Protein AF-A0AAE9HWB8-F1 (afdb_monomer)

Mean predicted aligned error: 19.51 Å

Organism: NCBI:txid151783

Radius of gyration: 35.29 Å; Cα contacts (8 Å, |Δi|>4): 686; chains: 1; bounding box: 86×90×70 Å

Sequence (623 aa):
MTAYRPAEGAPSPIFPKEWDAIEVQLNGLAAELNARFPNQEEDEAARQRGYAAWRQESIRHLPPGVFIWRDEFEECFKADFSSKALTIVDFDDDKAAERQGDRELTYTPLLSATAHKLVFEGFQLPNSQPRQAASGPVIVAIPSGCKAIPAYVIPRLIAEALYPDADGPDILVSMPIAYTDDQGKERVRPPAADDWALMNRMWADFKPTALEAEFERWRERMAVFDASPLKPDWQPKPAIFSPHTEVTNFRNAAMRDHYKLMRNAIASGSLRAEKPNHATTQELSGDTLIRVDDLLAYLAGFRFELQGENTSSGSASLNHPPHNDASHFPPEVRERLVNAESWNERELLALCLGVQTYADRDDIAPEDEREDARTKIVKAIQSGELPADPNPGAGAAERMYGGVWRIEPARAVRWALSRFPRFPEWLSSSKLREIYEIQDAEKQATGRYTLREAAEAITASGERVEPMLEKLLAAAKSASLAVYGPGENARHQYGPYTPVRSYHEEAYWSDLNAWLDSNEPRIAFRFPPPPASAASIAPPPDTSAAPGLTKRERQIQAIEAAADAKGFPRNAIPDGGKKALREYCKTNHSDLFGAGDSPFNDAWKEASPVRIAMANRATYAGK

Nearest PDB structures (foldseek):
  7qoo-assembly1_L  TM=1.707E-01  e=4.976E+00  Homo sapiens
  7jpr-assembly1_D  TM=1.561E-01  e=3.874E+00  Homo sapiens

Solvent-accessible surface area (backbone atoms only — not comparable to full-atom values): 36197 Å² total; per-residue (Å²): 129,69,49,28,32,70,50,98,88,38,85,34,75,58,52,68,72,63,49,54,57,36,50,55,50,52,52,50,49,51,54,50,42,47,68,75,31,58,58,40,91,80,34,68,70,34,30,52,53,37,52,54,48,47,67,65,56,51,60,75,64,49,67,60,28,56,45,62,56,66,68,52,50,52,51,51,47,49,58,57,56,27,82,86,60,40,74,88,76,76,93,58,98,68,82,74,68,84,54,92,59,80,78,57,86,71,92,77,68,94,63,55,76,68,56,47,53,45,54,48,34,86,52,76,51,82,92,52,52,82,65,65,79,60,90,58,61,46,57,29,69,44,76,62,92,57,67,54,43,53,52,76,53,50,24,50,41,48,15,46,44,76,41,54,86,49,88,59,76,70,40,82,74,46,58,35,32,35,34,63,48,99,84,71,44,82,43,78,43,76,66,50,73,67,54,50,55,48,51,50,60,67,45,66,83,65,73,76,84,59,89,81,51,69,66,55,39,48,52,55,50,46,55,46,48,73,70,36,94,82,55,66,91,52,43,78,39,85,38,65,48,36,46,49,60,50,34,50,52,52,24,55,49,41,22,54,50,43,45,52,53,49,40,51,28,22,54,71,59,76,31,62,31,22,37,89,87,67,46,76,42,54,65,82,47,95,66,23,29,26,38,48,70,46,48,50,60,52,35,50,78,74,49,38,38,78,42,48,78,78,69,92,68,95,70,83,87,77,89,73,90,82,78,82,50,79,82,71,38,56,70,68,56,47,52,49,64,72,69,40,83,52,37,33,51,40,56,50,46,16,36,47,70,49,42,81,65,67,60,99,53,81,81,81,54,61,69,67,61,52,50,51,51,48,51,52,52,54,50,28,44,75,71,55,77,40,68,61,44,79,33,91,83,46,51,74,62,25,66,72,74,49,32,44,36,33,28,43,50,40,61,51,46,65,61,39,63,86,72,25,94,46,35,55,64,70,54,50,67,73,31,42,67,57,38,48,50,52,46,50,51,52,32,51,58,65,20,39,33,31,43,44,57,44,19,52,60,53,21,76,76,75,56,63,44,68,69,44,28,52,50,50,46,52,28,43,64,70,63,72,32,69,33,18,46,80,89,47,88,57,72,61,81,69,55,101,84,54,81,76,49,52,87,48,34,26,27,42,28,66,49,53,39,54,40,34,61,75,75,40,68,84,58,84,76,69,61,66,76,21,67,77,57,54,71,68,69,64,88,72,82,91,75,95,74,80,90,81,73,50,74,58,55,51,43,36,52,47,52,52,52,37,27,58,76,70,71,36,51,48,70,39,26,49,91,69,37,70,59,57,37,49,54,46,37,39,72,77,35,39,91,74,30,47,96,58,65,62,55,51,53,51,29,49,56,70,32,38,72,87,65,34,26,52,55,61,44,78,77,59,75,80,113

Structure (mmCIF, N/CA/C/O backbone):
data_AF-A0AAE9HWB8-F1
#
_entry.id   AF-A0AAE9HWB8-F1
#
loop_
_atom_site.group_PDB
_atom_site.id
_atom_site.type_symbol
_atom_site.label_atom_id
_atom_site.label_alt_id
_atom_site.label_comp_id
_atom_site.label_asym_id
_atom_site.label_entity_id
_atom_site.label_seq_id
_atom_site.pdbx_PDB_ins_code
_atom_site.Cartn_x
_atom_site.Cartn_y
_atom_site.Cartn_z
_atom_site.occupancy
_atom_site.B_iso_or_equiv
_atom_site.auth_seq_id
_atom_site.auth_comp_id
_atom_site.auth_asym_id
_atom_site.auth_atom_id
_atom_site.pdbx_PDB_model_num
ATOM 1 N N . MET A 1 1 ? 47.419 10.600 -7.321 1.00 83.81 1 MET A N 1
ATOM 2 C CA . MET A 1 1 ? 46.099 11.253 -7.370 1.00 83.81 1 MET A CA 1
ATOM 3 C C . MET A 1 1 ? 46.258 12.667 -7.891 1.00 83.81 1 MET A C 1
ATOM 5 O O . MET A 1 1 ? 47.185 13.345 -7.455 1.00 83.81 1 MET A O 1
ATOM 9 N N . THR A 1 2 ? 45.384 13.102 -8.797 1.00 85.06 2 THR A N 1
ATOM 10 C CA . THR A 1 2 ? 45.411 14.462 -9.350 1.00 85.06 2 THR A CA 1
ATOM 11 C C . THR A 1 2 ? 44.246 15.280 -8.800 1.00 85.06 2 THR A C 1
ATOM 13 O O . THR A 1 2 ? 43.099 14.841 -8.832 1.00 85.06 2 THR A O 1
ATOM 16 N N . ALA A 1 3 ? 44.535 16.478 -8.286 1.00 87.88 3 ALA A N 1
ATOM 17 C CA . ALA A 1 3 ? 43.512 17.427 -7.859 1.00 87.88 3 ALA A CA 1
ATOM 18 C C . ALA A 1 3 ? 43.038 18.282 -9.044 1.00 87.88 3 ALA A C 1
ATOM 20 O O . ALA A 1 3 ? 43.835 18.684 -9.892 1.00 87.88 3 ALA A O 1
ATOM 21 N N . TYR A 1 4 ? 41.745 18.581 -9.084 1.00 89.50 4 TYR A N 1
ATOM 22 C CA . TYR A 1 4 ? 41.063 19.347 -10.122 1.00 89.50 4 TYR A CA 1
ATOM 23 C C . TYR A 1 4 ? 40.311 20.523 -9.503 1.00 89.50 4 TYR A C 1
ATOM 25 O O . TYR A 1 4 ? 39.906 20.476 -8.345 1.00 89.50 4 TYR A O 1
ATOM 33 N N . ARG A 1 5 ? 40.092 21.572 -10.294 1.00 88.31 5 ARG A N 1
ATOM 34 C CA . ARG A 1 5 ? 39.215 22.704 -9.971 1.00 88.31 5 ARG A CA 1
ATOM 35 C C . ARG A 1 5 ? 38.288 23.017 -11.150 1.00 88.31 5 ARG A C 1
ATOM 37 O O . ARG A 1 5 ? 38.641 22.688 -12.283 1.00 88.31 5 ARG A O 1
ATOM 44 N N . PRO A 1 6 ? 37.144 23.684 -10.941 1.00 83.44 6 PRO A N 1
ATOM 45 C CA . PRO A 1 6 ? 36.301 24.167 -12.018 1.00 83.44 6 PRO A CA 1
ATOM 46 C C . PRO A 1 6 ? 36.960 25.421 -12.605 1.00 83.44 6 PRO A C 1
ATOM 48 O O . PRO A 1 6 ? 37.129 26.423 -11.911 1.00 83.44 6 PRO A O 1
ATOM 51 N N . ALA A 1 7 ? 37.337 25.380 -13.877 1.00 83.62 7 ALA A N 1
ATOM 52 C CA . ALA A 1 7 ? 37.802 26.536 -14.635 1.00 83.62 7 ALA A CA 1
ATOM 53 C C . ALA A 1 7 ? 36.919 26.670 -15.878 1.00 83.62 7 ALA A C 1
ATOM 55 O O . ALA A 1 7 ? 36.797 25.726 -16.651 1.00 83.62 7 ALA A O 1
ATOM 56 N N . GLU A 1 8 ? 36.247 27.814 -16.033 1.00 82.69 8 GLU A N 1
ATOM 57 C CA . GLU A 1 8 ? 35.348 28.074 -17.174 1.00 82.69 8 GLU A CA 1
ATOM 58 C C . GLU A 1 8 ? 34.246 27.006 -17.358 1.00 82.69 8 GLU A C 1
ATOM 60 O O . GLU A 1 8 ? 33.802 26.724 -18.466 1.00 82.69 8 GLU A O 1
ATOM 65 N N . GLY A 1 9 ? 33.789 26.397 -16.257 1.00 76.31 9 GLY A N 1
ATOM 66 C CA . GLY A 1 9 ? 32.763 25.347 -16.281 1.00 76.31 9 GLY A CA 1
ATOM 67 C C . GLY A 1 9 ? 33.279 23.949 -16.642 1.00 76.31 9 GLY A C 1
ATOM 68 O O . GLY A 1 9 ? 32.478 23.020 -16.707 1.00 76.31 9 GLY A O 1
ATOM 69 N N . ALA A 1 10 ? 34.591 23.774 -16.824 1.00 79.06 10 ALA A N 1
ATOM 70 C CA . ALA A 1 10 ? 35.223 22.482 -17.067 1.00 79.06 10 ALA A CA 1
ATOM 71 C C . ALA A 1 10 ? 36.203 22.102 -15.937 1.00 79.06 10 ALA A C 1
ATOM 73 O O . ALA A 1 10 ? 36.821 22.979 -15.326 1.00 79.06 10 ALA A O 1
ATOM 74 N N . PRO A 1 11 ? 36.385 20.801 -15.645 1.00 86.56 11 PRO A N 1
ATOM 75 C CA . PRO A 1 11 ? 37.474 20.332 -14.795 1.00 86.56 11 PRO A CA 1
ATOM 76 C C . PRO A 1 11 ? 38.837 20.722 -15.380 1.00 86.56 11 PRO A C 1
ATOM 78 O O . PRO A 1 11 ? 39.172 20.335 -16.498 1.00 86.56 11 PRO A O 1
ATOM 81 N N . SER A 1 12 ? 39.649 21.443 -14.612 1.00 89.44 12 SER A N 1
ATOM 82 C CA . SER A 1 12 ? 41.050 21.727 -14.925 1.00 89.44 12 SER A CA 1
ATOM 83 C C . SER A 1 12 ? 41.934 21.148 -13.827 1.00 89.44 12 SER A C 1
ATOM 85 O O . SER A 1 12 ? 41.663 21.414 -12.653 1.00 89.44 12 SER A O 1
ATOM 87 N N . PRO A 1 13 ? 43.003 20.402 -14.158 1.00 91.25 13 PRO A N 1
ATOM 88 C CA . PRO A 1 13 ? 43.943 19.936 -13.150 1.00 91.25 13 PRO A CA 1
ATOM 89 C C . PRO A 1 13 ? 44.597 21.134 -12.452 1.00 91.25 13 PRO A C 1
ATOM 91 O O . PRO A 1 13 ? 44.870 22.165 -13.076 1.00 91.25 13 PRO A O 1
ATOM 94 N N . ILE A 1 14 ? 44.830 20.995 -11.153 1.00 90.69 14 ILE A N 1
ATOM 95 C CA . ILE A 1 14 ? 45.636 21.923 -10.361 1.00 90.69 14 ILE A CA 1
ATOM 96 C C . ILE A 1 14 ? 47.100 21.670 -10.698 1.00 90.69 14 ILE A C 1
ATOM 98 O O . ILE A 1 14 ? 47.535 20.521 -10.808 1.00 90.69 14 ILE A O 1
ATOM 102 N N . PHE A 1 15 ? 47.877 22.737 -10.878 1.00 89.75 15 PHE A N 1
ATOM 103 C CA . PHE A 1 15 ? 49.295 22.572 -11.175 1.00 89.75 15 PHE A CA 1
ATOM 104 C C . PHE A 1 15 ? 50.039 22.027 -9.948 1.00 89.75 15 PHE A C 1
ATOM 106 O O . PHE A 1 15 ? 49.769 22.488 -8.838 1.00 89.75 15 PHE A O 1
ATOM 113 N N . PRO A 1 16 ? 51.044 21.145 -10.117 1.00 88.06 16 PRO A N 1
ATOM 114 C CA . PRO A 1 16 ? 51.828 20.621 -8.996 1.00 88.06 16 PRO A CA 1
ATOM 115 C C . PRO A 1 16 ? 52.350 21.717 -8.059 1.00 88.06 16 PRO A C 1
ATOM 117 O O . PRO A 1 16 ? 52.156 21.639 -6.858 1.00 88.06 16 PRO A O 1
ATOM 120 N N . LYS A 1 17 ? 52.855 22.830 -8.610 1.00 89.44 17 LYS A N 1
ATOM 121 C CA . LYS A 1 17 ? 53.329 23.980 -7.823 1.00 89.44 17 LYS A CA 1
ATOM 122 C C . LYS A 1 17 ? 52.244 24.635 -6.950 1.00 89.44 17 LYS A C 1
ATOM 124 O O . LYS A 1 17 ? 52.556 25.163 -5.885 1.00 89.44 17 LYS A O 1
ATOM 129 N N . GLU A 1 18 ? 50.993 24.677 -7.416 1.00 87.62 18 GLU A N 1
ATOM 130 C CA . GLU A 1 18 ? 49.870 25.186 -6.612 1.00 87.62 18 GLU A CA 1
ATOM 131 C C . GLU A 1 18 ? 49.565 24.217 -5.460 1.00 87.62 18 GLU A C 1
ATOM 133 O O . GLU A 1 18 ? 49.286 24.659 -4.347 1.00 87.62 18 GLU A O 1
ATOM 138 N N . TRP A 1 19 ? 49.679 22.909 -5.711 1.00 88.19 19 TRP A N 1
ATOM 139 C CA . TRP A 1 19 ? 49.503 21.871 -4.700 1.00 88.19 19 TRP A CA 1
ATOM 140 C C . TRP A 1 19 ? 50.624 21.860 -3.655 1.00 88.19 19 TRP A C 1
ATOM 142 O O . TRP A 1 19 ? 50.334 21.848 -2.462 1.00 88.19 19 TRP A O 1
ATOM 152 N N . ASP A 1 20 ? 51.883 21.990 -4.080 1.00 87.56 20 ASP A N 1
ATOM 153 C CA . ASP A 1 20 ? 53.047 22.079 -3.189 1.00 87.56 20 ASP A CA 1
ATOM 154 C C . ASP A 1 20 ? 52.879 23.226 -2.175 1.00 87.56 20 ASP A C 1
ATOM 156 O O . ASP A 1 20 ? 53.205 23.101 -0.996 1.00 87.56 20 ASP A O 1
ATOM 160 N N . ALA A 1 21 ? 52.320 24.362 -2.611 1.00 89.75 21 ALA A N 1
ATOM 161 C CA . ALA A 1 21 ? 52.059 25.496 -1.727 1.00 89.75 21 ALA A CA 1
ATOM 162 C C . ALA A 1 21 ? 50.993 25.189 -0.657 1.00 89.75 21 ALA A C 1
ATOM 164 O O . ALA A 1 21 ? 51.109 25.675 0.470 1.00 89.75 21 ALA A O 1
ATOM 165 N N . ILE A 1 22 ? 49.976 24.386 -0.986 1.00 89.88 22 ILE A N 1
ATOM 166 C CA . ILE A 1 22 ? 48.947 23.927 -0.039 1.00 89.88 22 ILE A CA 1
ATOM 167 C C . ILE A 1 22 ? 49.559 22.931 0.947 1.00 89.88 22 ILE A C 1
ATOM 169 O O . ILE A 1 22 ? 49.327 23.033 2.151 1.00 89.88 22 ILE A O 1
ATOM 173 N N . GLU A 1 23 ? 50.393 22.011 0.463 1.00 90.31 23 GLU A N 1
ATOM 174 C CA . GLU A 1 23 ? 51.091 21.035 1.300 1.00 90.31 23 GLU A CA 1
ATOM 175 C C . GLU A 1 23 ? 51.980 21.721 2.345 1.00 90.31 23 GLU A C 1
ATOM 177 O O . GLU A 1 23 ? 51.927 21.383 3.527 1.00 90.31 23 GLU A O 1
ATOM 182 N N . VAL A 1 24 ? 52.723 22.762 1.954 1.00 92.88 24 VAL A N 1
ATOM 183 C CA . VAL A 1 24 ? 53.510 23.582 2.892 1.00 92.88 24 VAL A CA 1
ATOM 184 C C . VAL A 1 24 ? 52.629 24.189 3.990 1.00 92.88 24 VAL A C 1
ATOM 186 O O . VAL A 1 24 ? 53.025 24.196 5.157 1.00 92.88 24 VAL A O 1
ATOM 189 N N . GLN A 1 25 ? 51.430 24.673 3.654 1.00 94.25 25 GLN A N 1
ATOM 190 C CA . GLN A 1 25 ? 50.504 25.232 4.645 1.00 94.25 25 GLN A CA 1
ATOM 191 C C . GLN A 1 25 ? 49.948 24.163 5.590 1.00 94.25 25 GLN A C 1
ATOM 193 O O . GLN A 1 25 ? 49.902 24.389 6.799 1.00 94.25 25 GLN A O 1
ATOM 198 N N . LEU A 1 26 ? 49.564 22.997 5.065 1.00 93.62 26 LEU A N 1
ATOM 199 C CA . LEU A 1 26 ? 49.064 21.880 5.869 1.00 93.62 26 LEU A CA 1
ATOM 200 C C . LEU A 1 26 ? 50.145 21.324 6.804 1.00 93.62 26 LEU A C 1
ATOM 202 O O . LEU A 1 26 ? 49.856 21.032 7.963 1.00 93.62 26 LEU A O 1
ATOM 206 N N . ASN A 1 27 ? 51.393 21.253 6.339 1.00 93.25 27 ASN A N 1
ATOM 207 C CA . ASN A 1 27 ? 52.541 20.878 7.164 1.00 93.25 27 ASN A CA 1
ATOM 208 C C . ASN A 1 27 ? 52.811 21.917 8.263 1.00 93.25 27 ASN A C 1
ATOM 210 O O . ASN A 1 27 ? 53.088 21.551 9.406 1.00 93.25 27 ASN A O 1
ATOM 214 N N . GLY A 1 28 ? 52.672 23.209 7.949 1.00 95.62 28 GLY A N 1
ATOM 215 C CA . GLY A 1 28 ? 52.732 24.286 8.939 1.00 95.62 28 GLY A CA 1
ATOM 216 C C . GLY A 1 28 ? 51.650 24.154 10.015 1.00 95.62 28 GLY A C 1
ATOM 217 O O . GLY A 1 28 ? 51.959 24.225 11.204 1.00 95.62 28 GLY A O 1
ATOM 218 N N . LEU A 1 29 ? 50.405 23.881 9.611 1.00 96.44 29 LEU A N 1
ATOM 219 C CA . LEU A 1 29 ? 49.297 23.633 10.535 1.00 96.44 29 LEU A CA 1
ATOM 220 C C . LEU A 1 29 ? 49.555 22.398 11.408 1.00 96.44 29 LEU A C 1
ATOM 222 O O . LEU A 1 29 ? 49.341 22.447 12.616 1.00 96.44 29 LEU A O 1
ATOM 226 N N . ALA A 1 30 ? 50.038 21.296 10.830 1.00 94.00 30 ALA A N 1
ATOM 227 C CA . ALA A 1 30 ? 50.383 20.097 11.590 1.00 94.00 30 ALA A CA 1
ATOM 228 C C . ALA A 1 30 ? 51.448 20.394 12.661 1.00 94.00 30 ALA A C 1
ATOM 230 O O . ALA A 1 30 ? 51.291 19.990 13.813 1.00 94.00 30 ALA A O 1
ATOM 231 N N . ALA A 1 31 ? 52.488 21.161 12.319 1.00 95.12 31 ALA A N 1
ATOM 232 C CA . ALA A 1 31 ? 53.505 21.584 13.279 1.00 95.12 31 ALA A CA 1
ATOM 233 C C . ALA A 1 31 ? 52.925 22.472 14.397 1.00 95.12 31 ALA A C 1
ATOM 235 O O . ALA A 1 31 ? 53.252 22.277 15.570 1.00 95.12 31 ALA A O 1
ATOM 236 N N . GLU A 1 32 ? 52.033 23.409 14.062 1.00 96.88 32 GLU A N 1
ATOM 237 C CA . GLU A 1 32 ? 51.348 24.251 15.048 1.00 96.88 32 GLU A CA 1
ATOM 238 C C . GLU A 1 32 ? 50.477 23.420 16.000 1.00 96.88 32 GLU A C 1
ATOM 240 O O . GLU A 1 32 ? 50.524 23.614 17.216 1.00 96.88 32 GLU A O 1
ATOM 245 N N . LEU A 1 33 ? 49.706 22.468 15.472 1.00 94.75 33 LEU A N 1
ATOM 246 C CA . LEU A 1 33 ? 48.844 21.604 16.277 1.00 94.75 33 LEU A CA 1
ATOM 247 C C . LEU A 1 33 ? 49.654 20.662 17.171 1.00 94.75 33 LEU A C 1
ATOM 249 O O . LEU A 1 33 ? 49.266 20.449 18.318 1.00 94.75 33 LEU A O 1
ATOM 253 N N . ASN A 1 34 ? 50.803 20.168 16.706 1.00 93.56 34 ASN A N 1
ATOM 254 C CA . ASN A 1 34 ? 51.726 19.389 17.534 1.00 93.56 34 ASN A CA 1
ATOM 255 C C . ASN A 1 34 ? 52.305 20.217 18.690 1.00 93.56 34 ASN A C 1
ATOM 257 O O . ASN A 1 34 ? 52.465 19.703 19.795 1.00 93.56 34 ASN A O 1
ATOM 261 N N . ALA A 1 35 ? 52.568 21.508 18.475 1.00 95.00 35 ALA A N 1
ATOM 262 C CA . ALA A 1 35 ? 52.983 22.410 19.548 1.00 95.00 35 ALA A CA 1
ATOM 263 C C . ALA A 1 35 ? 51.827 22.752 20.509 1.00 95.00 35 ALA A C 1
ATOM 265 O O . ALA A 1 35 ? 52.032 22.849 21.719 1.00 95.00 35 ALA A O 1
ATOM 266 N N . ARG A 1 36 ? 50.608 22.935 19.982 1.00 96.88 36 ARG A N 1
ATOM 267 C CA . ARG A 1 36 ? 49.400 23.292 20.751 1.00 96.88 36 ARG A CA 1
ATOM 268 C C . ARG A 1 36 ? 48.887 22.131 21.606 1.00 96.88 36 ARG A C 1
ATOM 270 O O . ARG A 1 36 ? 48.381 22.349 22.705 1.00 96.88 36 ARG A O 1
ATOM 277 N N . PHE A 1 37 ? 49.018 20.911 21.101 1.00 95.12 37 PHE A N 1
ATOM 278 C CA . PHE A 1 37 ? 48.651 19.674 21.775 1.00 95.12 37 PHE A CA 1
ATOM 279 C C . PHE A 1 37 ? 49.902 18.792 21.861 1.00 95.12 37 PHE A C 1
ATOM 281 O O . PHE A 1 37 ? 50.083 17.935 20.999 1.00 95.12 37 PHE A O 1
ATOM 288 N N . PRO A 1 38 ? 50.792 19.010 22.845 1.00 92.19 38 PRO A N 1
ATOM 289 C CA . PRO A 1 38 ? 51.966 18.161 23.024 1.00 92.19 38 PRO A CA 1
ATOM 290 C C . PRO A 1 38 ? 51.558 16.745 23.461 1.00 92.19 38 PRO A C 1
ATOM 292 O O . PRO A 1 38 ? 50.462 16.539 23.983 1.00 92.19 38 PRO A O 1
ATOM 295 N N . ASN A 1 39 ? 52.462 15.778 23.282 1.00 90.50 39 ASN A N 1
ATOM 296 C CA . ASN A 1 39 ? 52.316 14.380 23.715 1.00 90.50 39 ASN A CA 1
ATOM 297 C C . ASN A 1 39 ? 51.153 13.604 23.064 1.00 90.50 39 ASN A C 1
ATOM 299 O O . ASN A 1 39 ? 50.628 12.677 23.672 1.00 90.50 39 ASN A O 1
ATOM 303 N N . GLN A 1 40 ? 50.752 13.927 21.827 1.00 85.31 40 GLN A N 1
ATOM 304 C CA . GLN A 1 40 ? 49.691 13.177 21.119 1.00 85.31 40 GLN A CA 1
ATOM 305 C C . GLN A 1 40 ? 50.017 11.689 20.913 1.00 85.31 40 GLN A C 1
ATOM 307 O O . GLN A 1 40 ? 49.110 10.900 20.672 1.00 85.31 40 GLN A O 1
ATOM 312 N N . GLU A 1 41 ? 51.291 11.302 20.978 1.00 84.25 41 GLU A N 1
ATOM 313 C CA . GLU A 1 41 ? 51.706 9.898 20.880 1.00 84.25 41 GLU A CA 1
ATOM 314 C C . GLU A 1 41 ? 51.463 9.120 22.183 1.00 84.25 41 GLU A C 1
ATOM 316 O O . GLU A 1 41 ? 51.245 7.914 22.135 1.00 84.25 41 GLU A O 1
ATOM 321 N N . GLU A 1 42 ? 51.455 9.803 23.333 1.00 87.62 42 GLU A N 1
ATOM 322 C CA . GLU A 1 42 ? 51.353 9.183 24.663 1.00 87.62 42 GLU A CA 1
ATOM 323 C C . GLU A 1 42 ? 49.983 9.411 25.329 1.00 87.62 42 GLU A C 1
ATOM 325 O O . GLU A 1 42 ? 49.531 8.583 26.117 1.00 87.62 42 GLU A O 1
ATOM 330 N N . ASP A 1 43 ? 49.305 10.523 25.022 1.00 90.00 43 ASP A N 1
ATOM 331 C CA . ASP A 1 43 ? 47.995 10.889 25.573 1.00 90.00 43 ASP A CA 1
ATOM 332 C C . ASP A 1 43 ? 46.900 10.800 24.499 1.00 90.00 43 ASP A C 1
ATOM 334 O O . ASP A 1 43 ? 46.769 11.663 23.625 1.00 90.00 43 ASP A O 1
ATOM 338 N N . GLU A 1 44 ? 46.045 9.783 24.626 1.00 84.06 44 GLU A N 1
ATOM 339 C CA . GLU A 1 44 ? 44.894 9.559 23.750 1.00 84.06 44 GLU A CA 1
ATOM 340 C C . GLU A 1 44 ? 43.948 10.765 23.683 1.00 84.06 44 GLU A C 1
ATOM 342 O O . GLU A 1 44 ? 43.435 11.111 22.616 1.00 84.06 44 GLU A O 1
ATOM 347 N N . ALA A 1 45 ? 43.726 11.456 24.802 1.00 86.38 45 ALA A N 1
ATOM 348 C CA . ALA A 1 45 ? 42.852 12.620 24.826 1.00 86.38 45 ALA A CA 1
ATOM 349 C C . ALA A 1 45 ? 43.497 13.812 24.101 1.00 86.38 45 ALA A C 1
ATOM 351 O O . ALA A 1 45 ? 42.795 14.590 23.446 1.00 86.38 45 ALA A O 1
ATOM 352 N N . ALA A 1 46 ? 44.822 13.968 24.187 1.00 88.06 46 ALA A N 1
ATOM 353 C CA . ALA A 1 46 ? 45.554 14.959 23.400 1.00 88.06 46 ALA A CA 1
ATOM 354 C C . ALA A 1 46 ? 45.510 14.624 21.905 1.00 88.06 46 ALA A C 1
ATOM 356 O O . ALA A 1 46 ? 45.227 15.517 21.105 1.00 88.06 46 ALA A O 1
ATOM 357 N N . ARG A 1 47 ? 45.678 13.346 21.541 1.00 88.44 47 ARG A N 1
ATOM 358 C CA . ARG A 1 47 ? 45.554 12.842 20.166 1.00 88.44 47 ARG A CA 1
ATOM 359 C C . ARG A 1 47 ? 44.185 13.144 19.567 1.00 88.44 47 ARG A C 1
ATOM 361 O O . ARG A 1 47 ? 44.089 13.718 18.485 1.00 88.44 47 ARG A O 1
ATOM 368 N N . GLN A 1 48 ? 43.115 12.840 20.300 1.00 86.50 48 GLN A N 1
ATOM 369 C CA . GLN A 1 48 ? 41.745 13.104 19.857 1.00 86.50 48 GLN A CA 1
ATOM 370 C C . GLN A 1 48 ? 41.470 14.602 19.681 1.00 86.50 48 GLN A C 1
ATOM 372 O O . GLN A 1 48 ? 40.864 15.001 18.684 1.00 86.50 48 GLN A O 1
ATOM 377 N N . ARG A 1 49 ? 41.937 15.451 20.609 1.00 91.25 49 ARG A N 1
ATOM 378 C CA . ARG A 1 49 ? 41.810 16.915 20.490 1.00 91.25 49 ARG A CA 1
ATOM 379 C C . ARG A 1 49 ? 42.610 17.466 19.307 1.00 91.25 49 ARG A C 1
ATOM 381 O O . ARG A 1 49 ? 42.073 18.280 18.557 1.00 91.25 49 ARG A O 1
ATOM 388 N N . GLY A 1 50 ? 43.844 16.998 19.121 1.00 92.38 50 GLY A N 1
ATOM 389 C CA . GLY A 1 50 ? 44.707 17.367 17.999 1.00 92.38 50 GLY A CA 1
ATOM 390 C C . GLY A 1 50 ? 44.084 16.991 16.657 1.00 92.38 50 GLY A C 1
ATOM 391 O O . GLY A 1 50 ? 43.954 17.842 15.778 1.00 92.38 50 GLY A O 1
ATOM 392 N N . TYR A 1 51 ? 43.582 15.761 16.531 1.00 88.25 51 TYR A N 1
ATOM 393 C CA . TYR A 1 51 ? 42.898 15.297 15.325 1.00 88.25 51 TYR A CA 1
ATOM 394 C C . TYR A 1 51 ? 41.599 16.067 15.043 1.00 88.25 51 TYR A C 1
ATOM 396 O O . TYR A 1 51 ? 41.338 16.466 13.905 1.00 88.25 51 TYR A O 1
ATOM 404 N N . ALA A 1 52 ? 40.787 16.334 16.072 1.00 86.38 52 ALA A N 1
ATOM 405 C CA . ALA A 1 52 ? 39.573 17.134 15.928 1.00 86.38 52 ALA A CA 1
ATOM 406 C C . ALA A 1 52 ? 39.881 18.564 15.452 1.00 86.38 52 ALA A C 1
ATOM 408 O O . ALA A 1 52 ? 39.191 19.073 14.565 1.00 86.38 52 ALA A O 1
ATOM 409 N N . ALA A 1 53 ? 40.928 19.191 15.998 1.00 91.19 53 ALA A N 1
ATOM 410 C CA . ALA A 1 53 ? 41.392 20.506 15.567 1.00 91.19 53 ALA A CA 1
ATOM 411 C C . ALA A 1 53 ? 41.906 20.475 14.120 1.00 91.19 53 ALA A C 1
ATOM 413 O O . ALA A 1 53 ? 41.476 21.290 13.305 1.00 91.19 53 ALA A O 1
ATOM 414 N N . TRP A 1 54 ? 42.724 19.478 13.763 1.00 93.06 54 TRP A N 1
ATOM 415 C CA . TRP A 1 54 ? 43.219 19.297 12.398 1.00 93.06 54 TRP A CA 1
ATOM 416 C C . TRP A 1 54 ? 42.074 19.196 11.388 1.00 93.06 54 TRP A C 1
ATOM 418 O O . TRP A 1 54 ? 42.081 19.905 10.382 1.00 93.06 54 TRP A O 1
ATOM 428 N N . ARG A 1 55 ? 41.031 18.405 11.676 1.00 87.00 55 ARG A N 1
ATOM 429 C CA . ARG A 1 55 ? 39.853 18.276 10.799 1.00 87.00 55 ARG A CA 1
ATOM 430 C C . ARG A 1 55 ? 39.095 19.588 10.587 1.00 87.00 55 ARG A C 1
ATOM 432 O O . ARG A 1 55 ? 38.507 19.771 9.528 1.00 87.00 55 ARG A O 1
ATOM 439 N N . GLN A 1 56 ? 39.054 20.474 11.581 1.00 85.00 56 GLN A N 1
ATOM 440 C CA . GLN A 1 56 ? 38.343 21.753 11.470 1.00 85.00 56 GLN A CA 1
ATOM 441 C C . GLN A 1 56 ? 39.195 22.844 10.811 1.00 85.00 56 GLN A C 1
ATOM 443 O O . GLN A 1 56 ? 38.667 23.666 10.062 1.00 85.00 56 GLN A O 1
ATOM 448 N N . GLU A 1 57 ? 40.496 22.870 11.100 1.00 91.69 57 GLU A N 1
ATOM 449 C CA . GLU A 1 57 ? 41.398 23.945 10.677 1.00 91.69 57 GLU A CA 1
ATOM 450 C C . GLU A 1 57 ? 41.981 23.696 9.274 1.00 91.69 57 GLU A C 1
ATOM 452 O O . GLU A 1 57 ? 42.071 24.638 8.486 1.00 91.69 57 GLU A O 1
ATOM 457 N N . SER A 1 58 ? 42.264 22.438 8.904 1.00 91.25 58 SER A N 1
ATOM 458 C CA . SER A 1 58 ? 42.853 22.079 7.597 1.00 91.25 58 SER A CA 1
ATOM 459 C C . SER A 1 58 ? 41.988 22.481 6.402 1.00 91.25 58 SER A C 1
ATOM 461 O O . SER A 1 58 ? 42.515 22.909 5.378 1.00 91.25 58 SER A O 1
ATOM 463 N N . ILE A 1 59 ? 40.659 22.430 6.545 1.00 87.44 59 ILE A N 1
ATOM 464 C CA . ILE A 1 59 ? 39.698 22.746 5.476 1.00 87.44 59 ILE A CA 1
ATOM 465 C C . ILE A 1 59 ? 39.893 24.169 4.934 1.00 87.44 59 ILE A C 1
ATOM 467 O O . ILE A 1 59 ? 39.664 24.408 3.755 1.00 87.44 59 ILE A O 1
ATOM 471 N N . ARG A 1 60 ? 40.358 25.114 5.762 1.00 86.94 60 ARG A N 1
ATOM 472 C CA . ARG A 1 60 ? 40.584 26.511 5.349 1.00 86.94 60 ARG A CA 1
ATOM 473 C C . ARG A 1 60 ? 41.817 26.698 4.467 1.00 86.94 60 ARG A C 1
ATOM 475 O O . ARG A 1 60 ? 41.937 27.734 3.823 1.00 86.94 60 ARG A O 1
ATOM 482 N N . HIS A 1 61 ? 42.728 25.728 4.476 1.00 89.19 61 HIS A N 1
ATOM 483 C CA . HIS A 1 61 ? 43.928 25.722 3.643 1.00 89.19 61 HIS A CA 1
ATOM 484 C C . HIS A 1 61 ? 43.688 25.050 2.290 1.00 89.19 61 HIS A C 1
ATOM 486 O O . HIS A 1 61 ? 44.490 25.211 1.372 1.00 89.19 61 HIS A O 1
ATOM 492 N N . LEU A 1 62 ? 42.580 24.316 2.147 1.00 87.25 62 LEU A N 1
ATOM 493 C CA . LEU A 1 62 ? 42.175 23.742 0.874 1.00 87.25 62 LEU A CA 1
ATOM 494 C C . LEU A 1 62 ? 41.504 24.831 0.024 1.00 87.25 62 LEU A C 1
ATOM 496 O O . LEU A 1 62 ? 40.645 25.557 0.533 1.00 87.25 62 LEU A O 1
ATOM 500 N N . PRO A 1 63 ? 41.855 24.965 -1.266 1.00 84.38 63 PRO A N 1
ATOM 501 C CA . PRO A 1 63 ? 41.165 25.907 -2.125 1.00 84.38 63 PRO A CA 1
ATOM 502 C C . PRO A 1 63 ? 39.700 25.475 -2.307 1.00 84.38 63 PRO A C 1
ATOM 504 O O . PRO A 1 63 ? 39.418 24.275 -2.404 1.00 84.38 63 PRO A O 1
ATOM 507 N N . PRO A 1 64 ? 38.758 26.430 -2.373 1.00 83.69 64 PRO A N 1
ATOM 508 C CA . PRO A 1 64 ? 37.362 26.122 -2.651 1.00 83.69 64 PRO A CA 1
ATOM 509 C C . PRO A 1 64 ? 37.225 25.488 -4.036 1.00 83.69 64 PRO A C 1
ATOM 511 O O . PRO A 1 64 ? 38.008 25.768 -4.949 1.00 83.69 64 PRO A O 1
ATOM 514 N N . GLY A 1 65 ? 36.224 24.628 -4.203 1.00 83.44 65 GLY A N 1
ATOM 515 C CA . GLY A 1 65 ? 35.932 24.031 -5.502 1.00 83.44 65 GLY A CA 1
ATOM 516 C C . GLY A 1 65 ? 36.881 22.899 -5.902 1.00 83.44 65 GLY A C 1
ATOM 517 O O . GLY A 1 65 ? 36.736 22.346 -6.985 1.00 83.44 65 GLY A O 1
ATOM 518 N N . VAL A 1 66 ? 37.866 22.540 -5.077 1.00 86.88 66 VAL A N 1
ATOM 519 C CA . VAL A 1 66 ? 38.833 21.496 -5.430 1.00 86.88 66 VAL A CA 1
ATOM 520 C C . VAL A 1 66 ? 38.242 20.108 -5.219 1.00 86.88 66 VAL A C 1
ATOM 522 O O . VAL A 1 66 ? 37.658 19.819 -4.177 1.00 86.88 66 VAL A O 1
ATOM 525 N N . PHE A 1 67 ? 38.420 19.236 -6.206 1.00 85.88 67 PHE A N 1
ATOM 526 C CA . PHE A 1 67 ? 37.975 17.848 -6.168 1.00 85.88 67 PHE A CA 1
ATOM 527 C C . PHE A 1 67 ? 39.009 16.905 -6.773 1.00 85.88 67 PHE A C 1
ATOM 529 O O . PHE A 1 67 ? 39.972 17.309 -7.414 1.00 85.88 67 PHE A O 1
ATOM 536 N N . ILE A 1 68 ? 38.787 15.621 -6.556 1.00 86.75 68 ILE A N 1
ATOM 537 C CA . ILE A 1 68 ? 39.567 14.501 -7.076 1.00 86.75 68 ILE A CA 1
ATOM 538 C C . ILE A 1 68 ? 38.585 13.543 -7.742 1.00 86.75 68 ILE A C 1
ATOM 540 O O . ILE A 1 68 ? 37.418 13.476 -7.339 1.00 86.75 68 ILE A O 1
ATOM 544 N N . TRP A 1 69 ? 39.025 12.807 -8.760 1.00 86.12 69 TRP A N 1
ATOM 545 C CA . TRP A 1 69 ? 38.178 11.762 -9.324 1.00 86.12 69 TRP A CA 1
ATOM 546 C C . TRP A 1 69 ? 37.975 10.657 -8.298 1.00 86.12 69 TRP A C 1
ATOM 548 O O . TRP A 1 69 ? 38.920 10.207 -7.648 1.00 86.12 69 TRP A O 1
ATOM 558 N N . ARG A 1 70 ? 36.721 10.225 -8.161 1.00 85.31 70 ARG A N 1
ATOM 559 C CA . ARG A 1 70 ? 36.329 9.205 -7.190 1.00 85.31 70 ARG A CA 1
ATOM 560 C C . ARG A 1 70 ? 37.168 7.936 -7.333 1.00 85.31 70 ARG A C 1
ATOM 562 O O . ARG A 1 70 ? 37.649 7.428 -6.328 1.00 85.31 70 ARG A O 1
ATOM 569 N N . ASP A 1 71 ? 37.359 7.466 -8.560 1.00 85.88 71 ASP A N 1
ATOM 570 C CA . ASP A 1 71 ? 38.054 6.205 -8.824 1.00 85.88 71 ASP A CA 1
ATOM 571 C C . ASP A 1 71 ? 39.543 6.298 -8.459 1.00 85.88 71 ASP A C 1
ATOM 573 O O . ASP A 1 71 ? 40.065 5.402 -7.799 1.00 85.88 71 ASP A O 1
ATOM 577 N N . GLU A 1 72 ? 40.200 7.423 -8.778 1.00 87.94 72 GLU A N 1
ATOM 578 C CA . GLU A 1 72 ? 41.591 7.686 -8.372 1.00 87.94 72 GLU A CA 1
ATOM 579 C C . GLU A 1 72 ? 41.732 7.733 -6.845 1.00 87.94 72 GLU A C 1
ATOM 581 O O . GLU A 1 72 ? 42.693 7.208 -6.282 1.00 87.94 72 GLU A O 1
ATOM 586 N N . PHE A 1 73 ? 40.771 8.361 -6.162 1.00 86.19 73 PHE A N 1
ATOM 587 C CA . PHE A 1 73 ? 40.775 8.445 -4.706 1.00 86.19 73 PHE A CA 1
ATOM 588 C C . PHE A 1 73 ? 40.561 7.082 -4.053 1.00 86.19 73 PHE A C 1
ATOM 590 O O . PHE A 1 73 ? 41.273 6.734 -3.116 1.00 86.19 73 PHE A O 1
ATOM 597 N N . GLU A 1 74 ? 39.606 6.297 -4.554 1.00 86.88 74 GLU A N 1
ATOM 598 C CA . GLU A 1 74 ? 39.366 4.936 -4.081 1.00 86.88 74 GLU A CA 1
ATOM 599 C C . GLU A 1 74 ? 40.582 4.034 -4.280 1.00 86.88 74 GLU A C 1
ATOM 601 O O . GLU A 1 74 ? 40.883 3.218 -3.409 1.00 86.88 74 GLU A O 1
ATOM 606 N N . GLU A 1 75 ? 41.266 4.150 -5.418 1.00 86.81 75 GLU A N 1
ATOM 607 C CA . GLU A 1 75 ? 42.473 3.381 -5.710 1.00 86.81 75 GLU A CA 1
ATOM 608 C C . GLU A 1 75 ? 43.604 3.742 -4.742 1.00 86.81 75 GLU A C 1
ATOM 610 O O . GLU A 1 75 ? 44.165 2.847 -4.106 1.00 86.81 75 GLU A O 1
ATOM 615 N N . CYS A 1 76 ? 43.883 5.037 -4.553 1.00 86.50 76 CYS A N 1
ATOM 616 C CA . CYS A 1 76 ? 44.879 5.493 -3.581 1.00 86.50 76 CYS A CA 1
ATOM 617 C C . CYS A 1 76 ? 44.507 5.087 -2.147 1.00 86.50 76 CYS A C 1
ATOM 619 O O . CYS A 1 76 ? 45.340 4.544 -1.428 1.00 86.50 76 CYS A O 1
ATOM 621 N N . PHE A 1 77 ? 43.244 5.258 -1.744 1.00 87.00 77 PHE A N 1
ATOM 622 C CA . PHE A 1 77 ? 42.773 4.847 -0.422 1.00 87.00 77 PHE A CA 1
ATOM 623 C C . PHE A 1 77 ? 42.953 3.341 -0.201 1.00 87.00 77 PHE A C 1
ATOM 625 O O . PHE A 1 77 ? 43.452 2.926 0.840 1.00 87.00 77 PHE A O 1
ATOM 632 N N . LYS A 1 78 ? 42.606 2.499 -1.183 1.00 86.56 78 LYS A N 1
ATOM 633 C CA . LYS A 1 78 ? 42.826 1.046 -1.094 1.00 86.56 78 LYS A CA 1
ATOM 634 C C . LYS A 1 78 ? 44.314 0.710 -1.032 1.00 86.56 78 LYS A C 1
ATOM 636 O O . LYS A 1 78 ? 44.680 -0.198 -0.291 1.00 86.56 78 LYS A O 1
ATOM 641 N N . ALA A 1 79 ? 45.164 1.413 -1.778 1.00 87.75 79 ALA A N 1
ATOM 642 C CA . ALA A 1 79 ? 46.606 1.205 -1.726 1.00 87.75 79 ALA A CA 1
ATOM 643 C C . ALA A 1 79 ? 47.156 1.478 -0.317 1.00 87.75 79 ALA A C 1
ATOM 645 O O . ALA A 1 79 ? 47.844 0.615 0.222 1.00 87.75 79 ALA A O 1
ATOM 646 N N . ASP A 1 80 ? 46.768 2.596 0.301 1.00 84.44 80 ASP A N 1
ATOM 647 C CA . ASP A 1 80 ? 47.320 3.056 1.581 1.00 84.44 80 ASP A CA 1
ATOM 648 C C . ASP A 1 80 ? 46.664 2.399 2.811 1.00 84.44 80 ASP A C 1
ATOM 650 O O . ASP A 1 80 ? 47.331 2.145 3.812 1.00 84.44 80 ASP A O 1
ATOM 654 N N . PHE A 1 81 ? 45.369 2.069 2.739 1.00 83.25 81 PHE A N 1
ATOM 655 C CA . PHE A 1 81 ? 44.573 1.549 3.865 1.00 83.25 81 PHE A CA 1
ATOM 656 C C . PHE A 1 81 ? 44.184 0.065 3.720 1.00 83.25 81 PHE A C 1
ATOM 658 O O . PHE A 1 81 ? 43.403 -0.465 4.520 1.00 83.25 81 PHE A O 1
ATOM 665 N N . SER A 1 82 ? 44.735 -0.655 2.734 1.00 83.69 82 SER A N 1
ATOM 666 C CA . SER A 1 82 ? 44.579 -2.117 2.658 1.00 83.69 82 SER A CA 1
ATOM 667 C C . SER A 1 82 ? 45.192 -2.816 3.871 1.00 83.69 82 SER A C 1
ATOM 669 O O . SER A 1 82 ? 46.118 -2.314 4.508 1.00 83.69 82 SER A O 1
ATOM 671 N N . SER A 1 83 ? 44.736 -4.039 4.155 1.00 80.50 83 SER A N 1
ATOM 672 C CA . SER A 1 83 ? 45.307 -4.886 5.216 1.00 80.50 83 SER A CA 1
ATOM 673 C C . SER A 1 83 ? 46.780 -5.221 5.012 1.00 80.50 83 SER A C 1
ATOM 675 O O . SER A 1 83 ? 47.443 -5.644 5.952 1.00 80.50 83 SER A O 1
ATOM 677 N N . LYS A 1 84 ? 47.298 -5.014 3.797 1.00 80.06 84 LYS A N 1
ATOM 678 C CA . LYS A 1 84 ? 48.712 -5.188 3.465 1.00 80.06 84 LYS A CA 1
ATOM 679 C C . LYS A 1 84 ? 49.550 -3.938 3.734 1.00 80.06 84 LYS A C 1
ATOM 681 O O . LYS A 1 84 ? 50.727 -4.084 4.036 1.00 80.06 84 LYS A O 1
ATOM 686 N N . ALA A 1 85 ? 48.974 -2.747 3.575 1.00 78.56 85 ALA A N 1
ATOM 687 C CA . ALA A 1 85 ? 49.691 -1.477 3.684 1.00 78.56 85 ALA A CA 1
ATOM 688 C C . ALA A 1 85 ? 49.597 -0.861 5.084 1.00 78.56 85 ALA A C 1
ATOM 690 O O . ALA A 1 85 ? 50.591 -0.351 5.595 1.00 78.56 85 ALA A O 1
ATOM 691 N N . LEU A 1 86 ? 48.431 -0.974 5.727 1.00 80.00 86 LEU A N 1
ATOM 692 C 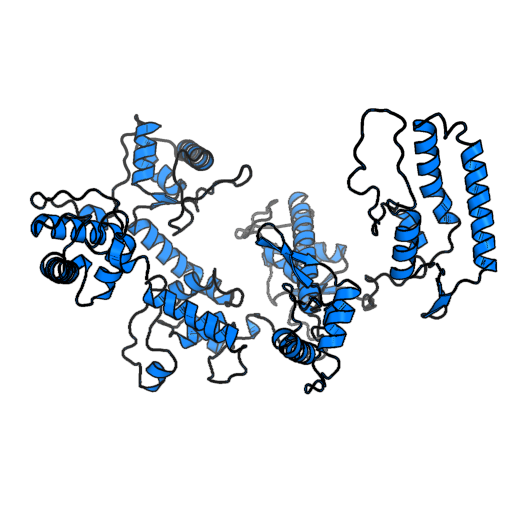CA . LEU A 1 86 ? 48.203 -0.499 7.083 1.00 80.00 86 LEU A CA 1
ATOM 693 C C . LEU A 1 86 ? 47.835 -1.671 7.993 1.00 80.00 86 LEU A C 1
ATOM 695 O O . LEU A 1 86 ? 46.709 -2.193 7.972 1.00 80.00 86 LEU A O 1
ATOM 699 N N . THR A 1 87 ? 48.804 -2.056 8.820 1.00 78.56 87 THR A N 1
ATOM 700 C CA . THR A 1 87 ? 48.566 -2.922 9.970 1.00 78.56 87 THR A CA 1
ATOM 701 C C . THR A 1 87 ? 48.053 -2.046 11.103 1.00 78.56 87 THR A C 1
ATOM 703 O O . THR A 1 87 ? 48.799 -1.240 11.655 1.00 78.56 87 THR A O 1
ATOM 706 N N . ILE A 1 88 ? 46.773 -2.186 11.439 1.00 74.62 88 ILE A N 1
ATOM 707 C CA . ILE A 1 88 ? 46.213 -1.599 12.657 1.00 74.62 88 ILE A CA 1
ATOM 708 C C . ILE A 1 88 ? 46.717 -2.492 13.795 1.00 74.62 88 ILE A C 1
ATOM 710 O O . ILE A 1 88 ? 46.235 -3.609 13.969 1.00 74.62 88 ILE A O 1
ATOM 714 N N . VAL A 1 89 ? 47.803 -2.065 14.446 1.00 60.62 89 VAL A N 1
ATOM 715 C CA . VAL A 1 89 ? 48.430 -2.789 15.558 1.00 60.62 89 VAL A CA 1
ATOM 716 C C . VAL A 1 89 ? 47.833 -2.260 16.854 1.00 60.62 89 VAL A C 1
ATOM 718 O O . VAL A 1 89 ? 48.011 -1.085 17.174 1.00 60.62 89 VAL A O 1
ATOM 721 N N . ASP A 1 90 ? 47.148 -3.127 17.591 1.00 65.31 90 ASP A N 1
ATOM 722 C CA . ASP A 1 90 ? 46.734 -2.832 18.959 1.00 65.31 90 ASP A CA 1
ATOM 723 C C . ASP A 1 90 ? 47.909 -3.067 19.914 1.00 65.31 90 ASP A C 1
ATOM 725 O O . ASP A 1 90 ? 48.622 -4.066 19.812 1.00 65.31 90 ASP A O 1
ATOM 729 N N . PHE A 1 91 ? 48.124 -2.124 20.831 1.00 54.41 91 PHE A N 1
ATOM 730 C CA . PHE A 1 91 ? 49.188 -2.196 21.840 1.00 54.41 91 PHE A CA 1
ATOM 731 C C . PHE A 1 91 ? 48.771 -2.956 23.110 1.00 54.41 91 PHE A C 1
ATOM 733 O O . PHE A 1 91 ? 49.627 -3.229 23.948 1.00 54.41 91 PHE A O 1
ATOM 740 N N . ASP A 1 92 ? 47.493 -3.332 23.229 1.00 56.16 92 ASP A N 1
ATOM 741 C CA . ASP A 1 92 ? 46.977 -4.174 24.308 1.00 56.16 92 ASP A CA 1
ATOM 742 C C . ASP A 1 92 ? 46.690 -5.586 23.772 1.00 56.16 92 ASP A C 1
ATOM 744 O O . ASP A 1 92 ? 45.935 -5.765 22.819 1.00 56.16 92 ASP A O 1
ATOM 748 N N . ASP A 1 93 ? 47.290 -6.598 24.406 1.00 56.06 93 ASP A N 1
ATOM 749 C CA . ASP A 1 93 ? 47.244 -8.034 24.054 1.00 56.06 93 ASP A CA 1
ATOM 750 C C . ASP A 1 93 ? 45.828 -8.671 24.059 1.00 56.06 93 ASP A C 1
ATOM 752 O O . ASP A 1 93 ? 45.672 -9.864 23.784 1.00 56.06 93 ASP A O 1
ATOM 756 N N . ASP A 1 94 ? 44.778 -7.895 24.329 1.00 54.97 94 ASP A N 1
ATOM 757 C CA . ASP A 1 94 ? 43.384 -8.316 24.226 1.00 54.97 94 ASP A CA 1
ATOM 758 C C . ASP A 1 94 ? 42.787 -7.798 22.916 1.00 54.97 94 ASP A C 1
ATOM 760 O O . ASP A 1 94 ? 42.327 -6.665 22.826 1.00 54.97 94 ASP A O 1
ATOM 764 N N . LYS A 1 95 ? 42.796 -8.671 21.899 1.00 53.56 95 LYS A N 1
ATOM 765 C CA . LYS A 1 95 ? 42.250 -8.479 20.544 1.00 53.56 95 LYS A CA 1
ATOM 766 C C . LYS A 1 95 ? 40.974 -7.623 20.516 1.00 53.56 95 LYS A C 1
ATOM 768 O O . LYS A 1 95 ? 39.862 -8.163 20.533 1.00 53.56 95 LYS A O 1
ATOM 773 N N . ALA A 1 96 ? 41.116 -6.312 20.358 1.00 55.94 96 ALA A N 1
ATOM 774 C CA . ALA A 1 96 ? 40.038 -5.511 19.822 1.00 55.94 96 ALA A CA 1
ATOM 775 C C . ALA A 1 96 ? 39.972 -5.856 18.332 1.00 55.94 96 ALA A C 1
ATOM 777 O O . ALA A 1 96 ? 40.907 -5.652 17.568 1.00 55.94 96 ALA A O 1
ATOM 778 N N . ALA A 1 97 ? 38.889 -6.503 17.914 1.00 67.31 97 ALA A N 1
ATOM 779 C CA . ALA A 1 97 ? 38.672 -6.729 16.495 1.00 67.31 97 ALA A CA 1
ATOM 780 C C . ALA A 1 97 ? 38.646 -5.367 15.781 1.00 67.31 97 ALA A C 1
ATOM 782 O O . ALA A 1 97 ? 37.991 -4.448 16.281 1.00 67.31 97 ALA A O 1
ATOM 783 N N . GLU A 1 98 ? 39.332 -5.264 14.631 1.00 76.06 98 GLU A N 1
ATOM 784 C CA . GLU A 1 98 ? 39.187 -4.147 13.687 1.00 76.06 98 GLU A CA 1
ATOM 785 C C . GLU A 1 98 ? 37.711 -3.752 13.638 1.00 76.06 98 GLU A C 1
ATOM 787 O O . GLU A 1 98 ? 36.841 -4.597 13.379 1.00 76.06 98 GLU A O 1
ATOM 792 N N . ARG A 1 99 ? 37.405 -2.501 13.994 1.00 78.06 99 ARG A N 1
ATOM 793 C CA . ARG A 1 99 ? 36.009 -2.108 14.136 1.00 78.06 99 ARG A CA 1
ATOM 794 C C . ARG A 1 99 ? 35.403 -2.053 12.749 1.00 78.06 99 ARG A C 1
ATOM 796 O O . ARG A 1 99 ? 36.034 -1.630 11.780 1.00 78.06 99 ARG A O 1
ATOM 803 N N . GLN A 1 100 ? 34.144 -2.464 12.662 1.00 75.31 100 GLN A N 1
ATOM 804 C CA . GLN A 1 100 ? 33.389 -2.325 11.429 1.00 75.31 100 GLN A CA 1
ATOM 805 C C . GLN A 1 100 ? 33.425 -0.855 10.981 1.00 75.31 100 GLN A C 1
ATOM 807 O O . GLN A 1 100 ? 32.996 0.029 11.723 1.00 75.31 100 GLN A O 1
ATOM 812 N N . GLY A 1 101 ? 33.962 -0.616 9.783 1.00 80.19 101 GLY A N 1
ATOM 813 C CA . GLY A 1 101 ? 34.132 0.717 9.210 1.00 80.19 101 GLY A CA 1
ATOM 814 C C . GLY A 1 101 ? 35.559 1.282 9.241 1.00 80.19 101 GLY A C 1
ATOM 815 O O . GLY A 1 101 ? 35.807 2.245 8.523 1.00 80.19 101 GLY A O 1
ATOM 816 N N . ASP A 1 102 ? 36.515 0.693 9.977 1.00 80.88 102 ASP A N 1
ATOM 817 C CA . ASP A 1 102 ? 37.891 1.232 10.085 1.00 80.88 102 ASP A CA 1
ATOM 818 C C . ASP A 1 102 ? 38.626 1.279 8.724 1.00 80.88 102 ASP A C 1
ATOM 820 O O . ASP A 1 102 ? 39.505 2.116 8.513 1.00 80.88 102 ASP A O 1
ATOM 824 N N . ARG A 1 103 ? 38.232 0.424 7.769 1.00 82.88 103 ARG A N 1
ATOM 825 C CA . ARG A 1 103 ? 38.732 0.411 6.379 1.00 82.88 103 ARG A CA 1
ATOM 826 C C . ARG A 1 103 ? 37.706 0.867 5.343 1.00 82.88 103 ARG A C 1
ATOM 828 O O . ARG A 1 103 ? 37.937 0.711 4.144 1.00 82.88 103 ARG A O 1
ATOM 835 N N . GLU A 1 104 ? 36.561 1.389 5.770 1.00 85.81 104 GLU A N 1
ATOM 836 C CA . GLU A 1 104 ? 35.513 1.826 4.851 1.00 85.81 104 GLU A CA 1
ATOM 837 C C . GLU A 1 104 ? 35.649 3.316 4.535 1.00 85.81 104 GLU A C 1
ATOM 839 O O . GLU A 1 104 ? 35.732 4.176 5.413 1.00 85.81 104 GLU A O 1
ATOM 844 N N . LEU A 1 105 ? 35.635 3.638 3.242 1.00 81.75 105 LEU A N 1
ATOM 845 C CA . LEU A 1 105 ? 35.660 5.018 2.788 1.00 81.75 105 LEU A CA 1
ATOM 846 C C . LEU A 1 105 ? 34.285 5.665 3.001 1.00 81.75 105 LEU A C 1
ATOM 848 O O . LEU A 1 105 ? 33.286 5.247 2.417 1.00 81.75 105 LEU A O 1
ATOM 852 N N . THR A 1 106 ? 34.229 6.716 3.817 1.00 79.25 106 THR A N 1
ATOM 853 C CA . THR A 1 106 ? 32.987 7.463 4.061 1.00 79.25 106 THR A CA 1
ATOM 854 C C . THR A 1 106 ? 32.876 8.653 3.105 1.00 79.25 106 THR A C 1
ATOM 856 O O . THR A 1 106 ? 33.559 9.659 3.283 1.00 79.25 106 THR A O 1
ATOM 859 N N . TYR A 1 107 ? 31.971 8.579 2.122 1.00 75.50 107 TYR A N 1
ATOM 860 C CA . TYR A 1 107 ? 31.721 9.675 1.161 1.00 75.50 107 TYR A CA 1
ATOM 861 C C . TYR A 1 107 ? 30.879 10.827 1.718 1.00 75.50 107 TYR A C 1
ATOM 863 O O . TYR A 1 107 ? 30.785 11.882 1.097 1.00 75.50 107 TYR A O 1
ATOM 871 N N . THR A 1 108 ? 30.262 10.642 2.884 1.00 74.81 108 THR A N 1
ATOM 872 C CA . THR A 1 108 ? 29.428 11.649 3.552 1.00 74.81 108 THR A CA 1
ATOM 873 C C . THR A 1 108 ? 30.029 12.017 4.908 1.00 74.81 108 THR A C 1
ATOM 875 O O . THR A 1 108 ? 29.454 11.677 5.949 1.00 74.81 108 THR A O 1
ATOM 878 N N . PRO A 1 109 ? 31.216 12.651 4.945 1.00 73.88 109 PRO A N 1
ATOM 879 C CA . PRO A 1 109 ? 31.833 13.017 6.207 1.00 73.88 109 PRO A CA 1
ATOM 880 C C . PRO A 1 109 ? 30.956 14.035 6.941 1.00 73.88 109 PRO A C 1
ATOM 882 O O . PRO A 1 109 ? 30.390 14.950 6.342 1.00 73.88 109 PRO A O 1
ATOM 885 N N . LEU A 1 110 ? 30.874 13.906 8.266 1.00 73.25 110 LEU A N 1
ATOM 886 C CA . LEU A 1 110 ? 30.239 14.917 9.108 1.00 73.25 110 LEU A CA 1
ATOM 887 C C . LEU A 1 110 ? 31.073 16.206 9.055 1.00 73.25 110 LEU A C 1
ATOM 889 O O . LEU A 1 110 ? 32.121 16.303 9.699 1.00 73.25 110 LEU A O 1
ATOM 893 N N . LEU A 1 111 ? 30.615 17.175 8.261 1.00 73.00 111 LEU A N 1
ATOM 894 C CA . LEU A 1 111 ? 31.179 18.519 8.148 1.00 73.00 111 LEU A CA 1
ATOM 895 C C . LEU A 1 111 ? 30.281 19.522 8.878 1.00 73.00 111 LEU A C 1
ATOM 897 O O . LEU A 1 111 ? 29.058 19.387 8.898 1.00 73.00 111 LEU A O 1
ATOM 901 N N . SER A 1 112 ? 30.880 20.564 9.455 1.00 78.62 112 SER A N 1
ATOM 902 C CA . SER A 1 112 ? 30.101 21.709 9.932 1.00 78.62 112 SER A CA 1
ATOM 903 C C . SER A 1 112 ? 29.473 22.443 8.741 1.00 78.62 112 SER A C 1
ATOM 905 O O . SER A 1 112 ? 30.016 22.417 7.637 1.00 78.62 112 SER A O 1
ATOM 907 N N . ALA A 1 113 ? 28.356 23.145 8.950 1.00 75.88 113 ALA A N 1
ATOM 908 C CA . ALA A 1 113 ? 27.695 23.904 7.881 1.00 75.88 113 ALA A CA 1
ATOM 909 C C . ALA A 1 113 ? 28.643 24.911 7.196 1.00 75.88 113 ALA A C 1
ATOM 911 O O . ALA A 1 113 ? 28.589 25.100 5.982 1.00 75.88 113 ALA A O 1
ATOM 912 N N . THR A 1 114 ? 29.553 25.517 7.966 1.00 78.94 114 THR A N 1
ATOM 913 C CA . THR A 1 114 ? 30.573 26.442 7.456 1.00 78.94 114 THR A CA 1
ATOM 914 C C . THR A 1 114 ? 31.599 25.735 6.573 1.00 78.94 114 THR A C 1
ATOM 916 O O . THR A 1 114 ? 31.890 26.216 5.482 1.00 78.94 114 THR A O 1
ATOM 919 N N . ALA A 1 115 ? 32.121 24.585 7.012 1.00 76.19 115 ALA A N 1
ATOM 920 C CA . ALA A 1 115 ? 33.065 23.791 6.228 1.00 76.19 115 ALA A CA 1
ATOM 921 C C . ALA A 1 115 ? 32.415 23.246 4.951 1.00 76.19 115 ALA A C 1
ATOM 923 O O . ALA A 1 115 ? 33.003 23.316 3.879 1.00 76.19 115 ALA A O 1
ATOM 924 N N . HIS A 1 116 ? 31.167 22.786 5.052 1.00 78.31 116 HIS A N 1
ATOM 925 C CA . HIS A 1 116 ? 30.381 22.339 3.909 1.00 78.31 116 HIS A CA 1
ATOM 926 C C . HIS A 1 116 ? 30.215 23.466 2.879 1.00 78.31 116 HIS A C 1
ATOM 928 O O . HIS A 1 116 ? 30.460 23.265 1.696 1.00 78.31 116 HIS A O 1
ATOM 934 N N . LYS A 1 117 ? 29.867 24.685 3.316 1.00 81.44 117 LYS A N 1
ATOM 935 C CA . LYS A 1 117 ? 29.756 25.843 2.417 1.00 81.44 117 LYS A CA 1
ATOM 936 C C . LYS A 1 117 ? 31.072 26.157 1.695 1.00 81.44 117 LYS A C 1
ATOM 938 O O . LYS A 1 117 ? 31.026 26.476 0.516 1.00 81.44 117 LYS A O 1
ATOM 943 N N . LEU A 1 118 ? 32.203 26.070 2.395 1.00 79.88 118 LEU A N 1
ATOM 944 C CA . LEU A 1 118 ? 33.528 26.351 1.835 1.00 79.88 118 LEU A CA 1
ATOM 945 C C . LEU A 1 118 ? 33.948 25.289 0.807 1.00 79.88 118 LEU A C 1
ATOM 947 O O . LEU A 1 118 ? 34.395 25.632 -0.279 1.00 79.88 118 LEU A O 1
ATOM 951 N N . VAL A 1 119 ? 33.745 24.004 1.112 1.00 80.44 119 VAL A N 1
ATOM 952 C CA . VAL A 1 119 ? 34.082 22.894 0.199 1.00 80.44 119 VAL A CA 1
ATOM 953 C C . VAL A 1 119 ? 33.275 22.971 -1.099 1.00 80.44 119 VAL A C 1
ATOM 955 O O . VAL A 1 119 ? 33.822 22.776 -2.181 1.00 80.44 119 VAL A O 1
ATOM 958 N N . PHE A 1 120 ? 31.983 23.293 -0.999 1.00 79.06 120 PHE A N 1
ATOM 959 C CA . PHE A 1 120 ? 31.094 23.384 -2.158 1.00 79.06 120 PHE A CA 1
ATOM 960 C C . PHE A 1 120 ? 31.131 24.743 -2.874 1.00 79.06 120 PHE A C 1
ATOM 962 O O . PHE A 1 120 ? 30.425 24.930 -3.866 1.00 79.06 120 PHE A O 1
ATOM 969 N N . GLU A 1 121 ? 31.935 25.700 -2.409 1.00 80.81 121 GLU A N 1
ATOM 970 C CA . GLU A 1 121 ? 32.094 26.984 -3.085 1.00 80.81 121 GLU A CA 1
ATOM 971 C C . GLU A 1 121 ? 32.681 26.772 -4.490 1.00 80.81 121 GLU A C 1
ATOM 973 O O . GLU A 1 121 ? 33.690 26.098 -4.665 1.00 80.81 121 GLU A O 1
ATOM 978 N N . GLY A 1 122 ? 32.015 27.312 -5.514 1.00 71.88 122 GLY A N 1
ATOM 979 C CA . GLY A 1 122 ? 32.388 27.114 -6.920 1.00 71.88 122 GLY A CA 1
ATOM 980 C C . GLY A 1 122 ? 31.751 25.895 -7.599 1.00 71.88 122 GLY A C 1
ATOM 981 O O . GLY A 1 122 ? 31.741 25.844 -8.829 1.00 71.88 122 GLY A O 1
ATOM 982 N N . PHE A 1 123 ? 31.145 24.964 -6.852 1.00 73.12 123 PHE A N 1
ATOM 983 C CA . PHE A 1 123 ? 30.313 23.907 -7.432 1.00 73.12 123 PHE A CA 1
ATOM 984 C C . PHE A 1 123 ? 28.864 24.367 -7.582 1.00 73.12 123 PHE A C 1
ATOM 986 O O . PHE A 1 123 ? 28.266 24.949 -6.674 1.00 73.12 123 PHE A O 1
ATOM 993 N N . GLN A 1 124 ? 28.254 24.035 -8.717 1.00 61.22 124 GLN A N 1
ATOM 994 C CA . GLN A 1 124 ? 26.801 24.039 -8.828 1.00 61.22 124 GLN A CA 1
ATOM 995 C C . GLN A 1 124 ? 26.298 22.802 -8.079 1.00 61.22 124 GLN A C 1
ATOM 997 O O . GLN A 1 124 ? 26.455 21.679 -8.550 1.00 61.22 124 GLN A O 1
ATOM 1002 N N . LEU A 1 125 ? 25.773 22.985 -6.865 1.00 57.66 125 LEU A N 1
ATOM 1003 C CA . LEU A 1 125 ? 25.144 21.891 -6.117 1.00 57.66 125 LEU A CA 1
ATOM 1004 C C . LEU A 1 125 ? 24.052 21.230 -6.990 1.00 57.66 125 LEU A C 1
ATOM 1006 O O . LEU A 1 125 ? 23.410 21.934 -7.754 1.00 57.66 125 LEU A O 1
ATOM 1010 N N . PRO A 1 126 ? 23.773 19.921 -6.881 1.00 46.25 126 PRO A N 1
ATOM 1011 C CA . PRO A 1 126 ? 22.708 19.265 -7.658 1.00 46.25 126 PRO A CA 1
ATOM 1012 C C . PRO A 1 126 ? 21.299 19.819 -7.379 1.00 46.25 126 PRO A C 1
ATOM 1014 O O . PRO A 1 126 ? 20.454 19.853 -8.266 1.00 46.25 126 PRO A O 1
ATOM 1017 N N . ASN A 1 127 ? 21.074 20.385 -6.185 1.00 45.25 127 ASN A N 1
ATOM 1018 C CA . ASN A 1 127 ? 19.878 21.193 -5.877 1.00 45.25 127 ASN A CA 1
ATOM 1019 C C . ASN A 1 127 ? 19.880 22.578 -6.557 1.00 45.25 127 ASN A C 1
ATOM 1021 O O . ASN A 1 127 ? 18.973 23.387 -6.361 1.00 45.25 127 ASN A O 1
ATOM 1025 N N . SER A 1 128 ? 20.918 22.826 -7.344 1.00 40.31 128 SER A N 1
ATOM 1026 C CA . SER A 1 128 ? 21.105 23.886 -8.316 1.00 40.31 128 SER A CA 1
ATOM 1027 C C . SER A 1 128 ? 21.181 23.290 -9.736 1.00 40.31 128 SER A C 1
ATOM 1029 O O . SER A 1 128 ? 21.913 23.806 -10.579 1.00 40.31 128 SER A O 1
ATOM 1031 N N . GLN A 1 129 ? 20.299 22.335 -10.089 1.00 39.09 129 GLN A N 1
ATOM 1032 C CA . GLN A 1 129 ? 19.552 22.527 -11.349 1.00 39.09 129 GLN A CA 1
ATOM 1033 C C . GLN A 1 129 ? 19.130 24.004 -11.423 1.00 39.09 129 GLN A C 1
ATOM 1035 O O . GLN A 1 129 ? 19.068 24.643 -10.370 1.00 39.09 129 GLN A O 1
ATOM 1040 N N . PRO A 1 130 ? 18.839 24.609 -12.584 1.00 38.19 130 PRO A N 1
ATOM 1041 C CA . PRO A 1 130 ? 18.185 25.904 -12.559 1.00 38.19 130 PRO A CA 1
ATOM 1042 C C . PRO A 1 130 ? 16.918 25.738 -11.714 1.00 38.19 130 PRO A C 1
ATOM 1044 O O . PRO A 1 130 ? 15.878 25.323 -12.209 1.00 38.19 130 PRO A O 1
ATOM 1047 N N . ARG A 1 131 ? 17.014 26.079 -10.416 1.00 40.16 131 ARG A N 1
ATOM 1048 C CA . ARG A 1 131 ? 15.978 26.684 -9.617 1.00 40.16 131 ARG A CA 1
ATOM 1049 C C . ARG A 1 131 ? 15.467 27.646 -10.635 1.00 40.16 131 ARG A C 1
ATOM 1051 O O . ARG A 1 131 ? 16.243 28.526 -11.027 1.00 40.16 131 ARG A O 1
ATOM 1058 N N . GLN A 1 132 ? 14.311 27.340 -11.217 1.00 42.78 132 GLN A N 1
ATOM 1059 C CA . GLN A 1 132 ? 13.719 28.226 -12.180 1.00 42.78 132 GLN A CA 1
ATOM 1060 C C . GLN A 1 132 ? 13.853 29.575 -11.504 1.00 42.78 132 GLN A C 1
ATOM 1062 O O . GLN A 1 132 ? 13.226 29.850 -10.487 1.00 42.78 132 GLN A O 1
ATOM 1067 N N . ALA A 1 133 ? 14.719 30.409 -12.060 1.00 40.19 133 ALA A N 1
ATOM 1068 C CA . ALA A 1 133 ? 14.677 31.822 -11.836 1.00 40.19 133 ALA A CA 1
ATOM 1069 C C . ALA A 1 133 ? 13.460 32.350 -12.613 1.00 40.19 133 ALA A C 1
ATOM 1071 O O . ALA A 1 133 ? 13.488 33.454 -13.138 1.00 40.19 133 ALA A O 1
ATOM 1072 N N . ALA A 1 134 ? 12.349 31.596 -12.645 1.00 44.81 134 ALA A N 1
ATOM 1073 C CA . ALA A 1 134 ? 11.084 32.155 -12.247 1.00 44.81 134 ALA A CA 1
ATOM 1074 C C . ALA A 1 134 ? 11.343 32.826 -10.894 1.00 44.81 134 ALA A C 1
ATOM 1076 O O . ALA A 1 134 ? 11.227 32.245 -9.821 1.00 44.81 134 ALA A O 1
ATOM 1077 N N . SER A 1 135 ? 11.782 34.079 -10.967 1.00 52.84 135 SER A N 1
ATOM 1078 C CA . SER A 1 135 ? 11.823 35.042 -9.874 1.00 52.84 135 SER A CA 1
ATOM 1079 C C . SER A 1 135 ? 10.388 35.383 -9.446 1.00 52.84 135 SER A C 1
ATOM 1081 O O . SER A 1 135 ? 10.027 36.547 -9.286 1.00 52.84 135 SER A O 1
ATOM 1083 N N . GLY A 1 136 ? 9.560 34.353 -9.337 1.00 73.81 136 GLY A N 1
ATOM 1084 C CA . GLY A 1 136 ? 8.131 34.385 -9.208 1.00 73.81 136 GLY A CA 1
ATOM 1085 C C . GLY A 1 136 ? 7.697 33.377 -8.148 1.00 73.81 136 GLY A C 1
ATOM 1086 O O . GLY A 1 136 ? 8.429 32.438 -7.823 1.00 73.81 136 GLY A O 1
ATOM 1087 N N . PRO A 1 137 ? 6.535 33.617 -7.551 1.00 84.81 137 PRO A N 1
ATOM 1088 C CA . PRO A 1 137 ? 5.952 32.729 -6.564 1.00 84.81 137 PRO A CA 1
ATOM 1089 C C . PRO A 1 137 ? 5.595 31.383 -7.194 1.00 84.81 137 PRO A C 1
ATOM 1091 O O . PRO A 1 137 ? 5.212 31.306 -8.361 1.00 84.81 137 PRO A O 1
ATOM 1094 N N . VAL A 1 138 ? 5.726 30.312 -6.413 1.00 90.31 138 VAL A N 1
ATOM 1095 C CA . VAL A 1 138 ? 5.289 28.979 -6.839 1.00 90.31 138 VAL A CA 1
ATOM 1096 C C . VAL A 1 138 ? 3.765 28.954 -6.790 1.00 90.31 138 VAL A C 1
ATOM 1098 O O . VAL A 1 138 ? 3.174 29.247 -5.750 1.00 90.31 138 VAL A O 1
ATOM 1101 N N . ILE A 1 139 ? 3.131 28.635 -7.915 1.00 91.25 139 ILE A N 1
ATOM 1102 C CA . ILE A 1 139 ? 1.676 28.685 -8.043 1.00 91.25 139 ILE A CA 1
ATOM 1103 C C . ILE A 1 139 ? 1.074 27.353 -7.597 1.00 91.25 139 ILE A C 1
ATOM 1105 O O . ILE A 1 139 ? 1.285 26.324 -8.230 1.00 91.25 139 ILE A O 1
ATOM 1109 N N . VAL A 1 140 ? 0.288 27.382 -6.524 1.00 93.06 140 VAL A N 1
ATOM 1110 C CA . VAL A 1 140 ? -0.515 26.254 -6.050 1.00 93.06 140 VAL A CA 1
ATOM 1111 C C . VAL A 1 140 ? -1.908 26.376 -6.662 1.00 93.06 140 VAL A C 1
ATOM 1113 O O . VAL A 1 140 ? -2.681 27.271 -6.305 1.00 93.06 140 VAL A O 1
ATOM 1116 N N . ALA A 1 141 ? -2.228 25.488 -7.601 1.00 91.69 141 ALA A N 1
ATOM 1117 C CA . ALA A 1 141 ? -3.549 25.434 -8.213 1.00 91.69 141 ALA A CA 1
ATOM 1118 C C . ALA A 1 141 ? -4.582 24.898 -7.209 1.00 91.69 141 ALA A C 1
ATOM 1120 O O . ALA A 1 141 ? -4.352 23.880 -6.553 1.00 91.69 141 ALA A O 1
ATOM 1121 N N . ILE A 1 142 ? -5.726 25.575 -7.091 1.00 90.75 142 ILE A N 1
ATOM 1122 C CA . ILE A 1 142 ? -6.868 25.084 -6.311 1.00 90.75 142 ILE A CA 1
ATOM 1123 C C . ILE A 1 142 ? -8.124 24.957 -7.177 1.00 90.75 142 ILE A C 1
ATOM 1125 O O . ILE A 1 142 ? -8.322 25.780 -8.079 1.00 90.75 142 ILE A O 1
ATOM 1129 N N . PRO A 1 143 ? -9.016 23.992 -6.872 1.00 82.56 143 PRO A N 1
ATOM 1130 C CA . PRO A 1 143 ? -10.298 23.884 -7.552 1.00 82.56 143 PRO A CA 1
ATOM 1131 C C . PRO A 1 143 ? -11.080 25.196 -7.464 1.00 82.56 143 PRO A C 1
ATOM 1133 O O . PRO A 1 143 ? -11.219 25.800 -6.392 1.00 82.56 143 PRO A O 1
ATOM 1136 N N . SER A 1 144 ? -11.586 25.655 -8.604 1.00 83.56 144 SER A N 1
ATOM 1137 C CA . SER A 1 144 ? -12.326 26.913 -8.671 1.00 83.56 144 SER A CA 1
ATOM 1138 C C . SER A 1 144 ? -13.635 26.873 -7.860 1.00 83.56 144 SER A C 1
ATOM 1140 O O . SER A 1 144 ? -14.333 25.866 -7.784 1.00 83.56 144 SER A O 1
ATOM 1142 N N . GLY A 1 145 ? -13.984 27.995 -7.216 1.00 87.69 145 GLY A N 1
ATOM 1143 C CA . GLY A 1 145 ? -15.251 28.154 -6.482 1.00 87.69 145 GLY A CA 1
ATOM 1144 C C . GLY A 1 145 ? -15.298 27.551 -5.070 1.00 87.69 145 GLY A C 1
ATOM 1145 O O . GLY A 1 145 ? -16.284 27.757 -4.356 1.00 87.69 145 GLY A O 1
ATOM 1146 N N . CYS A 1 146 ? -14.248 26.861 -4.617 1.00 89.88 146 CYS A N 1
ATOM 1147 C CA . CYS A 1 146 ? -14.176 26.344 -3.251 1.00 89.88 146 CYS A CA 1
ATOM 1148 C C . CYS A 1 146 ? -13.925 27.470 -2.233 1.00 89.88 146 CYS A C 1
ATOM 1150 O O . CYS A 1 146 ? -13.005 28.265 -2.384 1.00 89.88 146 CYS A O 1
ATOM 1152 N N . LYS A 1 147 ? -14.725 27.525 -1.157 1.00 96.12 147 LYS A N 1
ATOM 1153 C CA . LYS A 1 147 ? -14.493 28.436 -0.012 1.00 96.12 147 LYS A CA 1
ATOM 1154 C C . LYS A 1 147 ? -13.571 27.835 1.052 1.00 96.12 147 LYS A C 1
ATOM 1156 O O . LYS A 1 147 ? -12.985 28.564 1.850 1.00 96.12 147 LYS A O 1
ATOM 1161 N N . ALA A 1 148 ? -13.464 26.510 1.075 1.00 96.44 148 ALA A N 1
ATOM 1162 C CA . ALA A 1 148 ? -12.598 25.756 1.965 1.00 96.44 148 ALA A CA 1
ATOM 1163 C C . ALA A 1 148 ? -12.094 24.495 1.258 1.00 96.44 148 ALA A C 1
ATOM 1165 O O . ALA A 1 148 ? -12.772 23.967 0.376 1.00 96.44 148 ALA A O 1
ATOM 1166 N N . ILE A 1 149 ? -10.914 24.030 1.656 1.00 95.88 149 ILE A N 1
ATOM 1167 C CA . ILE A 1 149 ? -10.225 22.869 1.092 1.00 95.88 149 ILE A CA 1
ATOM 1168 C C . ILE A 1 149 ? -9.974 21.867 2.223 1.00 95.88 149 ILE A C 1
ATOM 1170 O O . ILE A 1 149 ? -9.586 22.283 3.321 1.00 95.88 149 ILE A O 1
ATOM 1174 N N . PRO A 1 150 ? -10.176 20.557 1.999 1.00 96.88 150 PRO A N 1
ATOM 1175 C CA . PRO A 1 150 ? -9.790 19.551 2.976 1.00 96.88 150 PRO A CA 1
ATOM 1176 C C . PRO A 1 150 ? -8.295 19.627 3.286 1.00 96.88 150 PRO A C 1
ATOM 1178 O O . PRO A 1 150 ? -7.449 19.617 2.391 1.00 96.88 150 PRO A O 1
ATOM 1181 N N . ALA A 1 151 ? -7.960 19.686 4.571 1.00 96.56 151 ALA A N 1
ATOM 1182 C CA . ALA A 1 151 ? -6.608 19.960 5.036 1.00 96.56 151 ALA A CA 1
ATOM 1183 C C . ALA A 1 151 ? -5.585 18.908 4.573 1.00 96.56 151 ALA A C 1
ATOM 1185 O O . ALA A 1 151 ? -4.421 19.234 4.359 1.00 96.56 151 ALA A O 1
ATOM 1186 N N . TYR A 1 152 ? -6.021 17.661 4.372 1.00 94.25 152 TYR A N 1
ATOM 1187 C CA . TYR A 1 152 ? -5.167 16.569 3.899 1.00 94.25 152 TYR A CA 1
ATOM 1188 C C . TYR A 1 152 ? -4.782 16.676 2.412 1.00 94.25 152 TYR A C 1
ATOM 1190 O O . TYR A 1 152 ? -3.804 16.055 2.003 1.00 94.25 152 TYR A O 1
ATOM 1198 N N . VAL A 1 153 ? -5.511 17.460 1.606 1.00 94.44 153 VAL A N 1
ATOM 1199 C CA . VAL A 1 153 ? -5.235 17.642 0.166 1.00 94.44 153 VAL A CA 1
ATOM 1200 C C . VAL A 1 153 ? -4.127 18.673 -0.061 1.00 94.44 153 VAL A C 1
ATOM 1202 O O . VAL A 1 153 ? -3.344 18.560 -1.000 1.00 94.44 153 VAL A O 1
ATOM 1205 N N . ILE A 1 154 ? -4.014 19.665 0.822 1.00 95.75 154 ILE A N 1
ATOM 1206 C CA . ILE A 1 154 ? -3.118 20.818 0.656 1.00 95.75 154 ILE A CA 1
ATOM 1207 C C . ILE A 1 154 ? -1.632 20.422 0.543 1.00 95.75 154 ILE A C 1
ATOM 1209 O O . ILE A 1 154 ? -0.977 20.929 -0.367 1.00 95.75 154 ILE A O 1
ATOM 1213 N N . PRO A 1 155 ? -1.072 19.504 1.365 1.00 96.12 155 PRO A N 1
ATOM 1214 C CA . PRO A 1 155 ? 0.317 19.076 1.195 1.00 96.12 155 PRO A CA 1
ATOM 1215 C C . PRO A 1 155 ? 0.601 18.467 -0.179 1.00 96.12 155 PRO A C 1
ATOM 1217 O O . PRO A 1 155 ? 1.706 18.635 -0.690 1.00 96.12 155 PRO A O 1
ATOM 1220 N N . ARG A 1 156 ? -0.387 17.788 -0.781 1.00 94.62 156 ARG A N 1
ATOM 1221 C CA . ARG A 1 156 ? -0.279 17.238 -2.137 1.00 94.62 156 ARG A CA 1
ATOM 1222 C C . ARG A 1 156 ? -0.199 18.356 -3.173 1.00 94.62 156 ARG A C 1
ATOM 1224 O O . ARG A 1 156 ? 0.748 18.368 -3.947 1.00 94.62 156 ARG A O 1
ATOM 1231 N N . LEU A 1 157 ? -1.107 19.333 -3.111 1.00 94.69 157 LEU A N 1
ATOM 1232 C CA . LEU A 1 157 ? -1.121 20.477 -4.035 1.00 94.69 157 LEU A CA 1
ATOM 1233 C C . LEU A 1 157 ? 0.182 21.292 -3.975 1.00 94.69 157 LEU A C 1
ATOM 1235 O O . LEU A 1 157 ? 0.705 21.714 -5.002 1.00 94.69 157 LEU A O 1
ATOM 1239 N N . ILE A 1 158 ? 0.740 21.491 -2.774 1.00 94.88 158 ILE A N 1
ATOM 1240 C CA . ILE A 1 158 ? 2.035 22.168 -2.609 1.00 94.88 158 ILE A CA 1
ATOM 1241 C C . ILE A 1 158 ? 3.166 21.334 -3.225 1.00 94.88 158 ILE A C 1
ATOM 1243 O O . ILE A 1 158 ? 4.028 21.875 -3.913 1.00 94.88 158 ILE A O 1
ATOM 1247 N N . ALA A 1 159 ? 3.176 20.021 -2.984 1.00 93.06 159 ALA A N 1
ATOM 1248 C CA . ALA A 1 159 ? 4.196 19.128 -3.520 1.00 93.06 159 ALA A CA 1
ATOM 1249 C C . ALA A 1 159 ? 4.161 19.050 -5.055 1.00 93.06 159 ALA A C 1
ATOM 1251 O O . ALA A 1 159 ? 5.217 19.078 -5.681 1.00 93.06 159 ALA A O 1
ATOM 1252 N N . GLU A 1 160 ? 2.971 19.002 -5.653 1.00 92.38 160 GLU A N 1
ATOM 1253 C CA . GLU A 1 160 ? 2.765 19.048 -7.107 1.00 92.38 160 GLU A CA 1
ATOM 1254 C C . GLU A 1 160 ? 3.263 20.372 -7.704 1.00 92.38 160 GLU A C 1
ATOM 1256 O O . GLU A 1 160 ? 3.940 20.362 -8.729 1.00 92.38 160 GLU A O 1
ATOM 1261 N N . ALA A 1 161 ? 3.014 21.499 -7.030 1.00 93.12 161 ALA A N 1
ATOM 1262 C CA . ALA A 1 161 ? 3.494 22.811 -7.464 1.00 93.12 161 ALA A CA 1
ATOM 1263 C C . ALA A 1 161 ? 5.024 22.971 -7.352 1.00 93.12 161 ALA A C 1
ATOM 1265 O O . ALA A 1 161 ? 5.645 23.634 -8.180 1.00 93.12 161 ALA A O 1
ATOM 1266 N N . LEU A 1 162 ? 5.641 22.380 -6.322 1.00 91.19 162 LEU A N 1
ATOM 1267 C CA . LEU A 1 162 ? 7.095 22.412 -6.116 1.00 91.19 162 LEU A CA 1
ATOM 1268 C C . LEU A 1 162 ? 7.853 21.499 -7.082 1.00 91.19 162 LEU A C 1
ATOM 1270 O O . LEU A 1 162 ? 8.961 21.831 -7.501 1.00 91.19 162 LEU A O 1
ATOM 1274 N N . TYR A 1 163 ? 7.266 20.348 -7.392 1.00 91.75 163 TYR A N 1
ATOM 1275 C CA . TYR A 1 163 ? 7.860 19.315 -8.227 1.00 91.75 163 TYR A CA 1
ATOM 1276 C C . TYR A 1 163 ? 6.849 18.954 -9.316 1.00 91.75 163 TYR A C 1
ATOM 1278 O O . TYR A 1 163 ? 6.141 17.952 -9.175 1.00 91.75 163 TYR A O 1
ATOM 1286 N N . PRO A 1 164 ? 6.724 19.773 -10.377 1.00 90.06 164 PRO A N 1
ATOM 1287 C CA . PRO A 1 164 ? 5.889 19.427 -11.521 1.00 90.06 164 PRO A CA 1
ATOM 1288 C C . PRO A 1 164 ? 6.381 18.123 -12.157 1.00 90.06 164 PRO A C 1
ATOM 1290 O O . PRO A 1 164 ? 7.494 17.668 -11.878 1.00 90.06 164 PRO A O 1
ATOM 1293 N N . ASP A 1 165 ? 5.535 17.491 -12.969 1.00 82.00 165 ASP A N 1
ATOM 1294 C CA . ASP A 1 165 ? 5.917 16.249 -13.637 1.00 82.00 165 ASP A CA 1
ATOM 1295 C C . ASP A 1 165 ? 7.192 16.477 -14.453 1.00 82.00 165 ASP A C 1
ATOM 1297 O O . ASP A 1 165 ? 7.335 17.481 -15.155 1.00 82.00 165 ASP A O 1
ATOM 1301 N N . ALA A 1 166 ? 8.150 15.564 -14.310 1.00 80.44 166 ALA A N 1
ATOM 1302 C CA . ALA A 1 166 ? 9.348 15.598 -15.124 1.00 80.44 166 ALA A CA 1
ATOM 1303 C C . ALA A 1 166 ? 9.048 14.929 -16.463 1.00 80.44 166 ALA A C 1
ATOM 1305 O O . ALA A 1 166 ? 8.881 13.712 -16.531 1.00 80.44 166 ALA A O 1
ATOM 1306 N N . ASP A 1 167 ? 9.045 15.727 -17.526 1.00 69.19 167 ASP A N 1
ATOM 1307 C CA . ASP A 1 167 ? 9.116 15.216 -18.887 1.00 69.19 167 ASP A CA 1
ATOM 1308 C C . ASP A 1 167 ? 10.572 14.830 -19.178 1.00 69.19 167 ASP A C 1
ATOM 1310 O O . ASP A 1 167 ? 11.454 15.677 -19.334 1.00 69.19 167 ASP A O 1
ATOM 1314 N N . GLY A 1 168 ? 10.848 13.531 -19.221 1.00 71.44 168 GLY A N 1
ATOM 1315 C CA . GLY A 1 168 ? 12.160 13.016 -19.585 1.00 71.44 168 GLY A CA 1
ATOM 1316 C C . GLY A 1 168 ? 12.124 11.503 -19.767 1.00 71.44 168 GLY A C 1
ATOM 1317 O O . GLY A 1 168 ? 11.392 10.830 -19.041 1.00 71.44 168 GLY A O 1
ATOM 1318 N N . PRO A 1 169 ? 12.875 10.952 -20.736 1.00 70.44 169 PRO A N 1
ATOM 1319 C CA . PRO A 1 169 ? 12.984 9.510 -20.863 1.00 70.44 169 PRO A CA 1
ATOM 1320 C C . PRO A 1 169 ? 13.655 8.937 -19.615 1.00 70.44 169 PRO A C 1
ATOM 1322 O O . PRO A 1 169 ? 14.539 9.556 -19.022 1.00 70.44 169 PRO A O 1
ATOM 1325 N N . ASP A 1 170 ? 13.252 7.730 -19.248 1.00 72.25 170 ASP A N 1
ATOM 1326 C CA . ASP A 1 170 ? 13.988 6.911 -18.299 1.00 72.25 170 ASP A CA 1
ATOM 1327 C C . ASP A 1 170 ? 15.407 6.656 -18.835 1.00 72.25 170 ASP A C 1
ATOM 1329 O O . ASP A 1 170 ? 15.587 6.236 -19.982 1.00 72.25 170 ASP A O 1
ATOM 1333 N N . ILE A 1 171 ? 16.420 6.918 -18.009 1.00 74.50 171 ILE A N 1
ATOM 1334 C CA . ILE A 1 171 ? 17.835 6.806 -18.382 1.00 74.50 171 ILE A CA 1
ATOM 1335 C C . ILE A 1 171 ? 18.434 5.610 -17.655 1.00 74.50 171 ILE A C 1
ATOM 1337 O O . ILE A 1 171 ? 18.290 5.471 -16.437 1.00 74.50 171 ILE A O 1
ATOM 1341 N N . LEU A 1 172 ? 19.146 4.743 -18.374 1.00 74.56 172 LEU A N 1
ATOM 1342 C CA . LEU A 1 172 ? 19.901 3.674 -17.729 1.00 74.56 172 LEU A CA 1
ATOM 1343 C C . LEU A 1 172 ? 21.147 4.278 -17.063 1.00 74.56 172 LEU A C 1
ATOM 1345 O O . LEU A 1 172 ? 22.099 4.652 -17.739 1.00 74.56 172 LEU A O 1
ATOM 1349 N N . VAL A 1 173 ? 21.167 4.357 -15.731 1.00 66.25 173 VAL A N 1
ATOM 1350 C CA . VAL A 1 173 ? 22.290 4.974 -14.995 1.00 66.25 173 VAL A CA 1
ATOM 1351 C C . VAL A 1 173 ? 23.388 3.975 -14.699 1.00 66.25 173 VAL A C 1
ATOM 1353 O O . VAL A 1 173 ? 24.569 4.306 -14.742 1.00 66.25 173 VAL A O 1
ATOM 1356 N N . SER A 1 174 ? 23.014 2.753 -14.325 1.00 79.81 174 SER A N 1
ATOM 1357 C CA . SER A 1 174 ? 23.988 1.716 -14.001 1.00 79.81 174 SER A CA 1
ATOM 1358 C C . SER A 1 174 ? 23.430 0.317 -14.236 1.00 79.81 174 SER A C 1
ATOM 1360 O O . SER A 1 174 ? 22.241 0.128 -14.489 1.00 79.81 174 SER A O 1
ATOM 1362 N N . MET A 1 175 ? 24.318 -0.673 -14.182 1.00 87.56 175 MET A N 1
ATOM 1363 C CA . MET A 1 175 ? 23.975 -2.084 -14.345 1.00 87.56 175 MET A CA 1
ATOM 1364 C C . MET A 1 175 ? 24.482 -2.882 -13.142 1.00 87.56 175 MET A C 1
ATOM 1366 O O . MET A 1 175 ? 25.480 -3.585 -13.276 1.00 87.56 175 MET A O 1
ATOM 1370 N N . PRO A 1 176 ? 23.898 -2.735 -11.939 1.00 92.69 176 PRO A N 1
ATOM 1371 C CA . PRO A 1 176 ? 24.319 -3.531 -10.796 1.00 92.69 176 PRO A CA 1
ATOM 1372 C C . PRO A 1 176 ? 24.095 -5.026 -11.044 1.00 92.69 176 PRO A C 1
ATOM 1374 O O . PRO A 1 176 ? 23.223 -5.432 -11.803 1.00 92.69 176 PRO A O 1
ATOM 1377 N N . ILE A 1 177 ? 24.867 -5.853 -10.358 1.00 95.19 177 ILE A N 1
ATOM 1378 C CA . ILE A 1 177 ? 24.792 -7.306 -10.430 1.00 95.19 177 ILE A CA 1
ATOM 1379 C C . ILE A 1 177 ? 23.934 -7.816 -9.284 1.00 95.19 177 ILE A C 1
ATOM 1381 O O . ILE A 1 177 ? 24.248 -7.572 -8.117 1.00 95.19 177 ILE A O 1
ATOM 1385 N N . ALA A 1 178 ? 22.880 -8.550 -9.620 1.00 94.38 178 ALA A N 1
ATOM 1386 C CA . ALA A 1 178 ? 22.116 -9.358 -8.689 1.00 94.38 178 ALA A CA 1
ATOM 1387 C C . ALA A 1 178 ? 22.689 -10.776 -8.627 1.00 94.38 178 ALA A C 1
ATOM 1389 O O . ALA A 1 178 ? 22.908 -11.407 -9.659 1.00 94.38 178 ALA A O 1
ATOM 1390 N N . TYR A 1 179 ? 22.930 -11.278 -7.423 1.00 96.06 179 TYR A N 1
ATOM 1391 C CA . TYR A 1 179 ? 23.458 -12.618 -7.185 1.00 96.06 179 TYR A CA 1
ATOM 1392 C C . TYR A 1 179 ? 22.802 -13.224 -5.947 1.00 96.06 179 TYR A C 1
ATOM 1394 O O . TYR A 1 179 ? 22.273 -12.506 -5.096 1.00 96.06 179 TYR A O 1
ATOM 1402 N N . THR A 1 180 ? 22.826 -14.545 -5.841 1.00 96.12 180 THR A N 1
ATOM 1403 C CA . THR A 1 180 ? 22.360 -15.256 -4.650 1.00 96.12 180 THR A CA 1
ATOM 1404 C C . THR A 1 180 ? 23.551 -15.498 -3.729 1.00 96.12 180 THR A C 1
ATOM 1406 O O . THR A 1 180 ? 24.558 -16.049 -4.165 1.00 96.12 180 THR A O 1
ATOM 1409 N N . ASP A 1 181 ? 23.471 -15.046 -2.476 1.00 93.50 181 ASP A N 1
ATOM 1410 C CA . ASP A 1 181 ? 24.503 -15.345 -1.480 1.00 93.50 181 ASP A CA 1
ATOM 1411 C C . ASP A 1 181 ? 24.452 -16.819 -1.027 1.00 93.50 181 ASP A C 1
ATOM 1413 O O . ASP A 1 181 ? 23.575 -17.595 -1.415 1.00 93.50 181 ASP A O 1
ATOM 1417 N N . ASP A 1 182 ? 25.411 -17.223 -0.199 1.00 93.88 182 ASP A N 1
ATOM 1418 C CA . ASP A 1 182 ? 25.531 -18.573 0.364 1.00 93.88 182 ASP A CA 1
ATOM 1419 C C . ASP A 1 182 ? 24.311 -19.011 1.197 1.00 93.88 182 ASP A C 1
ATOM 1421 O O . ASP A 1 182 ? 24.114 -20.203 1.437 1.00 93.88 182 ASP A O 1
ATOM 1425 N N . GLN A 1 183 ? 23.457 -18.066 1.598 1.00 92.81 183 GLN A N 1
ATOM 1426 C CA . GLN A 1 183 ? 22.216 -18.308 2.334 1.00 92.81 183 GLN A CA 1
ATOM 1427 C C . GLN A 1 183 ? 20.985 -18.408 1.425 1.00 92.81 183 GLN A C 1
ATOM 1429 O O . GLN A 1 183 ? 19.862 -18.526 1.920 1.00 92.81 183 GLN A O 1
ATOM 1434 N N . GLY A 1 184 ? 21.158 -18.349 0.102 1.00 92.56 184 GLY A N 1
ATOM 1435 C CA . GLY A 1 184 ? 20.039 -18.348 -0.834 1.00 92.56 184 GLY A CA 1
ATOM 1436 C C . GLY A 1 184 ? 19.333 -16.991 -0.942 1.00 92.56 184 GLY A C 1
ATOM 1437 O O . GLY A 1 184 ? 18.253 -16.921 -1.530 1.00 92.56 184 GLY A O 1
ATOM 1438 N N . LYS A 1 185 ? 19.894 -15.911 -0.379 1.00 89.31 185 LYS A N 1
ATOM 1439 C CA . LYS A 1 185 ? 19.281 -14.580 -0.400 1.00 89.31 185 LYS A CA 1
ATOM 1440 C C . LYS A 1 185 ? 19.820 -13.757 -1.565 1.00 89.31 185 LYS A C 1
ATOM 1442 O O . LYS A 1 185 ? 21.022 -13.677 -1.797 1.00 89.31 185 LYS A O 1
ATOM 1447 N N . GLU A 1 186 ? 18.917 -13.100 -2.285 1.00 93.12 186 GLU A N 1
ATOM 1448 C CA . GLU A 1 186 ? 19.300 -12.189 -3.361 1.00 93.12 186 GLU A CA 1
ATOM 1449 C C . GLU A 1 186 ? 19.991 -10.935 -2.796 1.00 93.12 186 GLU A C 1
ATOM 1451 O O . GLU A 1 186 ? 19.489 -10.266 -1.885 1.00 93.12 186 GLU A O 1
ATOM 1456 N N . ARG A 1 187 ? 21.162 -10.619 -3.347 1.00 93.81 187 ARG A N 1
ATOM 1457 C CA . ARG A 1 187 ? 21.979 -9.443 -3.049 1.00 93.81 187 ARG A CA 1
ATOM 1458 C C . ARG A 1 187 ? 22.263 -8.687 -4.336 1.00 93.81 187 ARG A C 1
ATOM 1460 O O . ARG A 1 187 ? 22.268 -9.267 -5.416 1.00 93.81 187 ARG A O 1
ATOM 1467 N N . VAL A 1 188 ? 22.513 -7.388 -4.210 1.00 91.38 188 VAL A N 1
ATOM 1468 C CA . VAL A 1 188 ? 22.827 -6.505 -5.337 1.00 91.38 188 VAL A CA 1
ATOM 1469 C C . VAL A 1 188 ? 24.132 -5.775 -5.035 1.00 91.38 188 VAL A C 1
ATOM 1471 O O . VAL A 1 188 ? 24.286 -5.234 -3.941 1.00 91.38 188 VAL A O 1
ATOM 1474 N N . ARG A 1 189 ? 25.069 -5.754 -5.988 1.00 93.56 189 ARG A N 1
ATOM 1475 C CA . ARG A 1 189 ? 26.346 -5.028 -5.878 1.00 93.56 189 ARG A CA 1
ATOM 1476 C C . ARG A 1 189 ? 26.707 -4.316 -7.186 1.00 93.56 189 ARG A C 1
ATOM 1478 O O . ARG A 1 189 ? 26.266 -4.758 -8.244 1.00 93.56 189 ARG A O 1
ATOM 1485 N N . PRO A 1 190 ? 27.530 -3.255 -7.168 1.00 90.25 190 PRO A N 1
ATOM 1486 C CA . PRO A 1 190 ? 28.126 -2.722 -8.391 1.00 90.25 190 PRO A CA 1
ATOM 1487 C C . PRO A 1 190 ? 28.986 -3.785 -9.111 1.00 90.25 190 PRO A C 1
ATOM 1489 O O . PRO A 1 190 ? 29.567 -4.647 -8.436 1.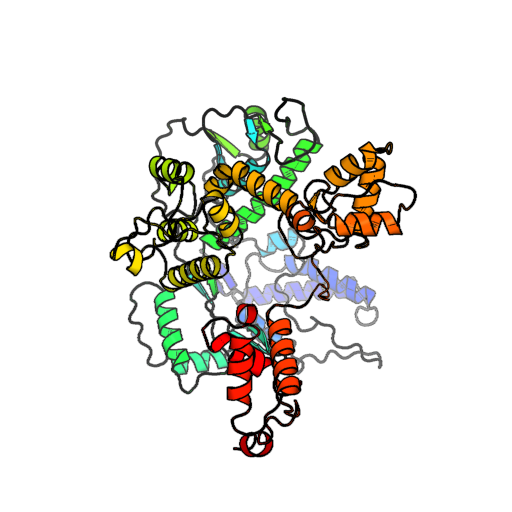00 90.25 190 PRO A O 1
ATOM 1492 N N . PRO A 1 191 ? 29.100 -3.746 -10.452 1.00 91.44 191 PRO A N 1
ATOM 1493 C CA . PRO A 1 191 ? 30.003 -4.635 -11.179 1.00 91.44 191 PRO A CA 1
ATOM 1494 C C . PRO A 1 191 ? 31.463 -4.328 -10.846 1.00 91.44 191 PRO A C 1
ATOM 1496 O O . PRO A 1 191 ? 31.874 -3.167 -10.839 1.00 91.44 191 PRO A O 1
ATOM 1499 N N . ALA A 1 192 ? 32.252 -5.368 -10.602 1.00 91.31 192 ALA A N 1
ATOM 1500 C CA . ALA A 1 192 ? 33.700 -5.283 -10.492 1.00 91.31 192 ALA A CA 1
ATOM 1501 C C . ALA A 1 192 ? 34.347 -5.283 -11.889 1.00 91.31 192 ALA A C 1
ATOM 1503 O O . ALA A 1 192 ? 33.688 -5.525 -12.903 1.00 91.31 192 ALA A O 1
ATOM 1504 N N . ALA A 1 193 ? 35.660 -5.044 -11.947 1.00 87.38 193 ALA A N 1
ATOM 1505 C CA . ALA A 1 193 ? 36.414 -5.042 -13.203 1.00 87.38 193 ALA A CA 1
ATOM 1506 C C . ALA A 1 193 ? 36.284 -6.370 -13.977 1.00 87.38 193 ALA A C 1
ATOM 1508 O O . ALA A 1 193 ? 36.087 -6.356 -15.193 1.00 87.38 193 ALA A O 1
ATOM 1509 N N . ASP A 1 194 ? 36.319 -7.504 -13.273 1.00 93.31 194 ASP A N 1
ATOM 1510 C CA . ASP A 1 194 ? 36.187 -8.832 -13.883 1.00 93.31 194 ASP A CA 1
ATOM 1511 C C . ASP A 1 194 ? 34.786 -9.070 -14.461 1.00 93.31 194 ASP A C 1
ATOM 1513 O O . ASP A 1 194 ? 34.651 -9.655 -15.537 1.00 93.31 194 ASP A O 1
ATOM 1517 N N . ASP A 1 195 ? 33.744 -8.560 -13.799 1.00 93.81 195 ASP A N 1
ATOM 1518 C CA . ASP A 1 195 ? 32.374 -8.663 -14.302 1.00 93.81 195 ASP A CA 1
ATOM 1519 C C . ASP A 1 195 ? 32.207 -7.856 -15.593 1.00 93.81 195 ASP A C 1
ATOM 1521 O O . ASP A 1 195 ? 31.622 -8.341 -16.562 1.00 93.81 195 ASP A O 1
ATOM 1525 N N . TRP A 1 196 ? 32.767 -6.641 -15.637 1.00 91.44 196 TRP A N 1
ATOM 1526 C CA . TRP A 1 196 ? 32.800 -5.823 -16.849 1.00 91.44 196 TRP A CA 1
ATOM 1527 C C . TRP A 1 196 ? 33.572 -6.500 -17.977 1.00 91.44 196 TRP A C 1
ATOM 1529 O O . TRP A 1 196 ? 33.097 -6.523 -19.112 1.00 91.44 196 TRP A O 1
ATOM 1539 N N . ALA A 1 197 ? 34.737 -7.082 -17.685 1.00 90.62 197 ALA A N 1
ATOM 1540 C CA . ALA A 1 197 ? 35.528 -7.804 -18.676 1.00 90.62 197 ALA A CA 1
ATOM 1541 C C . ALA A 1 197 ? 34.759 -9.006 -19.249 1.00 90.62 197 ALA A C 1
ATOM 1543 O O . ALA A 1 197 ? 34.792 -9.246 -20.460 1.00 90.62 197 ALA A O 1
ATOM 1544 N N . LEU A 1 198 ? 34.034 -9.734 -18.396 1.00 94.44 198 LEU A N 1
ATOM 1545 C CA . LEU A 1 198 ? 33.191 -10.851 -18.802 1.00 94.44 198 LEU A CA 1
ATOM 1546 C C . LEU A 1 198 ? 32.001 -10.383 -19.656 1.00 94.44 198 LEU A C 1
ATOM 1548 O O . LEU A 1 198 ? 31.794 -10.918 -20.744 1.00 94.44 198 LEU A O 1
ATOM 1552 N N . MET A 1 199 ? 31.264 -9.360 -19.215 1.00 94.19 199 MET A N 1
ATOM 1553 C CA . MET A 1 199 ? 30.147 -8.778 -19.969 1.00 94.19 199 MET A CA 1
ATOM 1554 C C . MET A 1 199 ? 30.593 -8.254 -21.341 1.00 94.19 199 MET A C 1
ATOM 1556 O O . MET A 1 199 ? 29.984 -8.584 -22.356 1.00 94.19 199 MET A O 1
ATOM 1560 N N . ASN A 1 200 ? 31.712 -7.527 -21.403 1.00 92.50 200 ASN A N 1
ATOM 1561 C CA . ASN A 1 200 ? 32.279 -7.029 -22.658 1.00 92.50 200 ASN A CA 1
ATOM 1562 C C . ASN A 1 200 ? 32.682 -8.162 -23.607 1.00 92.50 200 ASN A C 1
ATOM 1564 O O . ASN A 1 200 ? 32.535 -8.024 -24.818 1.00 92.50 200 ASN A O 1
ATOM 1568 N N . ARG A 1 201 ? 33.157 -9.297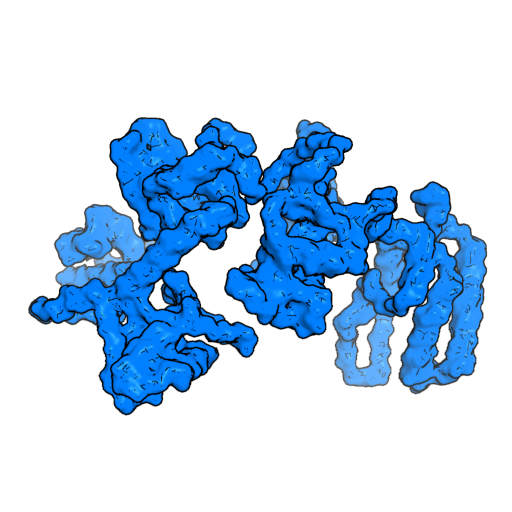 -23.077 1.00 94.56 201 ARG A N 1
ATOM 1569 C CA . ARG A 1 201 ? 33.455 -10.483 -23.890 1.00 94.56 201 ARG A CA 1
ATOM 1570 C C . ARG A 1 201 ? 32.183 -11.111 -24.458 1.00 94.56 201 ARG A C 1
ATOM 1572 O O . ARG A 1 201 ? 32.185 -11.490 -25.623 1.00 94.56 201 ARG A O 1
ATOM 1579 N N . MET A 1 202 ? 31.112 -11.210 -23.666 1.00 94.25 202 MET A N 1
ATOM 1580 C CA . MET A 1 202 ? 29.821 -11.728 -24.143 1.00 94.25 202 MET A CA 1
ATOM 1581 C C . MET A 1 202 ? 29.185 -10.816 -25.197 1.00 94.25 202 MET A C 1
ATOM 1583 O O . MET A 1 202 ? 28.565 -11.299 -26.138 1.00 94.25 202 MET A O 1
ATOM 1587 N N . TRP A 1 203 ? 29.361 -9.502 -25.062 1.00 94.12 203 TRP A N 1
ATOM 1588 C CA . TRP A 1 203 ? 28.794 -8.500 -25.966 1.00 94.12 203 TRP A CA 1
ATOM 1589 C C . TRP A 1 203 ? 29.746 -8.049 -27.080 1.00 94.12 203 TRP A C 1
ATOM 1591 O O . TRP A 1 203 ? 29.422 -7.104 -27.793 1.00 94.12 203 TRP A O 1
ATOM 1601 N N . ALA A 1 204 ? 30.901 -8.696 -27.261 1.00 91.50 204 ALA A N 1
ATOM 1602 C CA . ALA A 1 204 ? 31.919 -8.256 -28.221 1.00 91.50 204 ALA A CA 1
ATOM 1603 C C . ALA A 1 204 ? 31.388 -8.182 -29.666 1.00 91.50 204 ALA A C 1
ATOM 1605 O O . ALA A 1 204 ? 31.716 -7.251 -30.399 1.00 91.50 204 ALA A O 1
ATOM 1606 N N . ASP A 1 205 ? 30.518 -9.123 -30.043 1.00 86.38 205 ASP A N 1
ATOM 1607 C CA . ASP A 1 205 ? 29.893 -9.188 -31.369 1.00 86.38 205 ASP A CA 1
ATOM 1608 C C . ASP A 1 205 ? 28.480 -8.577 -31.403 1.00 86.38 205 ASP A C 1
ATOM 1610 O O . ASP A 1 205 ? 27.800 -8.609 -32.434 1.00 86.38 205 ASP A O 1
ATOM 1614 N N . PHE A 1 206 ? 28.014 -8.016 -30.283 1.00 87.56 206 PHE A N 1
ATOM 1615 C CA . PHE A 1 206 ? 26.670 -7.465 -30.179 1.00 87.56 206 PHE A CA 1
ATOM 1616 C C . PHE A 1 206 ? 26.553 -6.153 -30.962 1.00 87.56 206 PHE A C 1
ATOM 1618 O O . PHE A 1 206 ? 27.195 -5.148 -30.649 1.00 87.56 206 PHE A O 1
ATOM 1625 N N . LYS A 1 207 ? 25.679 -6.152 -31.972 1.00 82.38 207 LYS A N 1
ATOM 1626 C CA . LYS A 1 207 ? 25.289 -4.958 -32.725 1.00 82.38 207 LYS A CA 1
ATOM 1627 C C . LYS A 1 207 ? 23.831 -4.641 -32.402 1.00 82.38 207 LYS A C 1
ATOM 1629 O O . LYS A 1 207 ? 22.972 -5.406 -32.839 1.00 82.38 207 LYS A O 1
ATOM 1634 N N . PRO A 1 208 ? 23.547 -3.563 -31.651 1.00 73.88 208 PRO A N 1
ATOM 1635 C CA . PRO A 1 208 ? 22.175 -3.233 -31.304 1.00 73.88 208 PRO A CA 1
ATOM 1636 C C . PRO A 1 208 ? 21.360 -2.937 -32.563 1.00 73.88 208 PRO A C 1
ATOM 1638 O O . PRO A 1 208 ? 21.830 -2.229 -33.458 1.00 73.88 208 PRO A O 1
ATOM 1641 N N . THR A 1 209 ? 20.145 -3.476 -32.625 1.00 75.06 209 THR A N 1
ATOM 1642 C CA . THR A 1 209 ? 19.187 -3.210 -33.709 1.00 75.06 209 THR A CA 1
ATOM 1643 C C . THR A 1 209 ? 18.306 -2.001 -33.405 1.00 75.06 209 THR A C 1
ATOM 1645 O O . THR A 1 209 ? 17.891 -1.298 -34.328 1.00 75.06 209 THR A O 1
ATOM 1648 N N . ALA A 1 210 ? 18.079 -1.700 -32.124 1.00 70.19 210 ALA A N 1
ATOM 1649 C CA . ALA A 1 210 ? 17.340 -0.523 -31.686 1.00 70.19 210 ALA A CA 1
ATOM 1650 C C . ALA A 1 210 ? 18.142 0.782 -31.877 1.00 70.19 210 ALA A C 1
ATOM 1652 O O . ALA A 1 210 ? 19.196 1.006 -31.263 1.00 70.19 210 ALA A O 1
ATOM 1653 N N . LEU A 1 211 ? 17.611 1.683 -32.712 1.00 55.81 211 LEU A N 1
ATOM 1654 C CA . LEU A 1 211 ? 18.284 2.932 -33.074 1.00 55.81 211 LEU A CA 1
ATOM 1655 C C . LEU A 1 211 ? 18.244 4.005 -31.972 1.00 55.81 211 LEU A C 1
ATOM 1657 O O . LEU A 1 211 ? 19.202 4.772 -31.904 1.00 55.81 211 LEU A O 1
ATOM 1661 N N . GLU A 1 212 ? 17.246 4.040 -31.074 1.00 56.28 212 GLU A N 1
ATOM 1662 C CA . GLU A 1 212 ? 17.035 5.239 -30.226 1.00 56.28 212 GLU A CA 1
ATOM 1663 C C . GLU A 1 212 ? 16.752 5.007 -28.725 1.00 56.28 212 GLU A C 1
ATOM 1665 O O . GLU A 1 212 ? 17.163 5.840 -27.923 1.00 56.28 212 GLU A O 1
ATOM 1670 N N . ALA A 1 213 ? 16.150 3.894 -28.287 1.00 70.56 213 ALA A N 1
ATOM 1671 C CA . ALA A 1 213 ? 15.848 3.695 -26.860 1.00 70.56 213 ALA A CA 1
ATOM 1672 C C . ALA A 1 213 ? 16.948 2.896 -26.131 1.00 70.56 213 ALA A C 1
ATOM 1674 O O . ALA A 1 213 ? 17.162 1.715 -26.415 1.00 70.56 213 ALA A O 1
ATOM 1675 N N . GLU A 1 214 ? 17.626 3.509 -25.151 1.00 74.44 214 GLU A N 1
ATOM 1676 C CA . GLU A 1 214 ? 18.652 2.843 -24.323 1.00 74.44 214 GLU A CA 1
ATOM 1677 C C . GLU A 1 214 ? 18.129 1.578 -23.633 1.00 74.44 214 GLU A C 1
ATOM 1679 O O . GLU A 1 214 ? 18.854 0.589 -23.513 1.00 74.44 214 GLU A O 1
ATOM 1684 N N . PHE A 1 215 ? 16.854 1.577 -23.241 1.00 76.25 215 PHE A N 1
ATOM 1685 C CA . PHE A 1 215 ? 16.224 0.433 -22.593 1.00 76.25 215 PHE A CA 1
ATOM 1686 C C . PHE A 1 215 ? 16.005 -0.758 -23.542 1.00 76.25 215 PHE A C 1
ATOM 1688 O O . PHE A 1 215 ? 16.159 -1.909 -23.136 1.00 76.25 215 PHE A O 1
ATOM 1695 N N . GLU A 1 216 ? 15.716 -0.507 -24.822 1.00 78.81 216 GLU A N 1
ATOM 1696 C CA . GLU A 1 216 ? 15.643 -1.572 -25.835 1.00 78.81 216 GLU A CA 1
ATOM 1697 C C . GLU A 1 216 ? 17.027 -2.165 -26.100 1.00 78.81 216 GLU A C 1
ATOM 1699 O O . GLU A 1 216 ? 17.196 -3.382 -26.120 1.00 78.81 216 GLU A O 1
ATOM 1704 N N . ARG A 1 217 ? 18.058 -1.315 -26.185 1.00 80.94 217 ARG A N 1
ATOM 1705 C CA . ARG A 1 217 ? 19.449 -1.783 -26.293 1.00 80.94 217 ARG A CA 1
ATOM 1706 C C . ARG A 1 217 ? 19.869 -2.606 -25.076 1.00 80.94 217 ARG A C 1
ATOM 1708 O O . ARG A 1 217 ? 20.625 -3.563 -25.222 1.00 80.94 217 ARG A O 1
ATOM 1715 N N . TRP A 1 218 ? 19.396 -2.252 -23.880 1.00 85.19 218 TRP A N 1
ATOM 1716 C CA . TRP A 1 218 ? 19.613 -3.051 -22.677 1.00 85.19 218 TRP A CA 1
ATOM 1717 C C . TRP A 1 218 ? 18.918 -4.416 -22.768 1.00 85.19 218 TRP A C 1
ATOM 1719 O O . TRP A 1 218 ? 19.569 -5.428 -22.515 1.00 85.19 218 TRP A O 1
ATOM 1729 N N . ARG A 1 219 ? 17.652 -4.477 -23.205 1.00 85.25 219 ARG A N 1
ATOM 1730 C CA . ARG A 1 219 ? 16.941 -5.750 -23.425 1.00 85.25 219 ARG A CA 1
ATOM 1731 C C . ARG A 1 219 ? 17.656 -6.650 -24.430 1.00 85.25 219 ARG A C 1
ATOM 1733 O O . ARG A 1 219 ? 17.838 -7.837 -24.169 1.00 85.25 219 ARG A O 1
ATOM 1740 N N . GLU A 1 220 ? 18.123 -6.087 -25.539 1.00 88.69 220 GLU A N 1
ATOM 1741 C CA . GLU A 1 220 ? 18.904 -6.820 -26.537 1.00 88.69 220 GLU A CA 1
ATOM 1742 C C . GLU A 1 220 ? 20.235 -7.349 -25.951 1.00 88.69 220 GLU A C 1
ATOM 1744 O O . GLU A 1 220 ? 20.590 -8.509 -26.169 1.00 88.69 220 GLU A O 1
ATOM 1749 N N . ARG A 1 221 ? 20.949 -6.553 -25.136 1.00 89.81 221 ARG A N 1
ATOM 1750 C CA . ARG A 1 221 ? 22.162 -7.002 -24.417 1.00 89.81 221 ARG A CA 1
ATOM 1751 C C . ARG A 1 221 ? 21.873 -8.114 -23.413 1.00 89.81 221 ARG A C 1
ATOM 1753 O O . ARG A 1 221 ? 22.676 -9.042 -23.300 1.00 89.81 221 ARG A O 1
ATOM 1760 N N . MET A 1 222 ? 20.752 -8.036 -22.699 1.00 93.50 222 MET A N 1
ATOM 1761 C CA . MET A 1 222 ? 20.329 -9.084 -21.769 1.00 93.50 222 MET A CA 1
ATOM 1762 C C . MET A 1 222 ? 20.036 -10.390 -22.488 1.00 93.50 222 MET A C 1
ATOM 1764 O O . MET A 1 222 ? 20.494 -11.430 -22.034 1.00 93.50 222 MET A O 1
ATOM 1768 N N . ALA A 1 223 ? 19.381 -10.343 -23.650 1.00 91.94 223 ALA A N 1
ATOM 1769 C CA . ALA A 1 223 ? 19.146 -11.540 -24.451 1.00 91.94 223 ALA A CA 1
ATOM 1770 C C . ALA A 1 223 ? 20.465 -12.225 -24.858 1.00 91.94 223 ALA A C 1
ATOM 1772 O O . ALA A 1 223 ? 20.580 -13.449 -24.778 1.00 91.94 223 ALA A O 1
ATOM 1773 N N . VAL A 1 224 ? 21.492 -11.448 -25.230 1.00 94.50 224 VAL A N 1
ATOM 1774 C CA . VAL A 1 224 ? 22.835 -11.987 -25.514 1.00 94.50 224 VAL A CA 1
ATOM 1775 C C . VAL A 1 224 ? 23.506 -12.540 -24.256 1.00 94.50 224 VAL A C 1
ATOM 1777 O O . VAL A 1 224 ? 24.100 -13.616 -24.306 1.00 94.50 224 VAL A O 1
ATOM 1780 N N . PHE A 1 225 ? 23.406 -11.834 -23.127 1.00 95.31 225 PHE A N 1
ATOM 1781 C CA . PHE A 1 225 ? 23.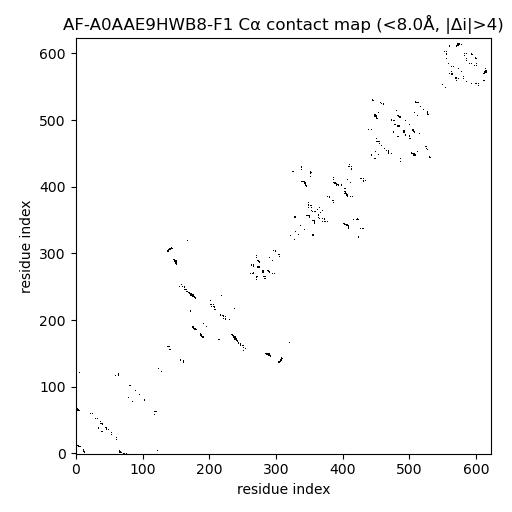948 -12.292 -21.845 1.00 95.31 225 PHE A CA 1
ATOM 1782 C C . PHE A 1 225 ? 23.309 -13.621 -21.412 1.00 95.31 225 PHE A C 1
ATOM 1784 O O . PHE A 1 225 ? 24.012 -14.555 -21.031 1.00 95.31 225 PHE A O 1
ATOM 1791 N N . ASP A 1 226 ? 21.986 -13.737 -21.533 1.00 94.38 226 ASP A N 1
ATOM 1792 C CA . ASP A 1 226 ? 21.217 -14.917 -21.142 1.00 94.38 226 ASP A CA 1
ATOM 1793 C C . ASP A 1 226 ? 21.475 -16.131 -22.038 1.00 94.38 226 ASP A C 1
ATOM 1795 O O . ASP A 1 226 ? 21.442 -17.260 -21.547 1.00 94.38 226 ASP A O 1
ATOM 1799 N N . ALA A 1 227 ? 21.755 -15.906 -23.324 1.00 95.44 227 ALA A N 1
ATOM 1800 C CA . ALA A 1 227 ? 22.075 -16.955 -24.290 1.00 95.44 227 ALA A CA 1
ATOM 1801 C C . ALA A 1 227 ? 23.560 -17.367 -24.291 1.00 95.44 227 ALA A C 1
ATOM 1803 O O . ALA A 1 227 ? 23.926 -18.358 -24.929 1.00 95.44 227 ALA A O 1
ATOM 1804 N N . SER A 1 228 ? 24.432 -16.614 -23.616 1.00 96.19 228 SER A N 1
ATOM 1805 C CA . SER A 1 228 ? 25.873 -16.853 -23.637 1.00 96.19 228 SER A CA 1
ATOM 1806 C C . SER A 1 228 ? 26.253 -18.146 -22.899 1.00 96.19 228 SER A C 1
ATOM 1808 O O . SER A 1 228 ? 25.859 -18.339 -21.748 1.00 96.19 228 SER A O 1
ATOM 1810 N N . PRO A 1 229 ? 27.117 -19.007 -23.474 1.00 96.31 229 PRO A N 1
ATOM 1811 C CA . PRO A 1 229 ? 27.650 -20.173 -22.766 1.00 96.31 229 PRO A CA 1
ATOM 1812 C C . PRO A 1 229 ? 28.598 -19.795 -21.614 1.00 96.31 229 PRO A C 1
ATOM 1814 O O . PRO A 1 229 ? 28.968 -20.654 -20.821 1.00 96.31 229 PRO A O 1
ATOM 1817 N N . LEU A 1 230 ? 29.011 -18.524 -21.529 1.00 95.56 230 LEU A N 1
ATOM 1818 C CA . LEU A 1 230 ? 29.851 -17.983 -20.457 1.00 95.56 230 LEU A CA 1
ATOM 1819 C C . LEU A 1 230 ? 29.030 -17.340 -19.326 1.00 95.56 230 LEU A C 1
ATOM 1821 O O . LEU A 1 230 ? 29.606 -16.646 -18.486 1.00 95.56 230 LEU A O 1
ATOM 1825 N N . LYS A 1 231 ? 27.702 -17.506 -19.328 1.00 96.88 231 LYS A N 1
ATOM 1826 C CA . LYS A 1 231 ? 26.811 -16.880 -18.353 1.00 96.88 231 LYS A CA 1
ATOM 1827 C C . LYS A 1 231 ? 27.158 -17.329 -16.918 1.00 96.88 231 LYS A C 1
ATOM 1829 O O . LYS A 1 231 ? 27.153 -18.532 -16.649 1.00 96.88 231 LYS A O 1
ATOM 1834 N N . PRO A 1 232 ? 27.444 -16.392 -16.000 1.00 96.25 232 PRO A N 1
ATOM 1835 C CA . PRO A 1 232 ? 27.678 -16.694 -14.593 1.00 96.25 232 PRO A CA 1
ATOM 1836 C C . PRO A 1 232 ? 26.362 -16.954 -13.836 1.00 96.25 232 PRO A C 1
ATOM 1838 O O . PRO A 1 232 ? 25.267 -16.861 -14.388 1.00 96.25 232 PRO A O 1
ATOM 1841 N N . ASP A 1 233 ? 26.464 -17.268 -12.547 1.00 95.44 233 ASP A N 1
ATOM 1842 C CA . ASP A 1 233 ? 25.337 -17.463 -11.621 1.00 95.44 233 ASP A CA 1
ATOM 1843 C C . ASP A 1 233 ? 24.684 -16.150 -11.143 1.00 95.44 233 ASP A C 1
ATOM 1845 O O . ASP A 1 233 ? 23.710 -16.168 -10.389 1.00 95.44 233 ASP A O 1
ATOM 1849 N N . TRP A 1 234 ? 25.184 -15.008 -11.613 1.00 96.56 234 TRP A N 1
ATOM 1850 C CA . TRP A 1 234 ? 24.653 -13.680 -11.343 1.00 96.56 234 TRP A CA 1
ATOM 1851 C C . TRP A 1 234 ? 24.055 -13.027 -12.593 1.00 96.56 234 TRP A C 1
ATOM 1853 O O . TRP A 1 234 ? 24.334 -13.423 -13.726 1.00 96.56 234 TRP A O 1
ATOM 1863 N N . GLN A 1 235 ? 23.217 -12.006 -12.398 1.00 96.19 235 GLN A N 1
ATOM 1864 C CA . GLN A 1 235 ? 22.514 -11.307 -13.475 1.00 96.19 235 GLN A CA 1
ATOM 1865 C C . GLN A 1 235 ? 22.687 -9.787 -13.369 1.00 96.19 235 GLN A C 1
ATOM 1867 O O . GLN A 1 235 ? 22.450 -9.225 -12.297 1.00 96.19 235 GLN A O 1
ATOM 1872 N N . PRO A 1 236 ? 23.060 -9.089 -14.454 1.00 93.88 236 PRO A N 1
ATOM 1873 C CA . PRO A 1 236 ? 23.019 -7.637 -14.476 1.00 93.88 236 PRO A CA 1
ATOM 1874 C C . PRO A 1 236 ? 21.558 -7.170 -14.459 1.00 93.88 236 PRO A C 1
ATOM 1876 O O . PRO A 1 236 ? 20.734 -7.615 -15.255 1.00 93.88 236 PRO A O 1
ATOM 1879 N N . LYS A 1 237 ? 21.228 -6.264 -13.541 1.00 91.06 237 LYS A N 1
ATOM 1880 C CA . LYS A 1 237 ? 19.926 -5.599 -13.450 1.00 91.06 237 LYS A CA 1
ATOM 1881 C C . LYS A 1 237 ? 20.039 -4.179 -13.991 1.00 91.06 237 LYS A C 1
ATOM 1883 O O . LYS A 1 237 ? 21.071 -3.544 -13.783 1.00 91.06 237 LYS A O 1
ATOM 1888 N N . PRO A 1 238 ? 19.003 -3.644 -14.648 1.00 88.44 238 PRO A N 1
ATOM 1889 C CA . PRO A 1 238 ? 19.008 -2.249 -15.036 1.00 88.44 238 PRO A CA 1
ATOM 1890 C C . PRO A 1 238 ? 18.744 -1.409 -13.784 1.00 88.44 238 PRO A C 1
ATOM 1892 O O . PRO A 1 238 ? 17.739 -1.598 -13.098 1.00 88.44 238 PRO A O 1
ATOM 1895 N N . ALA A 1 239 ? 19.636 -0.478 -13.469 1.00 83.12 239 ALA A N 1
ATOM 1896 C CA . ALA A 1 239 ? 19.334 0.595 -12.535 1.00 83.12 239 ALA A CA 1
ATOM 1897 C C . ALA A 1 239 ? 18.990 1.832 -13.356 1.00 83.12 239 ALA A C 1
ATOM 1899 O O . ALA A 1 239 ? 19.858 2.501 -13.924 1.00 83.12 239 ALA A O 1
ATOM 1900 N N . ILE A 1 240 ? 17.690 2.075 -13.450 1.00 80.00 240 ILE A N 1
ATOM 1901 C CA . ILE A 1 240 ? 17.099 3.136 -14.249 1.00 80.00 240 ILE A CA 1
ATOM 1902 C C . ILE A 1 240 ? 16.896 4.341 -13.340 1.00 80.00 240 ILE A C 1
ATOM 1904 O O . ILE A 1 240 ? 16.323 4.226 -12.256 1.00 80.00 240 ILE A O 1
ATOM 1908 N N . PHE A 1 241 ? 17.360 5.498 -13.784 1.00 75.00 241 PHE A N 1
ATOM 1909 C CA . PHE A 1 241 ? 16.887 6.761 -13.257 1.00 75.00 241 PHE A CA 1
ATOM 1910 C C . PHE A 1 241 ? 15.672 7.155 -14.054 1.00 75.00 241 PHE A C 1
ATOM 1912 O O . PHE A 1 241 ? 15.744 7.410 -15.254 1.00 75.00 241 PHE A O 1
ATOM 1919 N N . SER A 1 242 ? 14.557 7.179 -13.349 1.00 80.25 242 SER A N 1
ATOM 1920 C CA . SER A 1 242 ? 13.315 7.690 -13.874 1.00 80.25 242 SER A CA 1
ATOM 1921 C C . SER A 1 242 ? 13.111 9.080 -13.281 1.00 80.25 242 SER A C 1
ATOM 1923 O O . SER A 1 242 ? 12.886 9.174 -12.066 1.00 80.25 242 SER A O 1
ATOM 1925 N N . PRO A 1 243 ? 13.180 10.153 -14.093 1.00 74.88 243 PRO A N 1
ATOM 1926 C CA . PRO A 1 243 ? 12.846 11.503 -13.645 1.00 74.88 243 PRO A CA 1
ATOM 1927 C C . PRO A 1 243 ? 11.481 11.543 -12.943 1.00 74.88 243 PRO A C 1
ATOM 1929 O O . PRO A 1 243 ? 11.316 12.205 -11.922 1.00 74.88 243 PRO A O 1
ATOM 1932 N N . HIS A 1 244 ? 10.524 10.743 -13.424 1.00 75.81 244 HIS A N 1
ATOM 1933 C CA . HIS A 1 244 ? 9.208 10.580 -12.812 1.00 75.81 244 HIS A CA 1
ATOM 1934 C C . HIS A 1 244 ? 9.278 9.956 -11.409 1.00 75.81 244 HIS A C 1
ATOM 1936 O O . HIS A 1 244 ? 8.629 10.434 -10.474 1.00 75.81 244 HIS A O 1
ATOM 1942 N N . THR A 1 245 ? 10.079 8.901 -11.224 1.00 76.62 245 THR A N 1
ATOM 1943 C CA . THR A 1 245 ? 10.278 8.284 -9.899 1.00 76.62 245 THR A CA 1
ATOM 1944 C C . THR A 1 245 ? 10.949 9.256 -8.932 1.00 76.62 245 THR A C 1
ATOM 1946 O O . THR A 1 245 ? 10.570 9.325 -7.762 1.00 76.62 245 THR A O 1
ATOM 1949 N N . GLU A 1 246 ? 11.916 10.040 -9.404 1.00 81.38 246 GLU A N 1
ATOM 1950 C CA . GLU A 1 246 ? 12.588 11.039 -8.577 1.00 81.38 246 GLU A CA 1
ATOM 1951 C C . GLU A 1 246 ? 11.634 12.169 -8.162 1.00 81.38 246 GLU A C 1
ATOM 1953 O O . GLU A 1 246 ? 11.502 12.450 -6.970 1.00 81.38 246 GLU A O 1
ATOM 1958 N N . VAL A 1 247 ? 10.875 12.730 -9.110 1.00 83.19 247 VAL A N 1
ATOM 1959 C CA . VAL A 1 247 ? 9.799 13.697 -8.833 1.00 83.19 247 VAL A CA 1
ATOM 1960 C C . VAL A 1 247 ? 8.787 13.121 -7.848 1.00 83.19 247 VAL A C 1
ATOM 1962 O O . VAL A 1 247 ? 8.425 13.790 -6.885 1.00 83.19 247 VAL A O 1
ATOM 1965 N N . THR A 1 248 ? 8.377 11.863 -8.014 1.00 82.62 248 THR A N 1
ATOM 1966 C CA . THR A 1 248 ? 7.460 11.185 -7.086 1.00 82.62 248 THR A CA 1
ATOM 1967 C C . THR A 1 248 ? 8.052 11.096 -5.677 1.00 82.62 248 THR A C 1
ATOM 1969 O O . THR A 1 248 ? 7.370 11.376 -4.688 1.00 82.62 248 THR A O 1
ATOM 1972 N N . ASN A 1 249 ? 9.336 10.755 -5.558 1.00 79.06 249 ASN A N 1
ATOM 1973 C CA . ASN A 1 249 ? 10.031 10.713 -4.274 1.00 79.06 249 ASN A CA 1
ATOM 1974 C C . ASN A 1 249 ? 10.114 12.101 -3.623 1.00 79.06 249 ASN A C 1
ATOM 1976 O O . ASN A 1 249 ? 9.847 12.225 -2.423 1.00 79.06 249 ASN A O 1
ATOM 1980 N N . PHE A 1 250 ? 10.419 13.143 -4.401 1.00 86.56 250 PHE A N 1
ATOM 1981 C CA . PHE A 1 250 ? 10.431 14.522 -3.918 1.00 86.56 250 PHE A CA 1
ATOM 1982 C C . PHE A 1 250 ? 9.043 15.002 -3.500 1.00 86.56 250 PHE A C 1
ATOM 1984 O O . PHE A 1 250 ? 8.904 15.571 -2.416 1.00 86.56 250 PHE A O 1
ATOM 1991 N N . ARG A 1 251 ? 7.998 14.688 -4.275 1.00 91.50 251 ARG A N 1
ATOM 1992 C CA . ARG A 1 251 ? 6.607 14.976 -3.907 1.00 91.50 251 ARG A CA 1
ATOM 1993 C C . ARG A 1 251 ? 6.236 14.315 -2.591 1.00 91.50 251 ARG A C 1
ATOM 1995 O O . ARG A 1 251 ? 5.750 14.985 -1.689 1.00 91.50 251 ARG A O 1
ATOM 2002 N N . ASN A 1 252 ? 6.538 13.029 -2.430 1.00 82.62 252 ASN A N 1
ATOM 2003 C CA . ASN A 1 252 ? 6.268 12.296 -1.194 1.00 82.62 252 ASN A CA 1
ATOM 2004 C C . ASN A 1 252 ? 7.008 12.893 0.014 1.00 82.62 252 ASN A C 1
ATOM 2006 O O . ASN A 1 252 ? 6.461 12.955 1.119 1.00 82.62 252 ASN A O 1
ATOM 2010 N N . ALA A 1 253 ? 8.254 13.338 -0.171 1.00 82.88 253 ALA A N 1
ATOM 2011 C CA . ALA A 1 253 ? 9.005 14.034 0.869 1.00 82.88 253 ALA A CA 1
ATOM 2012 C C . ALA A 1 253 ? 8.347 15.376 1.233 1.00 82.88 253 ALA A C 1
ATOM 2014 O O . ALA A 1 253 ? 8.005 15.585 2.398 1.00 82.88 253 ALA A O 1
ATOM 2015 N N . ALA A 1 254 ? 8.070 16.221 0.238 1.00 90.06 254 ALA A N 1
ATOM 2016 C CA . ALA A 1 254 ? 7.436 17.522 0.422 1.00 90.06 254 ALA A CA 1
ATOM 2017 C C . ALA A 1 254 ? 6.035 17.417 1.039 1.00 90.06 254 ALA A C 1
ATOM 2019 O O . ALA A 1 254 ? 5.715 18.167 1.958 1.00 90.06 254 ALA A O 1
ATOM 2020 N N . MET A 1 255 ? 5.227 16.437 0.624 1.00 92.75 255 MET A N 1
ATOM 2021 C CA . MET A 1 255 ? 3.925 16.139 1.225 1.00 92.75 255 MET A CA 1
ATOM 2022 C C . MET A 1 255 ? 4.053 15.858 2.723 1.00 92.75 255 MET A C 1
ATOM 2024 O O . MET A 1 255 ? 3.309 16.422 3.524 1.00 92.75 255 MET A O 1
ATOM 2028 N N . ARG A 1 256 ? 5.005 15.007 3.131 1.00 89.69 256 ARG A N 1
ATOM 2029 C CA . ARG A 1 256 ? 5.222 14.694 4.554 1.00 89.69 256 ARG A CA 1
ATOM 2030 C C . ARG A 1 256 ? 5.677 15.916 5.344 1.00 89.69 256 ARG A C 1
ATOM 2032 O O . ARG A 1 256 ? 5.223 16.104 6.474 1.00 89.69 256 ARG A O 1
ATOM 2039 N N . ASP A 1 257 ? 6.552 16.733 4.770 1.00 91.50 257 ASP A N 1
ATOM 2040 C CA . ASP A 1 257 ? 7.081 17.921 5.437 1.00 91.50 257 ASP A CA 1
ATOM 2041 C C . ASP A 1 257 ? 6.010 19.005 5.583 1.00 91.50 257 ASP A C 1
ATOM 2043 O O . ASP A 1 257 ? 5.781 19.497 6.691 1.00 91.50 257 ASP A O 1
ATOM 2047 N N . HIS A 1 258 ? 5.257 19.299 4.521 1.00 94.38 258 HIS A N 1
ATOM 2048 C CA . HIS A 1 258 ? 4.151 20.252 4.580 1.00 94.38 258 HIS A CA 1
ATOM 2049 C C . HIS A 1 258 ? 3.000 19.761 5.459 1.00 94.38 258 HIS A C 1
ATOM 2051 O O . HIS A 1 258 ? 2.434 20.561 6.200 1.00 94.38 258 HIS A O 1
ATOM 2057 N N . TYR A 1 259 ? 2.710 18.456 5.495 1.00 95.50 259 TYR A N 1
ATOM 2058 C CA . TYR A 1 259 ? 1.746 17.901 6.448 1.00 95.50 259 TYR A CA 1
ATOM 2059 C C . TYR A 1 259 ? 2.159 18.181 7.902 1.00 95.50 259 TYR A C 1
ATOM 2061 O O . TYR A 1 259 ? 1.338 18.612 8.714 1.00 95.50 259 TYR A O 1
ATOM 2069 N N . LYS A 1 260 ? 3.442 17.987 8.247 1.00 93.31 260 LYS A N 1
ATOM 2070 C CA . LYS A 1 260 ? 3.966 18.303 9.589 1.00 93.31 260 LYS A CA 1
ATOM 2071 C C . LYS A 1 260 ? 3.890 19.800 9.889 1.00 93.31 260 LYS A C 1
ATOM 2073 O O . LYS A 1 260 ? 3.449 20.172 10.976 1.00 93.31 260 LYS A O 1
ATOM 2078 N N . LEU A 1 261 ? 4.293 20.654 8.945 1.00 95.25 261 LEU A N 1
ATOM 2079 C CA . LEU A 1 261 ? 4.241 22.110 9.107 1.00 95.25 261 LEU A CA 1
ATOM 2080 C C . LEU A 1 261 ? 2.806 22.600 9.317 1.00 95.25 261 LEU A C 1
ATOM 2082 O O . LEU A 1 261 ? 2.562 23.391 10.225 1.00 95.25 261 LEU A O 1
ATOM 2086 N N . MET A 1 262 ? 1.854 22.099 8.530 1.00 97.44 262 MET A N 1
ATOM 2087 C CA . MET A 1 262 ? 0.437 22.422 8.681 1.00 97.44 262 MET A CA 1
ATOM 2088 C C . MET A 1 262 ? -0.120 21.931 10.011 1.00 97.44 262 MET A C 1
ATOM 2090 O O . MET A 1 262 ? -0.786 22.692 10.703 1.00 97.44 262 MET A O 1
ATOM 2094 N N . ARG A 1 263 ? 0.184 20.691 10.415 1.00 97.12 263 ARG A N 1
ATOM 2095 C CA . ARG A 1 263 ? -0.231 20.160 11.721 1.00 97.12 263 ARG A CA 1
ATOM 2096 C C . ARG A 1 263 ? 0.242 21.060 12.862 1.00 97.12 263 ARG A C 1
ATOM 2098 O O . ARG A 1 263 ? -0.545 21.376 13.748 1.00 97.12 263 ARG A O 1
ATOM 2105 N N . ASN A 1 264 ? 1.503 21.487 12.823 1.00 96.06 264 ASN A N 1
ATOM 2106 C CA . ASN A 1 264 ? 2.068 22.381 13.830 1.00 96.06 264 ASN A CA 1
ATOM 2107 C C . ASN A 1 264 ? 1.410 23.766 13.796 1.00 96.06 264 ASN A C 1
ATOM 2109 O O . ASN A 1 264 ? 1.130 24.324 14.852 1.00 96.06 264 ASN A O 1
ATOM 2113 N N . ALA A 1 265 ? 1.134 24.297 12.601 1.00 97.31 265 ALA A N 1
ATOM 2114 C CA . ALA A 1 265 ? 0.477 25.587 12.425 1.00 97.31 265 ALA A CA 1
ATOM 2115 C C . ALA A 1 265 ? -0.982 25.582 12.915 1.00 97.31 265 ALA A C 1
ATOM 2117 O O . ALA A 1 265 ? -1.446 26.553 13.504 1.00 97.31 265 ALA A O 1
ATOM 2118 N N . ILE A 1 266 ? -1.703 24.480 12.711 1.00 97.62 266 ILE A N 1
ATOM 2119 C CA . ILE A 1 266 ? -3.067 24.302 13.218 1.00 97.62 266 ILE A CA 1
ATOM 2120 C C . ILE A 1 266 ? -3.052 24.175 14.745 1.00 97.62 266 ILE A C 1
ATOM 2122 O O . ILE A 1 266 ? -3.812 24.856 15.431 1.00 97.62 266 ILE A O 1
ATOM 2126 N N . ALA A 1 267 ? -2.140 23.365 15.291 1.00 96.44 267 ALA A N 1
ATOM 2127 C CA . ALA A 1 267 ? -2.009 23.176 16.734 1.00 96.44 267 ALA A CA 1
ATOM 2128 C C . ALA A 1 267 ? -1.611 24.468 17.472 1.00 96.44 267 ALA A C 1
ATOM 2130 O O . ALA A 1 267 ? -2.087 24.719 18.577 1.00 96.44 267 ALA A O 1
ATOM 2131 N N . SER A 1 268 ? -0.766 25.308 16.865 1.00 96.88 268 SER A N 1
ATOM 2132 C CA . SER A 1 268 ? -0.372 26.608 17.425 1.00 96.88 268 SER A CA 1
ATOM 2133 C C . SER A 1 268 ? -1.415 27.713 17.215 1.00 96.88 268 SER A C 1
ATOM 2135 O O . SER A 1 268 ? -1.271 28.799 17.774 1.00 96.88 268 SER A O 1
ATOM 2137 N N . GLY A 1 269 ? -2.445 27.465 16.399 1.00 96.94 269 GLY A N 1
ATOM 2138 C CA . GLY A 1 269 ? -3.430 28.464 15.988 1.00 96.94 269 GLY A CA 1
ATOM 2139 C C . GLY A 1 269 ? -2.933 29.454 14.928 1.00 96.94 269 GLY A C 1
ATOM 2140 O O . GLY A 1 269 ? -3.656 30.395 14.609 1.00 96.94 269 GLY A O 1
ATOM 2141 N N . SER A 1 270 ? -1.733 29.265 14.363 1.00 96.81 270 SER A N 1
ATOM 2142 C CA . SER A 1 270 ? -1.220 30.107 13.273 1.00 96.81 270 SER A CA 1
ATOM 2143 C C . SER A 1 270 ? -1.859 29.802 11.913 1.00 96.81 270 SER A C 1
ATOM 2145 O O . SER A 1 270 ? -1.738 30.605 10.994 1.00 96.81 270 SER A O 1
ATOM 2147 N N . LEU A 1 271 ? -2.520 28.651 11.770 1.00 97.88 271 LEU A N 1
ATOM 2148 C CA . LEU A 1 271 ? -3.366 28.297 10.632 1.00 97.88 271 LEU A CA 1
ATOM 2149 C C . LEU A 1 271 ? -4.740 27.889 11.156 1.00 97.88 271 LEU A C 1
ATOM 2151 O O . LEU A 1 271 ? -4.887 26.848 11.795 1.00 97.88 271 LEU A O 1
ATOM 2155 N N . ARG A 1 272 ? -5.754 28.717 10.899 1.00 97.94 272 ARG A N 1
ATOM 2156 C CA . ARG A 1 272 ? -7.123 28.420 11.312 1.00 97.94 272 ARG A CA 1
ATOM 2157 C C . ARG A 1 272 ? -7.656 27.230 10.514 1.00 97.94 272 ARG A C 1
ATOM 2159 O O . ARG A 1 272 ? -7.623 27.222 9.287 1.00 97.94 272 ARG A O 1
ATOM 2166 N N . ALA A 1 273 ? -8.178 26.246 11.232 1.00 97.88 273 ALA A N 1
ATOM 2167 C CA . ALA A 1 273 ? -8.827 25.080 10.662 1.00 97.88 273 ALA A CA 1
ATOM 2168 C C . ALA A 1 273 ? -10.189 24.862 11.322 1.00 97.88 273 ALA A C 1
ATOM 2170 O O . ALA A 1 273 ? -10.379 25.163 12.503 1.00 97.88 273 ALA A O 1
ATOM 2171 N N . GLU A 1 274 ? -11.146 24.352 10.556 1.00 98.06 274 GLU A N 1
ATOM 2172 C CA . GLU A 1 274 ? -12.532 24.161 10.974 1.00 98.06 274 GLU A CA 1
ATOM 2173 C C . GLU A 1 274 ? -12.974 22.724 10.683 1.00 98.06 274 GLU A C 1
ATOM 2175 O O . GLU A 1 274 ? -12.513 22.079 9.745 1.00 98.06 274 GLU A O 1
ATOM 2180 N N . LYS A 1 275 ? -13.889 22.207 11.494 1.00 97.44 275 LYS A N 1
ATOM 2181 C CA . LYS A 1 275 ? -14.636 20.983 11.204 1.00 97.44 275 LYS A CA 1
ATOM 2182 C C . LYS A 1 275 ? -15.763 21.271 10.198 1.00 97.44 275 LYS A C 1
ATOM 2184 O O . LYS A 1 275 ? -16.089 22.439 9.974 1.00 97.44 275 LYS A O 1
ATOM 2189 N N . PRO A 1 276 ? -16.431 20.249 9.629 1.00 94.38 276 PRO A N 1
ATOM 2190 C CA . PRO A 1 276 ? -17.540 20.462 8.690 1.00 94.38 276 PRO A CA 1
ATOM 2191 C C . PRO A 1 276 ? -18.707 21.284 9.265 1.00 94.38 276 PRO A C 1
ATOM 2193 O O . PRO A 1 276 ? -19.431 21.933 8.521 1.00 94.38 276 PRO A O 1
ATOM 2196 N N . ASN A 1 277 ? -18.868 21.304 10.592 1.00 94.12 277 ASN A N 1
ATOM 2197 C CA . ASN A 1 277 ? -19.843 22.138 11.306 1.00 94.12 277 ASN A CA 1
ATOM 2198 C C . ASN A 1 277 ? -19.342 23.570 11.604 1.00 94.12 277 ASN A C 1
ATOM 2200 O O . ASN A 1 277 ? -19.944 24.266 12.418 1.00 94.12 277 ASN A O 1
ATOM 2204 N N . HIS A 1 278 ? -18.233 23.991 10.990 1.00 95.44 278 HIS A N 1
ATOM 2205 C CA . HIS A 1 278 ? -17.554 25.276 11.188 1.00 95.44 278 HIS A CA 1
ATOM 2206 C C . HIS A 1 278 ? -16.975 25.520 12.591 1.00 95.44 278 HIS A C 1
ATOM 2208 O O . HIS A 1 278 ? -16.543 26.635 12.889 1.00 95.44 278 HIS A O 1
ATOM 2214 N N . ALA A 1 279 ? -16.918 24.504 13.459 1.00 96.19 279 ALA A N 1
ATOM 2215 C CA . ALA A 1 279 ? -16.216 24.623 14.731 1.00 96.19 279 ALA A CA 1
ATOM 2216 C C . ALA A 1 279 ? -14.700 24.644 14.497 1.00 96.19 279 ALA A C 1
ATOM 2218 O O . ALA A 1 279 ? -14.166 23.766 13.817 1.00 96.19 279 ALA A O 1
ATOM 2219 N N . THR A 1 280 ? -13.999 25.620 15.074 1.00 97.00 280 THR A N 1
ATOM 2220 C CA . THR A 1 280 ? -12.532 25.683 15.021 1.00 97.00 280 THR A CA 1
ATOM 2221 C C . THR A 1 280 ? -11.918 24.437 15.660 1.00 97.00 280 THR A C 1
ATOM 2223 O O . THR A 1 280 ? -12.383 23.977 16.704 1.00 97.00 280 THR A O 1
ATOM 2226 N N . THR A 1 281 ? -10.854 23.902 15.064 1.00 97.12 281 THR A N 1
ATOM 2227 C CA . THR A 1 281 ? -10.107 22.757 15.597 1.00 97.12 281 THR A CA 1
ATOM 2228 C C . THR A 1 281 ? -8.606 23.032 15.626 1.00 97.12 281 THR A C 1
ATOM 2230 O O . THR A 1 281 ? -8.084 23.765 14.790 1.00 97.12 281 THR A O 1
ATOM 2233 N N . GLN A 1 282 ? -7.921 22.440 16.607 1.00 96.94 282 GLN A N 1
ATOM 2234 C CA . GLN A 1 282 ? -6.457 22.437 16.731 1.00 96.94 282 GLN A CA 1
ATOM 2235 C C . GLN A 1 282 ? -5.844 21.104 16.270 1.00 96.94 282 GLN A C 1
ATOM 2237 O O . GLN A 1 282 ? -4.639 20.890 16.396 1.00 96.94 282 GLN A O 1
ATOM 2242 N N . GLU A 1 283 ? -6.661 20.204 15.718 1.00 95.44 283 GLU A N 1
ATOM 2243 C CA . GLU A 1 283 ? -6.235 18.886 15.264 1.00 95.44 283 GLU A CA 1
ATOM 2244 C C . GLU A 1 283 ? -6.400 18.740 13.747 1.00 95.44 283 GLU A C 1
ATOM 2246 O O . GLU A 1 283 ? -7.429 19.082 13.156 1.00 95.44 283 GLU A O 1
ATOM 2251 N N . LEU A 1 284 ? -5.362 18.200 13.106 1.00 94.19 284 LEU A N 1
ATOM 2252 C CA . LEU A 1 284 ? -5.388 17.823 11.697 1.00 94.19 284 LEU A CA 1
ATOM 2253 C C . LEU A 1 284 ? -5.906 16.383 11.570 1.00 94.19 284 LEU A C 1
ATOM 2255 O O . LEU A 1 284 ? -5.184 15.437 11.888 1.00 94.19 284 LEU A O 1
ATOM 2259 N N . SER A 1 285 ? -7.145 16.225 11.106 1.00 91.00 285 SER A N 1
ATOM 2260 C CA . SER A 1 285 ? -7.807 14.945 10.828 1.00 91.00 285 SER A CA 1
ATOM 2261 C C . SER A 1 285 ? -8.422 14.939 9.420 1.00 91.00 285 SER A C 1
ATOM 2263 O O . SER A 1 285 ? -8.413 15.953 8.723 1.00 91.00 285 SER A O 1
ATOM 2265 N N . GLY A 1 286 ? -8.940 13.789 8.969 1.00 88.06 286 GLY A N 1
ATOM 2266 C CA . GLY A 1 286 ? -9.449 13.621 7.595 1.00 88.06 286 GLY A CA 1
ATOM 2267 C C . GLY A 1 286 ? -10.644 14.515 7.226 1.00 88.06 286 GLY A C 1
ATOM 2268 O O . GLY A 1 286 ? -10.862 14.796 6.055 1.00 88.06 286 GLY A O 1
ATOM 2269 N N . ASP A 1 287 ? -11.388 14.998 8.217 1.00 93.44 287 ASP A N 1
ATOM 2270 C CA . ASP A 1 287 ? -12.532 15.907 8.085 1.00 93.44 287 ASP A CA 1
ATOM 2271 C C . ASP A 1 287 ? -12.177 17.387 8.336 1.00 93.44 287 ASP A C 1
ATOM 2273 O O . ASP A 1 287 ? -13.057 18.245 8.285 1.00 93.44 287 ASP A O 1
ATOM 2277 N N . THR A 1 288 ? -10.913 17.708 8.635 1.00 97.25 288 THR A N 1
ATOM 2278 C CA . THR A 1 288 ? -10.474 19.089 8.865 1.00 97.25 288 THR A CA 1
ATOM 2279 C C . THR A 1 288 ? -10.503 19.876 7.551 1.00 97.25 288 THR A C 1
ATOM 2281 O O . THR A 1 288 ? -9.940 19.449 6.544 1.00 97.25 288 THR A O 1
ATOM 2284 N N . LEU A 1 289 ? -11.129 21.051 7.565 1.00 97.88 289 LEU A N 1
ATOM 2285 C CA . LEU A 1 289 ? -11.236 21.989 6.449 1.00 97.88 289 LEU A CA 1
ATOM 2286 C C . LEU A 1 289 ? -10.430 23.259 6.748 1.00 97.88 289 LEU A C 1
ATOM 2288 O O . LEU A 1 289 ? -10.405 23.738 7.881 1.00 97.88 289 LEU A O 1
ATOM 2292 N N . ILE A 1 290 ? -9.804 23.836 5.726 1.00 97.81 290 ILE A N 1
ATOM 2293 C CA . ILE A 1 290 ? -9.098 25.122 5.806 1.00 97.81 290 ILE A CA 1
ATOM 2294 C C . ILE A 1 290 ? -9.755 26.079 4.826 1.00 97.81 290 ILE A C 1
ATOM 2296 O O . ILE A 1 290 ? -9.901 25.754 3.647 1.00 97.81 290 ILE A O 1
ATOM 2300 N N . ARG A 1 291 ? -10.180 27.251 5.300 1.00 97.25 291 ARG A N 1
ATOM 2301 C CA . ARG A 1 291 ? -10.745 28.280 4.420 1.00 97.25 291 ARG A CA 1
ATOM 2302 C C . ARG A 1 291 ? -9.674 28.783 3.461 1.00 97.25 291 ARG A C 1
ATOM 2304 O O . ARG A 1 291 ? -8.509 28.889 3.832 1.00 97.25 291 ARG A O 1
ATOM 2311 N N . VAL A 1 292 ? -10.072 29.121 2.239 1.00 95.94 292 VAL A N 1
ATOM 2312 C CA . VAL A 1 292 ? -9.125 29.576 1.210 1.00 95.94 292 VAL A CA 1
ATOM 2313 C C . VAL A 1 292 ? -8.365 30.834 1.650 1.00 95.94 292 VAL A C 1
ATOM 2315 O O . VAL A 1 292 ? -7.163 30.907 1.423 1.00 95.94 292 VAL A O 1
ATOM 2318 N N . ASP A 1 293 ? -9.011 31.763 2.360 1.00 95.94 293 ASP A N 1
ATOM 2319 C CA . ASP A 1 293 ? -8.358 32.976 2.882 1.00 95.94 293 ASP A CA 1
ATOM 2320 C C . ASP A 1 293 ? -7.279 32.664 3.937 1.00 95.94 293 ASP A C 1
ATOM 2322 O O . ASP A 1 293 ? -6.191 33.242 3.915 1.00 95.94 293 ASP A O 1
ATOM 2326 N N . ASP A 1 294 ? -7.552 31.712 4.836 1.00 97.31 294 ASP A N 1
ATOM 2327 C CA . ASP A 1 294 ? -6.592 31.268 5.855 1.00 97.31 294 ASP A CA 1
ATOM 2328 C C . ASP A 1 294 ? -5.417 30.515 5.206 1.00 97.31 294 ASP A C 1
ATOM 2330 O O . ASP A 1 294 ? -4.259 30.688 5.596 1.00 97.31 294 ASP A O 1
ATOM 2334 N N . LEU A 1 295 ? -5.698 29.718 4.167 1.00 96.25 295 LEU A N 1
ATOM 2335 C CA . LEU A 1 295 ? -4.674 29.042 3.376 1.00 96.25 295 LEU A CA 1
ATOM 2336 C C . LEU A 1 295 ? -3.794 30.040 2.610 1.00 96.25 295 LEU A C 1
ATOM 2338 O O . LEU A 1 295 ? -2.576 29.889 2.610 1.00 96.25 295 LEU A O 1
ATOM 2342 N N . LEU A 1 296 ? -4.384 31.070 1.998 1.00 94.25 296 LEU A N 1
ATOM 2343 C CA . LEU A 1 296 ? -3.660 32.153 1.326 1.00 94.25 296 LEU A CA 1
ATOM 2344 C C . LEU A 1 296 ? -2.683 32.846 2.280 1.00 94.25 296 LEU A C 1
ATOM 2346 O O . LEU A 1 296 ? -1.508 33.009 1.952 1.00 94.25 296 LEU A O 1
ATOM 2350 N N . ALA A 1 297 ? -3.151 33.206 3.478 1.00 94.31 297 ALA A N 1
ATOM 2351 C CA . ALA A 1 297 ? -2.314 33.828 4.499 1.00 94.31 297 ALA A CA 1
ATOM 2352 C C . ALA A 1 297 ? -1.158 32.913 4.937 1.00 94.31 297 ALA A C 1
ATOM 2354 O O . ALA A 1 297 ? -0.022 33.369 5.076 1.00 94.31 297 ALA A O 1
ATOM 2355 N N . TYR A 1 298 ? -1.428 31.616 5.106 1.00 95.56 298 TYR A N 1
ATOM 2356 C CA . TYR A 1 298 ? -0.407 30.618 5.428 1.00 95.56 298 TYR A CA 1
ATOM 2357 C C . TYR A 1 298 ? 0.640 30.474 4.316 1.00 95.56 298 TYR A C 1
ATOM 2359 O O . TYR A 1 298 ? 1.840 30.529 4.586 1.00 95.56 298 TYR A O 1
ATOM 2367 N N . LEU A 1 299 ? 0.200 30.340 3.063 1.00 94.44 299 LEU A N 1
ATOM 2368 C CA . LEU A 1 299 ? 1.053 30.144 1.888 1.00 94.44 299 LEU A CA 1
ATOM 2369 C C . LEU A 1 299 ? 1.921 31.364 1.553 1.00 94.44 299 LEU A C 1
ATOM 2371 O O . LEU A 1 299 ? 3.068 31.197 1.124 1.00 94.44 299 LEU A O 1
ATOM 2375 N N . ALA A 1 300 ? 1.435 32.576 1.833 1.00 90.19 300 ALA A N 1
ATOM 2376 C CA . ALA A 1 300 ? 2.200 33.809 1.658 1.00 90.19 300 ALA A CA 1
ATOM 2377 C C . ALA A 1 300 ? 3.520 33.803 2.455 1.00 90.19 300 ALA A C 1
ATOM 2379 O O . ALA A 1 300 ? 4.533 34.323 1.982 1.00 90.19 300 ALA A O 1
ATOM 2380 N N . GLY A 1 301 ? 3.552 33.143 3.622 1.00 90.31 301 GLY A N 1
ATOM 2381 C CA . GLY A 1 301 ? 4.766 32.975 4.432 1.00 90.31 301 GLY A CA 1
ATOM 2382 C C . GLY A 1 301 ? 5.873 32.155 3.754 1.00 90.31 301 GLY A C 1
ATOM 2383 O O . GLY A 1 301 ? 7.041 32.272 4.121 1.00 90.31 301 GLY A O 1
ATOM 2384 N N . PHE A 1 302 ? 5.526 31.367 2.734 1.00 89.69 302 PHE A N 1
ATOM 2385 C CA . PHE A 1 302 ? 6.437 30.480 2.008 1.00 89.69 302 PHE A CA 1
ATOM 2386 C C . PHE A 1 302 ? 6.674 30.913 0.551 1.00 89.69 302 PHE A C 1
ATOM 2388 O O . PHE A 1 302 ? 7.353 30.202 -0.185 1.00 89.69 302 PHE A O 1
ATOM 2395 N N . ARG A 1 303 ? 6.165 32.087 0.141 1.00 90.06 303 ARG A N 1
ATOM 2396 C CA . ARG A 1 303 ? 6.209 32.592 -1.249 1.00 90.06 303 ARG A CA 1
ATOM 2397 C C . ARG A 1 303 ? 5.460 31.709 -2.261 1.00 90.06 303 ARG A C 1
ATOM 2399 O O . ARG A 1 303 ? 5.861 31.636 -3.423 1.00 90.06 303 ARG A O 1
ATOM 2406 N N . PHE A 1 304 ? 4.381 31.059 -1.829 1.00 90.38 304 PHE A N 1
ATOM 2407 C CA . PHE A 1 304 ? 3.420 30.438 -2.741 1.00 90.38 304 PHE A CA 1
ATOM 2408 C C . PHE A 1 304 ? 2.314 31.435 -3.091 1.00 90.38 304 PHE A C 1
ATOM 2410 O O . PHE A 1 304 ? 1.858 32.186 -2.227 1.00 90.38 304 PHE A O 1
ATOM 2417 N N . GLU A 1 305 ? 1.858 31.409 -4.338 1.00 90.31 305 GLU A N 1
ATOM 2418 C CA . GLU A 1 305 ? 0.629 32.074 -4.769 1.00 90.31 305 GLU A CA 1
ATOM 2419 C C . GLU A 1 305 ? -0.443 31.029 -5.050 1.00 90.31 305 GLU A C 1
ATOM 2421 O O . GLU A 1 305 ? -0.154 29.942 -5.539 1.00 90.31 305 GLU A O 1
ATOM 2426 N N . LEU A 1 306 ? -1.693 31.343 -4.726 1.00 86.44 306 LEU A N 1
ATOM 2427 C CA . LEU A 1 306 ? -2.817 30.460 -5.000 1.00 86.44 306 LEU A CA 1
ATOM 2428 C C . LEU A 1 306 ? -3.501 30.926 -6.286 1.00 86.44 306 LEU A C 1
ATOM 2430 O O . LEU A 1 306 ? -3.933 32.079 -6.362 1.00 86.44 306 LEU A O 1
ATOM 2434 N N . GLN A 1 307 ? -3.640 30.045 -7.273 1.00 86.50 307 GLN A N 1
ATOM 2435 C CA . GLN A 1 307 ? -4.370 30.356 -8.502 1.00 86.50 307 GLN A CA 1
ATOM 2436 C C . GLN A 1 307 ? -5.617 29.474 -8.599 1.00 86.50 307 GLN A C 1
ATOM 2438 O O . GLN A 1 307 ? -5.533 28.249 -8.569 1.00 86.50 307 GLN A O 1
ATOM 2443 N N . GLY A 1 308 ? -6.792 30.103 -8.693 1.00 80.38 308 GLY A N 1
ATOM 2444 C CA . GLY A 1 308 ? -8.029 29.398 -9.032 1.00 80.38 308 GLY A CA 1
ATOM 2445 C C . GLY A 1 308 ? -8.118 29.172 -10.541 1.00 80.38 308 GLY A C 1
ATOM 2446 O O . GLY A 1 308 ? -7.736 30.052 -11.306 1.00 80.38 308 GLY A O 1
ATOM 2447 N N . GLU A 1 309 ? -8.673 28.040 -10.975 1.00 67.62 309 GLU A N 1
ATOM 2448 C CA . GLU A 1 309 ? -8.714 27.610 -12.393 1.00 67.62 309 GLU A CA 1
ATOM 2449 C C . GLU A 1 309 ? -9.354 28.607 -13.390 1.00 67.62 309 GLU A C 1
ATOM 2451 O O . GLU A 1 309 ? -9.204 28.439 -14.595 1.00 67.62 309 GLU A O 1
ATOM 2456 N N . ASN A 1 310 ? -10.034 29.666 -12.928 1.00 52.78 310 ASN A N 1
ATOM 2457 C CA . ASN A 1 310 ? -10.740 30.635 -13.782 1.00 52.78 310 ASN A CA 1
ATOM 2458 C C . ASN A 1 310 ? -10.038 31.994 -13.955 1.00 52.78 310 ASN A C 1
ATOM 2460 O O . ASN A 1 310 ? -10.612 32.901 -14.562 1.00 52.78 310 ASN A O 1
ATOM 2464 N N . THR A 1 311 ? -8.821 32.193 -13.441 1.00 49.03 311 THR A N 1
ATOM 2465 C CA . THR A 1 311 ? -8.049 33.395 -13.789 1.00 49.03 311 THR A CA 1
ATOM 2466 C C . THR A 1 311 ? -7.360 33.190 -15.134 1.00 49.03 311 THR A C 1
ATOM 2468 O O . THR A 1 311 ? -6.273 32.624 -15.212 1.00 49.03 311 THR A O 1
ATOM 2471 N N . SER A 1 312 ? -8.009 33.660 -16.204 1.00 41.16 312 SER A N 1
ATOM 2472 C CA . SER A 1 312 ? -7.483 33.671 -17.573 1.00 41.16 312 SER A CA 1
ATOM 2473 C C . SER A 1 312 ? -6.167 34.452 -17.669 1.00 41.16 312 SER A C 1
ATOM 2475 O O . SER A 1 312 ? -6.154 35.642 -17.980 1.00 41.16 312 SER A O 1
ATOM 2477 N N . SER A 1 313 ? -5.050 33.774 -17.419 1.00 39.72 313 SER A N 1
ATOM 2478 C CA . SER A 1 313 ? -3.716 34.198 -17.827 1.00 39.72 313 SER A CA 1
ATOM 2479 C C . SER A 1 313 ? -3.305 33.303 -18.989 1.00 39.72 313 SER A C 1
ATOM 2481 O O . SER A 1 313 ? -3.195 32.089 -18.836 1.00 39.72 313 SER A O 1
ATOM 2483 N N . GLY A 1 314 ? -3.176 33.886 -20.180 1.00 39.94 314 GLY A N 1
ATOM 2484 C CA . GLY A 1 314 ? -2.809 33.156 -21.387 1.0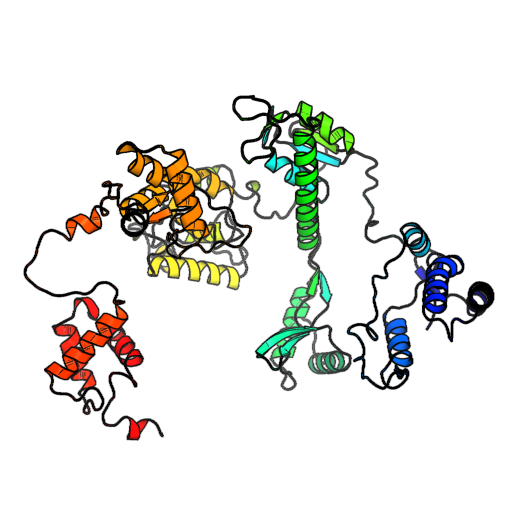0 39.94 314 GLY A CA 1
ATOM 2485 C C . GLY A 1 314 ? -1.399 32.586 -21.267 1.00 39.94 314 GLY A C 1
ATOM 2486 O O . GLY A 1 314 ? -0.429 33.317 -21.429 1.00 39.94 314 GLY A O 1
ATOM 2487 N N . SER A 1 315 ? -1.286 31.285 -21.012 1.00 35.22 315 SER A N 1
ATOM 2488 C CA . SER A 1 315 ? -0.050 30.530 -21.200 1.00 35.22 315 SER A CA 1
ATOM 2489 C C . SER A 1 315 ? -0.367 29.140 -21.751 1.00 35.22 315 SER A C 1
ATOM 2491 O O . SER A 1 315 ? -1.443 28.595 -21.512 1.00 35.22 315 SER A O 1
ATOM 2493 N N . ALA A 1 316 ? 0.537 28.637 -22.586 1.00 36.34 316 ALA A N 1
ATOM 2494 C CA . ALA A 1 316 ? 0.325 27.533 -23.511 1.00 36.34 316 ALA A CA 1
ATOM 2495 C C . ALA A 1 316 ? -0.047 26.206 -22.824 1.00 36.34 316 ALA A C 1
ATOM 2497 O O . ALA A 1 316 ? 0.549 25.815 -21.825 1.00 36.34 316 ALA A O 1
ATOM 2498 N N . SER A 1 317 ? -1.007 25.500 -23.430 1.00 36.81 317 SER A N 1
ATOM 2499 C CA . SER A 1 317 ? -1.407 24.134 -23.088 1.00 36.81 317 SER A CA 1
ATOM 2500 C C . SER A 1 317 ? -0.214 23.186 -23.258 1.00 36.81 317 SER A C 1
ATOM 2502 O O . SER A 1 317 ? 0.220 22.941 -24.385 1.00 36.81 317 SER A O 1
ATOM 2504 N N . LEU A 1 318 ? 0.326 22.673 -22.151 1.00 36.03 318 LEU A N 1
ATOM 2505 C CA . LEU A 1 318 ? 1.339 21.617 -22.146 1.00 36.03 318 LEU A CA 1
ATOM 2506 C C . LEU A 1 318 ? 0.655 20.262 -22.368 1.00 36.03 318 LEU A C 1
ATOM 2508 O O . LEU A 1 318 ? -0.266 19.884 -21.647 1.00 36.03 318 LEU A O 1
ATOM 2512 N N . ASN A 1 319 ? 1.085 19.558 -23.415 1.00 35.72 319 ASN A N 1
ATOM 2513 C CA . ASN A 1 319 ? 0.670 18.194 -23.721 1.00 35.72 319 ASN A CA 1
ATOM 2514 C C . ASN A 1 319 ? 1.456 17.226 -22.825 1.00 35.72 319 ASN A C 1
ATOM 2516 O O . ASN A 1 319 ? 2.596 16.901 -23.145 1.00 35.72 319 ASN A O 1
ATOM 2520 N N . HIS A 1 320 ? 0.852 16.765 -21.730 1.00 38.62 320 HIS A N 1
ATOM 2521 C CA . HIS A 1 320 ? 1.408 15.704 -20.886 1.00 38.62 320 HIS A CA 1
ATOM 2522 C C . HIS A 1 320 ? 0.900 14.321 -21.330 1.00 38.62 320 HIS A C 1
ATOM 2524 O O . HIS A 1 320 ? -0.287 14.193 -21.648 1.00 38.62 320 HIS A O 1
ATOM 2530 N N . PRO A 1 321 ? 1.739 13.268 -21.320 1.00 35.84 321 PRO A N 1
ATOM 2531 C CA . PRO A 1 321 ? 1.276 11.887 -21.257 1.00 35.84 321 PRO A CA 1
ATOM 2532 C C . PRO A 1 321 ? 0.928 11.577 -19.786 1.00 35.84 321 PRO A C 1
ATOM 2534 O O . PRO A 1 321 ? 1.837 11.520 -18.961 1.00 35.84 321 PRO A O 1
ATOM 2537 N N . PRO A 1 322 ? -0.353 11.436 -19.400 1.00 40.81 322 PRO A N 1
ATOM 2538 C CA . PRO A 1 322 ? -0.694 11.521 -17.984 1.00 40.81 322 PRO A CA 1
ATOM 2539 C C . PRO A 1 322 ? -0.659 10.154 -17.276 1.00 40.81 322 PRO A C 1
ATOM 2541 O O . PRO A 1 322 ? -0.791 9.092 -17.895 1.00 40.81 322 PRO A O 1
ATOM 2544 N N . HIS A 1 323 ? -0.463 10.198 -15.956 1.00 42.41 323 HIS A N 1
ATOM 2545 C CA . HIS A 1 323 ? -0.589 9.070 -15.039 1.00 42.41 323 HIS A CA 1
ATOM 2546 C C . HIS A 1 323 ? -1.831 9.273 -14.166 1.00 42.41 323 HIS A C 1
ATOM 2548 O O . HIS A 1 323 ? -1.922 10.260 -13.448 1.00 42.41 323 HIS A O 1
ATOM 2554 N N . ASN A 1 324 ? -2.754 8.308 -14.221 1.00 48.78 324 ASN A N 1
ATOM 2555 C CA . ASN A 1 324 ? -3.839 7.973 -13.281 1.00 48.78 324 ASN A CA 1
ATOM 2556 C C . ASN A 1 324 ? -4.694 9.093 -12.659 1.00 48.78 324 ASN A C 1
ATOM 2558 O O . ASN A 1 324 ? -5.431 8.856 -11.700 1.00 48.78 324 ASN A O 1
ATOM 2562 N N . ASP A 1 325 ? -4.634 10.290 -13.217 1.00 53.00 325 ASP A N 1
ATOM 2563 C CA . ASP A 1 325 ? -5.496 11.386 -12.843 1.00 53.00 325 ASP A CA 1
ATOM 2564 C C . ASP A 1 325 ? -6.906 11.165 -13.415 1.00 53.00 325 ASP A C 1
ATOM 2566 O O . ASP A 1 325 ? -7.111 10.552 -14.471 1.00 53.00 325 ASP A O 1
ATOM 2570 N N . ALA A 1 326 ? -7.919 11.651 -12.702 1.00 50.53 326 ALA A N 1
ATOM 2571 C CA . ALA A 1 326 ? -9.325 11.468 -13.061 1.00 50.53 326 ALA A CA 1
ATOM 2572 C C . ALA A 1 326 ? -9.692 12.115 -14.418 1.00 50.53 326 ALA A C 1
ATOM 2574 O O . ALA A 1 326 ? -10.794 11.893 -14.927 1.00 50.53 326 ALA A O 1
ATOM 2575 N N . SER A 1 327 ? -8.762 12.885 -14.992 1.00 52.66 327 SER A N 1
ATOM 2576 C CA . SER A 1 327 ? -8.759 13.477 -16.331 1.00 52.66 327 SER A CA 1
ATOM 2577 C C . SER A 1 327 ? -8.622 12.450 -17.465 1.00 52.66 327 SER A C 1
ATOM 2579 O O . SER A 1 327 ? -9.058 12.718 -18.584 1.00 52.66 327 SER A O 1
ATOM 2581 N N . HIS A 1 328 ? -8.109 11.245 -17.192 1.00 70.88 328 HIS A N 1
ATOM 2582 C CA . HIS A 1 328 ? -7.996 10.183 -18.195 1.00 70.88 328 HIS A CA 1
ATOM 2583 C C . HIS A 1 328 ? -9.291 9.497 -18.549 1.00 70.88 328 HIS A C 1
ATOM 2585 O O . HIS A 1 328 ? -9.299 8.774 -19.529 1.00 70.88 328 HIS A O 1
ATOM 2591 N N . PHE A 1 329 ? -10.356 9.638 -17.772 1.00 83.75 329 PHE A N 1
ATOM 2592 C CA . PHE A 1 329 ? -11.645 9.059 -18.118 1.00 83.75 329 PHE A CA 1
ATOM 2593 C C . PHE A 1 329 ? -12.592 10.212 -18.435 1.00 83.75 329 PHE A C 1
ATOM 2595 O O . PHE A 1 329 ? -12.866 11.011 -17.535 1.00 83.75 329 PHE A O 1
ATOM 2602 N N . PRO A 1 330 ? -13.111 10.314 -19.676 1.00 88.38 330 PRO A N 1
ATOM 2603 C CA . PRO A 1 330 ? -14.104 11.312 -20.022 1.00 88.38 330 PRO A CA 1
ATOM 2604 C C . PRO A 1 330 ? -15.248 11.268 -19.005 1.00 88.38 330 PRO A C 1
ATOM 2606 O O . PRO A 1 330 ? -15.627 10.166 -18.589 1.00 88.38 330 PRO A O 1
ATOM 2609 N N . PRO A 1 331 ? -15.812 12.419 -18.598 1.00 86.94 331 PRO A N 1
ATOM 2610 C CA . PRO A 1 331 ? -16.883 12.466 -17.603 1.00 86.94 331 PRO A CA 1
ATOM 2611 C C . PRO A 1 331 ? -18.021 11.479 -17.895 1.00 86.94 331 PRO A C 1
ATOM 2613 O O . PRO A 1 331 ? -18.479 10.792 -16.988 1.00 86.94 331 PRO A O 1
ATOM 2616 N N . GLU A 1 332 ? -18.379 11.316 -19.170 1.00 89.75 332 GLU A N 1
ATOM 2617 C CA . GLU A 1 332 ? -19.390 10.362 -19.643 1.00 89.75 332 GLU A CA 1
ATOM 2618 C C . GLU A 1 332 ? -19.021 8.898 -19.345 1.00 89.75 332 GLU A C 1
ATOM 2620 O O . GLU A 1 332 ? -19.854 8.106 -18.906 1.00 89.75 332 GLU A O 1
ATOM 2625 N N . VAL A 1 333 ? -17.751 8.522 -19.535 1.00 90.31 333 VAL A N 1
ATOM 2626 C CA . VAL A 1 333 ? -17.253 7.170 -19.235 1.00 90.31 333 VAL A CA 1
ATOM 2627 C C . VAL A 1 333 ? -17.245 6.937 -17.730 1.00 90.31 333 VAL A C 1
ATOM 2629 O O . VAL A 1 333 ? -17.623 5.855 -17.278 1.00 90.31 333 VAL A O 1
ATOM 2632 N N . ARG A 1 334 ? -16.853 7.949 -16.947 1.00 91.31 334 ARG A N 1
ATOM 2633 C CA . ARG A 1 334 ? -16.885 7.879 -15.482 1.00 91.31 334 ARG A CA 1
ATOM 2634 C C . ARG A 1 334 ? -18.306 7.671 -14.989 1.00 91.31 334 ARG A C 1
ATOM 2636 O O . ARG A 1 334 ? -18.552 6.723 -14.252 1.00 91.31 334 ARG A O 1
ATOM 2643 N N . GLU A 1 335 ? -19.235 8.504 -15.443 1.00 92.19 335 GLU A N 1
ATOM 2644 C CA . GLU A 1 335 ? -20.650 8.418 -15.088 1.00 92.19 335 GLU A CA 1
ATOM 2645 C C . GLU A 1 335 ? -21.236 7.050 -15.456 1.00 92.19 335 GLU A C 1
ATOM 2647 O O . GLU A 1 335 ? -21.871 6.406 -14.620 1.00 92.19 335 GLU A O 1
ATOM 2652 N N . ARG A 1 336 ? -20.936 6.541 -16.658 1.00 95.25 336 ARG A N 1
ATOM 2653 C CA . ARG A 1 336 ? -21.335 5.193 -17.088 1.00 95.25 336 ARG A CA 1
ATOM 2654 C C . ARG A 1 336 ? -20.809 4.107 -16.150 1.00 95.25 336 ARG A C 1
ATOM 2656 O O . ARG A 1 336 ? -21.559 3.209 -15.790 1.00 95.25 336 ARG A O 1
ATOM 2663 N N . LEU A 1 337 ? -19.535 4.165 -15.767 1.00 94.50 337 LEU A N 1
ATOM 2664 C CA . LEU A 1 337 ? -18.912 3.160 -14.900 1.00 94.50 337 LEU A CA 1
ATOM 2665 C C . LEU A 1 337 ? -19.438 3.216 -13.461 1.00 94.50 337 LEU A C 1
ATOM 2667 O O . LEU A 1 337 ? -19.630 2.160 -12.859 1.00 94.50 337 LEU A O 1
ATOM 2671 N N . VAL A 1 338 ? -19.698 4.415 -12.925 1.00 93.38 338 VAL A N 1
ATOM 2672 C CA . VAL A 1 338 ? -20.327 4.600 -11.604 1.00 93.38 338 VAL A CA 1
ATOM 2673 C C . VAL A 1 338 ? -21.742 4.029 -11.588 1.00 93.38 338 VAL A C 1
ATOM 2675 O O . VAL A 1 338 ? -22.111 3.331 -10.642 1.00 93.38 338 VAL A O 1
ATOM 2678 N N . ASN A 1 339 ? -22.524 4.325 -12.626 1.00 94.69 339 ASN A N 1
ATOM 2679 C CA . ASN A 1 339 ? -23.949 4.003 -12.683 1.00 94.69 339 ASN A CA 1
ATOM 2680 C C . ASN A 1 339 ? -24.248 2.628 -13.301 1.00 94.69 339 ASN A C 1
ATOM 2682 O O . ASN A 1 339 ? -25.410 2.237 -13.380 1.00 94.69 339 ASN A O 1
ATOM 2686 N N . ALA A 1 340 ? -23.230 1.893 -13.754 1.00 95.25 340 ALA A N 1
ATOM 2687 C CA . ALA A 1 340 ? -23.412 0.553 -14.293 1.00 95.25 340 ALA A CA 1
ATOM 2688 C C . ALA A 1 340 ? -23.962 -0.394 -13.216 1.00 95.25 340 ALA A C 1
ATOM 2690 O O . ALA A 1 340 ? -23.441 -0.446 -12.106 1.00 95.25 340 ALA A O 1
ATOM 2691 N N . GLU A 1 341 ? -24.972 -1.195 -13.559 1.00 96.44 341 GLU A N 1
ATOM 2692 C CA . GLU A 1 341 ? -25.475 -2.254 -12.669 1.00 96.44 341 GLU A CA 1
ATOM 2693 C C . GLU A 1 341 ? -24.467 -3.403 -12.517 1.00 96.44 341 GLU A C 1
ATOM 2695 O O . GLU A 1 341 ? -24.395 -4.063 -11.486 1.00 96.44 341 GLU A O 1
ATOM 2700 N N . SER A 1 342 ? -23.687 -3.660 -13.566 1.00 96.44 342 SER A N 1
ATOM 2701 C CA . SER A 1 342 ? -22.675 -4.712 -13.604 1.00 96.44 342 SER A CA 1
ATOM 2702 C C . SER A 1 342 ? -21.554 -4.329 -14.555 1.00 96.44 342 SER A C 1
ATOM 2704 O O . SER A 1 342 ? -21.829 -3.767 -15.616 1.00 96.44 342 SER A O 1
ATOM 2706 N N . TRP A 1 343 ? -20.330 -4.717 -14.227 1.00 95.81 343 TRP A N 1
ATOM 2707 C CA . TRP A 1 343 ? -19.191 -4.690 -15.137 1.00 95.81 343 TRP A CA 1
ATOM 2708 C C . TRP A 1 343 ? -18.938 -6.069 -15.724 1.00 95.81 343 TRP A C 1
ATOM 2710 O O . TRP A 1 343 ? -19.306 -7.084 -15.136 1.00 95.81 343 TRP A O 1
ATOM 2720 N N . ASN A 1 344 ? -18.275 -6.113 -16.868 1.00 94.75 344 ASN A N 1
ATOM 2721 C CA . ASN A 1 344 ? -17.708 -7.347 -17.391 1.00 94.75 344 ASN A CA 1
ATOM 2722 C C . ASN A 1 344 ? -16.191 -7.436 -17.124 1.00 94.75 344 ASN A C 1
ATOM 2724 O O . ASN A 1 344 ? -15.562 -6.472 -16.687 1.00 94.75 344 ASN A O 1
ATOM 2728 N N . GLU A 1 345 ? -15.582 -8.595 -17.380 1.00 93.12 345 GLU A N 1
ATOM 2729 C CA . GLU A 1 345 ? -14.148 -8.820 -17.117 1.00 93.12 345 GLU A CA 1
ATOM 2730 C C . GLU A 1 345 ? -13.230 -7.859 -17.877 1.00 93.12 345 GLU A C 1
ATOM 2732 O O . GLU A 1 345 ? -12.195 -7.466 -17.346 1.00 93.12 345 GLU A O 1
ATOM 2737 N N . ARG A 1 346 ? -13.593 -7.473 -19.109 1.00 92.31 346 ARG A N 1
ATOM 2738 C CA . ARG A 1 346 ? -12.789 -6.554 -19.930 1.00 92.31 346 ARG A CA 1
ATOM 2739 C C . ARG A 1 346 ? -12.821 -5.146 -19.358 1.00 92.31 346 ARG A C 1
ATOM 2741 O O . ARG A 1 346 ? -11.801 -4.467 -19.354 1.00 92.31 346 ARG A O 1
ATOM 2748 N N . GLU A 1 347 ? -13.975 -4.716 -18.858 1.00 94.00 347 GLU A N 1
ATOM 2749 C CA . GLU A 1 347 ? -14.110 -3.426 -18.181 1.00 94.00 347 GLU A CA 1
ATOM 2750 C C . GLU A 1 347 ? -13.308 -3.403 -16.884 1.00 94.00 347 GLU A C 1
ATOM 2752 O O . GLU A 1 347 ? -12.542 -2.470 -16.664 1.00 94.00 347 GLU A O 1
ATOM 2757 N N . LEU A 1 348 ? -13.410 -4.455 -16.065 1.00 95.31 348 LEU A N 1
ATOM 2758 C CA . LEU A 1 348 ? -12.599 -4.567 -14.855 1.00 95.31 348 LEU A CA 1
ATOM 2759 C C . LEU A 1 348 ? -11.099 -4.594 -15.182 1.00 95.31 348 LEU A C 1
ATOM 2761 O O . LEU A 1 348 ? -10.328 -3.899 -14.530 1.00 95.31 348 LEU A O 1
ATOM 2765 N N . LEU A 1 349 ? -10.687 -5.330 -16.217 1.00 94.31 349 LEU A N 1
ATOM 2766 C CA . LEU A 1 349 ? -9.299 -5.370 -16.675 1.00 94.31 349 LEU A CA 1
ATOM 2767 C C . LEU A 1 349 ? -8.804 -3.985 -17.111 1.00 94.31 349 LEU A C 1
ATOM 2769 O O . LEU A 1 349 ? -7.724 -3.575 -16.697 1.00 94.31 349 LEU A O 1
ATOM 2773 N N . ALA A 1 350 ? -9.598 -3.242 -17.887 1.00 92.50 350 ALA A N 1
ATOM 2774 C CA . ALA A 1 350 ? -9.261 -1.876 -18.282 1.00 92.50 350 ALA A CA 1
ATOM 2775 C C . ALA A 1 350 ? -9.049 -0.971 -17.057 1.00 92.50 350 ALA A C 1
ATOM 2777 O O . ALA A 1 350 ? -8.052 -0.257 -16.970 1.00 92.50 350 ALA A O 1
ATOM 2778 N N . LEU A 1 351 ? -9.937 -1.064 -16.064 1.00 94.25 351 LEU A N 1
ATOM 2779 C CA . LEU A 1 351 ? -9.814 -0.312 -14.817 1.00 94.25 351 LEU A CA 1
ATOM 2780 C C . LEU A 1 351 ? -8.577 -0.719 -14.011 1.00 94.25 351 LEU A C 1
ATOM 2782 O O . LEU A 1 351 ? -7.853 0.148 -13.538 1.00 94.25 351 LEU A O 1
ATOM 2786 N N . CYS A 1 352 ? -8.275 -2.013 -13.900 1.00 94.12 352 CYS A N 1
ATOM 2787 C CA . CYS A 1 352 ? -7.060 -2.503 -13.242 1.00 94.12 352 CYS A CA 1
ATOM 2788 C C . CYS A 1 352 ? -5.769 -1.994 -13.906 1.00 94.12 352 CYS A C 1
ATOM 2790 O O . CYS A 1 352 ? -4.769 -1.799 -13.216 1.00 94.12 352 CYS A O 1
ATOM 2792 N N . LEU A 1 353 ? -5.801 -1.752 -15.220 1.00 91.75 353 LEU A N 1
ATOM 2793 C CA . LEU A 1 353 ? -4.693 -1.192 -16.000 1.00 91.75 353 LEU A CA 1
ATOM 2794 C C . LEU A 1 353 ? -4.694 0.351 -16.039 1.00 91.75 353 LEU A C 1
ATOM 2796 O O . LEU A 1 353 ? -3.746 0.952 -16.544 1.00 91.75 353 LEU A O 1
ATOM 2800 N N . GLY A 1 354 ? -5.727 1.005 -15.497 1.00 90.88 354 GLY A N 1
ATOM 2801 C CA . GLY A 1 354 ? -5.867 2.463 -15.492 1.00 90.88 354 GLY A CA 1
ATOM 2802 C C . GLY A 1 354 ? -6.221 3.063 -16.859 1.00 90.88 354 GLY A C 1
ATOM 2803 O O . GLY A 1 354 ? -5.793 4.173 -17.163 1.00 90.88 354 GLY A O 1
ATOM 2804 N N . VAL A 1 355 ? -6.972 2.344 -17.704 1.00 89.50 355 VAL A N 1
ATOM 2805 C CA . VAL A 1 355 ? -7.315 2.772 -19.076 1.00 89.50 355 VAL A CA 1
ATOM 2806 C C . VAL A 1 355 ? -8.827 2.792 -19.334 1.00 89.50 355 VAL A C 1
ATOM 2808 O O . VAL A 1 355 ? -9.587 2.030 -18.739 1.00 89.50 355 VAL A O 1
ATOM 2811 N N . GLN A 1 356 ? -9.281 3.681 -20.227 1.00 81.75 356 GLN A N 1
ATOM 2812 C CA . GLN A 1 356 ? -10.711 3.973 -20.445 1.00 81.75 356 GLN A CA 1
ATOM 2813 C C . GLN A 1 356 ? -11.519 2.816 -21.023 1.00 81.75 356 GLN A C 1
ATOM 2815 O O . GLN A 1 356 ? -12.665 2.581 -20.641 1.00 81.75 356 GLN A O 1
ATOM 2820 N N . THR A 1 357 ? -10.947 2.153 -22.019 1.00 75.69 357 THR A N 1
ATOM 2821 C CA . THR A 1 357 ? -11.595 1.087 -22.770 1.00 75.69 357 THR A CA 1
ATOM 2822 C C . THR A 1 357 ? -10.556 0.028 -23.060 1.00 75.69 357 THR A C 1
ATOM 2824 O O . THR A 1 357 ? -9.433 0.339 -23.453 1.00 75.69 357 THR A O 1
ATOM 2827 N N . TYR A 1 358 ? -10.930 -1.234 -22.876 1.00 60.19 358 TYR A N 1
ATOM 2828 C CA . TYR A 1 358 ? -10.163 -2.334 -23.434 1.00 60.19 358 TYR A CA 1
ATOM 2829 C C . TYR A 1 358 ? -10.476 -2.387 -24.932 1.00 60.19 358 TYR A C 1
ATOM 2831 O O . TYR A 1 358 ? -11.337 -3.148 -25.369 1.00 60.19 358 TYR A O 1
ATOM 2839 N N . ALA A 1 359 ? -9.856 -1.509 -25.721 1.00 55.94 359 ALA A N 1
ATOM 2840 C CA . ALA A 1 359 ? -9.747 -1.780 -27.145 1.00 55.94 359 ALA A CA 1
ATOM 2841 C C . ALA A 1 359 ? -8.757 -2.944 -27.290 1.00 55.94 359 ALA A C 1
ATOM 2843 O O . ALA A 1 359 ? -7.776 -2.998 -26.556 1.00 55.94 359 ALA A O 1
ATOM 2844 N N . ASP A 1 360 ? -8.984 -3.883 -28.207 1.00 54.25 360 ASP A N 1
ATOM 2845 C CA . ASP A 1 360 ? -8.004 -4.934 -28.533 1.00 54.25 360 ASP A CA 1
ATOM 2846 C C . ASP A 1 360 ? -6.805 -4.334 -29.293 1.00 54.25 360 ASP A C 1
ATOM 2848 O O . ASP A 1 360 ? -6.425 -4.784 -30.369 1.00 54.25 360 ASP A O 1
ATOM 2852 N N . ARG A 1 361 ? -6.261 -3.232 -28.776 1.00 55.84 361 ARG A N 1
ATOM 2853 C CA . ARG A 1 361 ? -5.035 -2.619 -29.239 1.00 55.84 361 ARG A CA 1
ATOM 2854 C C . ARG A 1 361 ? -3.941 -3.066 -28.285 1.00 55.84 361 ARG A C 1
ATOM 2856 O O . ARG A 1 361 ? -4.044 -2.916 -27.067 1.00 55.84 361 ARG A O 1
ATOM 2863 N N . ASP A 1 362 ? -2.888 -3.631 -28.854 1.00 56.81 362 ASP A N 1
ATOM 2864 C CA . ASP A 1 362 ? -1.720 -4.096 -28.108 1.00 56.81 362 ASP A CA 1
ATOM 2865 C C . ASP A 1 362 ? -0.888 -2.962 -27.490 1.00 56.81 362 ASP A C 1
ATOM 2867 O O . ASP A 1 362 ? 0.087 -3.225 -26.797 1.00 56.81 362 ASP A O 1
ATOM 2871 N N . ASP A 1 363 ? -1.296 -1.705 -27.689 1.00 64.44 363 ASP A N 1
ATOM 2872 C CA . ASP A 1 363 ? -0.608 -0.497 -27.229 1.00 64.44 363 ASP A CA 1
ATOM 2873 C C . ASP A 1 363 ? -1.075 0.021 -25.851 1.00 64.44 363 ASP A C 1
ATOM 2875 O O . ASP A 1 363 ? -0.500 0.976 -25.337 1.00 64.44 363 ASP A O 1
ATOM 2879 N N . ILE A 1 364 ? -2.093 -0.587 -25.230 1.00 74.44 364 ILE A N 1
ATOM 2880 C CA . ILE A 1 364 ? -2.728 -0.048 -24.008 1.00 74.44 364 ILE A CA 1
ATOM 2881 C C . ILE A 1 364 ? -1.894 -0.295 -22.738 1.00 74.44 364 ILE A C 1
ATOM 2883 O O . ILE A 1 364 ? -1.895 0.524 -21.818 1.00 74.44 364 ILE A O 1
ATOM 2887 N N . ALA A 1 365 ? -1.204 -1.432 -22.672 1.00 82.12 365 ALA A N 1
ATOM 2888 C CA . ALA A 1 365 ? -0.259 -1.797 -21.620 1.00 82.12 365 ALA A CA 1
ATOM 2889 C C . ALA A 1 365 ? 0.638 -2.945 -22.127 1.00 82.12 365 ALA A C 1
ATOM 2891 O O . ALA A 1 365 ? 0.195 -3.691 -23.011 1.00 82.12 365 ALA A O 1
ATOM 2892 N N . PRO A 1 366 ? 1.853 -3.121 -21.571 1.00 87.19 366 PRO A N 1
ATOM 2893 C CA . PRO A 1 366 ? 2.707 -4.271 -21.868 1.00 87.19 366 PRO A CA 1
ATOM 2894 C C . PRO A 1 366 ? 1.950 -5.608 -21.770 1.00 87.19 366 PRO A C 1
ATOM 2896 O O . PRO A 1 366 ? 1.054 -5.773 -20.939 1.00 87.19 366 PRO A O 1
ATOM 2899 N N . GLU A 1 367 ? 2.254 -6.558 -22.659 1.00 85.81 367 GLU A N 1
ATOM 2900 C CA . GLU A 1 367 ? 1.538 -7.843 -22.752 1.00 85.81 367 GLU A CA 1
ATOM 2901 C C . GLU A 1 367 ? 1.577 -8.639 -21.441 1.00 85.81 367 GLU A C 1
ATOM 2903 O O . GLU A 1 367 ? 0.560 -9.193 -21.025 1.00 85.81 367 GLU A O 1
ATOM 2908 N N . ASP A 1 368 ? 2.716 -8.630 -20.757 1.00 89.38 368 ASP A N 1
ATOM 2909 C CA . ASP A 1 368 ? 2.921 -9.272 -19.462 1.00 89.38 368 ASP A CA 1
ATOM 2910 C C . ASP A 1 368 ? 2.056 -8.650 -18.355 1.00 89.38 368 ASP A C 1
ATOM 2912 O O . ASP A 1 368 ? 1.416 -9.385 -17.601 1.00 89.38 368 ASP A O 1
ATOM 2916 N N . GLU A 1 369 ? 1.947 -7.317 -18.298 1.00 90.19 369 GLU A N 1
ATOM 2917 C CA . GLU A 1 369 ? 1.036 -6.631 -17.368 1.00 90.19 369 GLU A CA 1
ATOM 2918 C C . GLU A 1 369 ? -0.433 -6.985 -17.644 1.00 90.19 369 GLU A C 1
ATOM 2920 O O . GLU A 1 369 ? -1.208 -7.242 -16.714 1.00 90.19 369 GLU A O 1
ATOM 2925 N N . ARG A 1 370 ? -0.830 -7.022 -18.926 1.00 90.62 370 ARG A N 1
ATOM 2926 C CA . ARG A 1 370 ? -2.199 -7.382 -19.329 1.00 90.62 370 ARG A CA 1
ATOM 2927 C C . ARG A 1 370 ? -2.534 -8.818 -18.929 1.00 90.62 370 ARG A C 1
ATOM 2929 O O . ARG A 1 370 ? -3.621 -9.055 -18.394 1.00 90.62 370 ARG A O 1
ATOM 2936 N N . GLU A 1 371 ? -1.628 -9.758 -19.180 1.00 90.94 371 GLU A N 1
ATOM 2937 C CA . GLU A 1 371 ? -1.856 -11.179 -18.915 1.00 90.94 371 GLU A CA 1
ATOM 2938 C C . GLU A 1 371 ? -1.825 -11.503 -17.415 1.00 90.94 371 GLU A C 1
ATOM 2940 O O . GLU A 1 371 ? -2.651 -12.288 -16.938 1.00 90.94 371 GLU A O 1
ATOM 2945 N N . ASP A 1 372 ? -0.961 -10.844 -16.637 1.00 93.44 372 ASP A N 1
ATOM 2946 C CA . ASP A 1 372 ? -0.956 -10.952 -15.173 1.00 93.44 372 ASP A CA 1
ATOM 2947 C C . ASP A 1 372 ? -2.276 -10.442 -14.569 1.00 93.44 372 ASP A C 1
ATOM 2949 O O . ASP A 1 372 ? -2.924 -11.144 -13.782 1.00 93.44 372 ASP A O 1
ATOM 2953 N N . ALA A 1 373 ? -2.736 -9.255 -14.981 1.00 94.56 373 ALA A N 1
ATOM 2954 C CA . ALA A 1 373 ? -4.000 -8.696 -14.509 1.00 94.56 373 ALA A CA 1
ATOM 2955 C C . ALA A 1 373 ? -5.200 -9.580 -14.891 1.00 94.56 373 ALA A C 1
ATOM 2957 O O . ALA A 1 373 ? -6.045 -9.880 -14.039 1.00 94.56 373 ALA A O 1
ATOM 2958 N N . ARG A 1 374 ? -5.244 -10.067 -16.138 1.00 93.94 374 ARG A N 1
ATOM 2959 C CA . ARG A 1 374 ? -6.265 -11.011 -16.621 1.00 93.94 374 ARG A CA 1
ATOM 2960 C C . ARG A 1 374 ? -6.263 -12.299 -15.797 1.00 93.94 374 ARG A C 1
ATOM 2962 O O . ARG A 1 374 ? -7.316 -12.716 -15.313 1.00 93.94 374 ARG A O 1
ATOM 2969 N N . THR A 1 375 ? -5.092 -12.894 -15.577 1.00 94.38 375 THR A N 1
ATOM 2970 C CA . THR A 1 375 ? -4.935 -14.125 -14.790 1.00 94.38 375 THR A CA 1
ATOM 2971 C C . THR A 1 375 ? -5.443 -13.944 -13.359 1.00 94.38 375 THR A C 1
ATOM 2973 O O . THR A 1 375 ? -6.154 -14.808 -12.840 1.00 94.38 375 THR A O 1
ATOM 2976 N N . LYS A 1 376 ? -5.139 -12.807 -12.720 1.00 96.25 376 LYS A N 1
ATOM 2977 C CA . LYS A 1 376 ? -5.626 -12.474 -11.371 1.00 96.25 376 LYS A CA 1
ATOM 2978 C C . LYS A 1 376 ? -7.150 -12.362 -11.313 1.00 96.25 376 LYS A C 1
ATOM 2980 O O . LYS A 1 376 ? -7.745 -12.938 -10.403 1.00 96.25 376 LYS A O 1
ATOM 2985 N N . ILE A 1 377 ? -7.775 -11.673 -12.274 1.00 95.75 377 ILE A N 1
ATOM 2986 C CA . ILE A 1 377 ? -9.241 -11.539 -12.356 1.00 95.75 377 ILE A CA 1
ATOM 2987 C C . ILE A 1 377 ? -9.891 -12.918 -12.512 1.00 95.75 377 ILE A C 1
ATOM 2989 O O . ILE A 1 377 ? -10.746 -13.291 -11.710 1.00 95.75 377 ILE A O 1
ATOM 2993 N N . VAL A 1 378 ? -9.444 -13.710 -13.490 1.00 95.00 378 VAL A N 1
ATOM 2994 C CA . VAL A 1 378 ? -10.012 -15.039 -13.771 1.00 95.00 378 VAL A CA 1
ATOM 2995 C C . VAL A 1 378 ? -9.869 -15.965 -12.565 1.00 95.00 378 VAL A C 1
ATOM 2997 O O . VAL A 1 378 ? -10.826 -16.638 -12.182 1.00 95.00 378 VAL A O 1
ATOM 3000 N N . LYS A 1 379 ? -8.698 -15.975 -11.920 1.00 95.69 379 LYS A N 1
ATOM 3001 C CA . LYS A 1 379 ? -8.460 -16.787 -10.724 1.00 95.69 379 LYS A CA 1
ATOM 3002 C C . LYS A 1 379 ? -9.373 -16.380 -9.566 1.00 95.69 379 LYS A C 1
ATOM 3004 O O . LYS A 1 379 ? -9.871 -17.264 -8.875 1.00 95.69 379 LYS A O 1
ATOM 3009 N N . ALA A 1 380 ? -9.603 -15.080 -9.367 1.00 96.38 380 ALA A N 1
ATOM 3010 C CA . ALA A 1 380 ? -10.489 -14.575 -8.320 1.00 96.38 380 ALA A CA 1
ATOM 3011 C C . ALA A 1 380 ? -11.963 -14.925 -8.579 1.00 96.38 380 ALA A C 1
ATOM 3013 O O . ALA A 1 380 ? -12.680 -15.283 -7.648 1.00 96.38 380 ALA A O 1
ATOM 3014 N N . ILE A 1 381 ? -12.406 -14.889 -9.839 1.00 96.00 381 ILE A N 1
ATOM 3015 C CA . ILE A 1 381 ? -13.752 -15.342 -10.221 1.00 96.00 381 ILE A CA 1
ATOM 3016 C C . ILE A 1 381 ? -13.891 -16.850 -9.969 1.00 96.00 381 ILE A C 1
ATOM 3018 O O . ILE A 1 381 ? -14.831 -17.293 -9.314 1.00 96.00 381 ILE A O 1
ATOM 3022 N N . GLN A 1 382 ? -12.923 -17.653 -10.421 1.00 94.56 382 GLN A N 1
ATOM 3023 C CA . GLN A 1 382 ? -12.948 -19.113 -10.265 1.00 94.56 382 GLN A CA 1
ATOM 3024 C C . GLN A 1 382 ? -12.875 -19.574 -8.804 1.00 94.56 382 GLN A C 1
ATOM 3026 O O . GLN A 1 382 ? -13.453 -20.605 -8.457 1.00 94.56 382 GLN A O 1
ATOM 3031 N N . SER A 1 383 ? -12.159 -18.842 -7.947 1.00 94.50 383 SER A N 1
ATOM 3032 C CA . SER A 1 383 ? -12.074 -19.141 -6.515 1.00 94.50 383 SER A CA 1
ATOM 3033 C C . SER A 1 383 ? -13.306 -18.682 -5.727 1.00 94.50 383 SER A C 1
ATOM 3035 O O . SER A 1 383 ? -13.462 -19.091 -4.576 1.00 94.50 383 SER A O 1
ATOM 3037 N N . GLY A 1 384 ? -14.167 -17.848 -6.322 1.00 93.88 384 GLY A N 1
ATOM 3038 C CA . GLY A 1 384 ? -15.281 -17.178 -5.646 1.00 93.88 384 GLY A CA 1
ATOM 3039 C C . GLY A 1 384 ? -14.864 -15.966 -4.804 1.00 93.88 384 GLY A C 1
ATOM 3040 O O . GLY A 1 384 ? -15.700 -15.386 -4.117 1.00 93.88 384 GLY A O 1
ATOM 3041 N N . GLU A 1 385 ? -13.589 -15.573 -4.849 1.00 92.06 385 GLU A N 1
ATOM 3042 C CA . GLU A 1 385 ? -13.068 -14.374 -4.180 1.00 92.06 385 GLU A CA 1
ATOM 3043 C C . GLU A 1 385 ? -13.628 -13.084 -4.791 1.00 92.06 385 GLU A C 1
ATOM 3045 O O . GLU A 1 385 ? -13.832 -12.097 -4.084 1.00 92.06 385 GLU A O 1
ATOM 3050 N N . LEU A 1 386 ? -13.908 -13.108 -6.095 1.00 95.44 386 LEU A N 1
ATOM 3051 C CA . LEU A 1 386 ? -14.642 -12.072 -6.806 1.00 95.44 386 LEU A CA 1
ATOM 3052 C C . LEU A 1 386 ? -15.976 -12.658 -7.295 1.00 95.44 386 LEU A C 1
ATOM 3054 O O . LEU A 1 386 ? -16.000 -13.293 -8.352 1.00 95.44 386 LEU A O 1
ATOM 3058 N N . PRO A 1 387 ? -17.079 -12.484 -6.539 1.00 93.62 387 PRO A N 1
ATOM 3059 C CA . PRO A 1 387 ? -18.388 -12.984 -6.939 1.00 93.62 387 PRO A CA 1
ATOM 3060 C C . PRO A 1 387 ? -18.803 -12.412 -8.294 1.00 93.62 387 PRO A C 1
ATOM 3062 O O . PRO A 1 387 ? -18.797 -11.194 -8.489 1.00 93.62 387 PRO A O 1
ATOM 3065 N N . ALA A 1 388 ? -19.155 -13.300 -9.219 1.00 96.75 388 ALA A N 1
ATOM 3066 C CA . ALA A 1 388 ? -19.588 -12.935 -10.555 1.00 96.75 388 ALA A CA 1
ATOM 3067 C C . ALA A 1 388 ? -20.623 -13.935 -11.081 1.00 96.75 388 ALA A C 1
ATOM 3069 O O . ALA A 1 388 ? -20.505 -15.141 -10.856 1.00 96.75 388 ALA A O 1
ATOM 3070 N N . ASP A 1 389 ? -21.604 -13.430 -11.821 1.00 96.75 389 ASP A N 1
ATOM 3071 C CA . ASP A 1 389 ? -22.654 -14.233 -12.443 1.00 96.75 389 ASP A CA 1
ATOM 3072 C C . ASP A 1 389 ? -22.372 -14.435 -13.936 1.00 96.75 389 ASP A C 1
ATOM 3074 O O . ASP A 1 389 ? -21.824 -13.538 -14.580 1.00 96.75 389 ASP A O 1
ATOM 3078 N N . PRO A 1 390 ? -22.765 -15.566 -14.547 1.00 96.12 390 PRO A N 1
ATOM 3079 C CA . PRO A 1 390 ? -22.686 -15.718 -15.994 1.00 96.12 390 PRO A CA 1
ATOM 3080 C C . PRO A 1 390 ? -23.482 -14.618 -16.710 1.00 96.12 390 PRO A C 1
ATOM 3082 O O . PRO A 1 390 ? -24.646 -14.368 -16.399 1.00 96.12 390 PRO A O 1
ATOM 3085 N N . ASN A 1 391 ? -22.872 -13.973 -17.700 1.00 93.56 391 ASN A N 1
ATOM 3086 C CA . ASN A 1 391 ? -23.510 -12.976 -18.545 1.00 93.56 391 ASN A CA 1
ATOM 3087 C C . ASN A 1 391 ? -24.404 -13.673 -19.588 1.00 93.56 391 ASN A C 1
ATOM 3089 O O . ASN A 1 391 ? -23.877 -14.256 -20.541 1.00 93.56 391 ASN A O 1
ATOM 3093 N N . PRO A 1 392 ? -25.746 -13.601 -19.475 1.00 91.12 392 PRO A N 1
ATOM 3094 C CA . PRO A 1 392 ? -26.640 -14.284 -20.410 1.00 91.12 392 PRO A CA 1
ATOM 3095 C C . PRO A 1 392 ? -26.567 -13.702 -21.829 1.00 91.12 392 PRO A C 1
ATOM 3097 O O . PRO A 1 392 ? -26.951 -14.373 -22.784 1.00 91.12 392 PRO A O 1
ATOM 3100 N N . GLY A 1 393 ? -26.063 -12.471 -21.977 1.00 90.12 393 GLY A N 1
ATOM 3101 C CA . GLY A 1 393 ? -25.870 -11.806 -23.263 1.00 90.12 393 GLY A CA 1
ATOM 3102 C C . GLY A 1 393 ? -24.536 -12.114 -23.949 1.00 90.12 393 GLY A C 1
ATOM 3103 O O . GLY A 1 393 ? -24.280 -11.547 -25.007 1.00 90.12 393 GLY A O 1
ATOM 3104 N N . ALA A 1 394 ? -23.675 -12.969 -23.380 1.00 89.50 394 ALA A N 1
ATOM 3105 C CA . ALA A 1 394 ? -22.344 -13.225 -23.932 1.00 89.50 394 ALA A CA 1
ATOM 3106 C C . ALA A 1 394 ? -22.399 -13.975 -25.281 1.00 89.50 394 ALA A C 1
ATOM 3108 O O . ALA A 1 394 ? -22.673 -15.186 -25.365 1.00 89.50 394 ALA A O 1
ATOM 3109 N N . GLY A 1 395 ? -22.086 -13.250 -26.355 1.00 90.25 395 GLY A N 1
ATOM 3110 C CA . GLY A 1 395 ? -21.919 -13.783 -27.699 1.00 90.25 395 GLY A CA 1
ATOM 3111 C C . GLY A 1 395 ? -20.651 -14.628 -27.850 1.00 90.25 395 GLY A C 1
ATOM 3112 O O . GLY A 1 395 ? -19.967 -14.987 -26.887 1.00 90.25 395 GLY A O 1
ATOM 3113 N N . ALA A 1 396 ? -20.352 -15.014 -29.091 1.00 85.31 396 ALA A N 1
ATOM 3114 C CA . ALA A 1 396 ? -19.154 -15.798 -29.395 1.00 85.31 396 ALA A CA 1
ATOM 3115 C C . ALA A 1 396 ? -17.862 -14.988 -29.179 1.00 85.31 396 ALA A C 1
ATOM 3117 O O . ALA A 1 396 ? -16.857 -15.551 -28.751 1.00 85.31 396 ALA A O 1
ATOM 3118 N N . ALA A 1 397 ? -17.904 -13.676 -29.434 1.00 76.88 397 ALA A N 1
ATOM 3119 C CA . ALA A 1 397 ? -16.762 -12.785 -29.259 1.00 76.88 397 ALA A CA 1
ATOM 3120 C C . ALA A 1 397 ? -16.432 -12.578 -27.772 1.00 76.88 397 ALA A C 1
ATOM 3122 O O . ALA A 1 397 ? -15.283 -12.730 -27.373 1.00 76.88 397 ALA A O 1
ATOM 3123 N N . GLU A 1 398 ? -17.429 -12.332 -26.923 1.00 84.06 398 GLU A N 1
ATOM 3124 C CA . GLU A 1 398 ? -17.250 -12.162 -25.474 1.00 84.06 398 GLU A CA 1
ATOM 3125 C C . GLU A 1 398 ? -16.724 -13.442 -24.814 1.00 84.06 398 GLU A C 1
ATOM 3127 O O . GLU A 1 398 ? -15.919 -13.392 -23.887 1.00 84.06 398 GLU A O 1
ATOM 3132 N N . ARG A 1 399 ? -17.110 -14.614 -25.333 1.00 82.88 399 ARG A N 1
ATOM 3133 C CA . ARG A 1 399 ? -16.540 -15.898 -24.900 1.00 82.88 399 ARG A CA 1
ATOM 3134 C C . ARG A 1 399 ? -15.073 -16.078 -25.271 1.00 82.88 399 ARG A C 1
ATOM 3136 O O . ARG A 1 399 ? -14.371 -16.792 -24.565 1.00 82.88 399 ARG A O 1
ATOM 3143 N N . MET A 1 400 ? -14.625 -15.464 -26.363 1.00 76.25 400 MET A N 1
ATOM 3144 C CA . MET A 1 400 ? -13.245 -15.566 -26.833 1.00 76.25 400 MET A CA 1
ATOM 3145 C C . MET A 1 400 ? -12.330 -14.531 -26.165 1.00 76.25 400 MET A C 1
ATOM 3147 O O . MET A 1 400 ? -11.199 -14.857 -25.818 1.00 76.25 400 MET A O 1
ATOM 3151 N N . TYR A 1 401 ? -12.816 -13.306 -25.950 1.00 76.19 401 TYR A N 1
ATOM 3152 C CA . TYR A 1 401 ? -11.988 -12.171 -25.520 1.00 76.19 401 TYR A CA 1
ATOM 3153 C C . TYR A 1 401 ? -12.216 -11.721 -24.069 1.00 76.19 401 TYR A C 1
ATOM 3155 O O . TYR A 1 401 ? -11.518 -10.822 -23.597 1.00 76.19 401 TYR A O 1
ATOM 3163 N N . GLY A 1 402 ? -13.141 -12.358 -23.348 1.00 79.88 402 GLY A N 1
ATOM 3164 C CA . GLY A 1 402 ? -13.577 -11.956 -22.010 1.00 79.88 402 GLY A CA 1
ATOM 3165 C C . GLY A 1 402 ? -14.894 -11.179 -22.062 1.00 79.88 402 GLY A C 1
ATOM 3166 O O . GLY A 1 402 ? -15.216 -10.521 -23.053 1.00 79.88 402 GLY A O 1
ATOM 3167 N N . GLY A 1 403 ? -15.677 -11.269 -20.989 1.00 87.06 403 GLY A N 1
ATOM 3168 C CA . GLY A 1 403 ? -17.030 -10.700 -20.912 1.00 87.06 403 GLY A CA 1
ATOM 3169 C C . GLY A 1 403 ? -18.137 -11.728 -20.670 1.00 87.06 403 GLY A C 1
ATOM 3170 O O . GLY A 1 403 ? -19.326 -11.422 -20.802 1.00 87.06 403 GLY A O 1
ATOM 3171 N N . VAL A 1 404 ? -17.746 -12.945 -20.292 1.00 94.75 404 VAL A N 1
ATOM 3172 C CA . VAL A 1 404 ? -18.661 -14.045 -19.951 1.00 94.75 404 VAL A CA 1
ATOM 3173 C C . VAL A 1 404 ? -19.263 -13.861 -18.560 1.00 94.75 404 VAL A C 1
ATOM 3175 O O . VAL A 1 404 ? -20.233 -14.531 -18.227 1.00 94.75 404 VAL A O 1
ATOM 3178 N N . TRP A 1 405 ? -18.733 -12.933 -17.766 1.00 96.81 405 TRP A N 1
ATOM 3179 C CA . TRP A 1 405 ? -19.141 -12.708 -16.386 1.00 96.81 405 TRP A CA 1
ATOM 3180 C C . TRP A 1 405 ? -19.664 -11.289 -16.172 1.00 96.81 405 TRP A C 1
ATOM 3182 O O . TRP A 1 405 ? -19.171 -10.338 -16.780 1.00 96.81 405 TRP A O 1
ATOM 3192 N N . ARG A 1 406 ? -20.664 -11.164 -15.297 1.00 97.00 406 ARG A N 1
ATOM 3193 C CA . ARG A 1 406 ? -21.199 -9.920 -14.741 1.00 97.00 406 ARG A CA 1
ATOM 3194 C C . ARG A 1 406 ? -20.712 -9.799 -13.305 1.00 97.00 406 ARG A C 1
ATOM 3196 O O . ARG A 1 406 ? -20.952 -10.685 -12.492 1.00 97.00 406 ARG A O 1
ATOM 3203 N N . ILE A 1 407 ? -20.030 -8.705 -13.015 1.00 97.00 407 ILE A N 1
ATOM 3204 C CA . ILE A 1 407 ? -19.376 -8.436 -11.741 1.00 97.00 407 ILE A CA 1
ATOM 3205 C C . ILE A 1 407 ? -20.026 -7.189 -11.148 1.00 97.00 407 ILE A C 1
ATOM 3207 O O . ILE A 1 407 ? -20.126 -6.158 -11.814 1.00 97.00 407 ILE A O 1
ATOM 3211 N N . GLU A 1 408 ? -20.480 -7.272 -9.903 1.00 97.06 408 GLU A N 1
ATOM 3212 C CA . GLU A 1 408 ? -21.038 -6.123 -9.189 1.00 97.06 408 GLU A CA 1
ATOM 3213 C C . GLU A 1 408 ? -19.939 -5.060 -8.957 1.00 97.06 408 GLU A C 1
ATOM 3215 O O . GLU A 1 408 ? -18.897 -5.392 -8.376 1.00 97.06 408 GLU A O 1
ATOM 3220 N N . PRO A 1 409 ? -20.129 -3.787 -9.363 1.00 97.19 409 PRO A N 1
ATOM 3221 C CA . PRO A 1 409 ? -19.080 -2.768 -9.303 1.00 97.19 409 PRO A CA 1
ATOM 3222 C C . PRO A 1 409 ? -18.478 -2.567 -7.913 1.00 97.19 409 PRO A C 1
ATOM 3224 O O . PRO A 1 409 ? -17.261 -2.506 -7.777 1.00 97.19 409 PRO A O 1
ATOM 3227 N N . ALA A 1 410 ? -19.297 -2.511 -6.860 1.00 95.25 410 ALA A N 1
ATOM 3228 C CA . ALA A 1 410 ? -18.802 -2.312 -5.499 1.00 95.25 410 ALA A CA 1
ATOM 3229 C C . ALA A 1 410 ? -17.882 -3.461 -5.044 1.00 95.25 410 ALA A C 1
ATOM 3231 O O . ALA A 1 410 ? -16.816 -3.219 -4.468 1.00 95.25 410 ALA A O 1
ATOM 3232 N N . ARG A 1 411 ? -18.231 -4.712 -5.377 1.00 94.81 411 ARG A N 1
ATOM 3233 C CA . ARG A 1 411 ? -17.380 -5.885 -5.112 1.00 94.81 411 ARG A CA 1
ATOM 3234 C C . ARG A 1 411 ? -16.094 -5.847 -5.929 1.00 94.81 411 ARG A C 1
ATOM 3236 O O . ARG A 1 411 ? -15.023 -6.086 -5.374 1.00 94.81 411 ARG A O 1
ATOM 3243 N N . ALA A 1 412 ? -16.191 -5.497 -7.210 1.00 96.50 412 ALA A N 1
ATOM 3244 C CA . ALA A 1 412 ? -15.041 -5.362 -8.098 1.00 96.50 412 ALA A CA 1
ATOM 3245 C C . ALA A 1 412 ? -14.047 -4.308 -7.595 1.00 96.50 412 ALA A C 1
ATOM 3247 O O . ALA A 1 412 ? -12.854 -4.586 -7.494 1.00 96.50 412 ALA A O 1
ATOM 3248 N N . VAL A 1 413 ? -14.541 -3.128 -7.208 1.00 95.50 413 VAL A N 1
ATOM 3249 C CA . VAL A 1 413 ? -13.735 -2.038 -6.642 1.00 95.50 413 VAL A CA 1
ATOM 3250 C C . VAL A 1 413 ? -13.059 -2.483 -5.347 1.00 95.50 413 VAL A C 1
ATOM 3252 O O . VAL A 1 413 ? -11.842 -2.353 -5.223 1.00 95.50 413 VAL A O 1
ATOM 3255 N N . ARG A 1 414 ? -13.808 -3.065 -4.397 1.00 93.31 414 ARG A N 1
ATOM 3256 C CA . ARG A 1 414 ? -13.243 -3.566 -3.131 1.00 93.31 414 ARG A CA 1
ATOM 3257 C C . ARG A 1 414 ? -12.128 -4.586 -3.369 1.00 93.31 414 ARG A C 1
ATOM 3259 O O . ARG A 1 414 ? -11.103 -4.537 -2.694 1.00 93.31 414 ARG A O 1
ATOM 3266 N N . TRP A 1 415 ? -12.324 -5.504 -4.313 1.00 95.12 415 TRP A N 1
ATOM 3267 C CA . TRP A 1 415 ? -11.330 -6.517 -4.659 1.00 95.12 415 TRP A CA 1
ATOM 3268 C C . TRP A 1 415 ? -10.087 -5.913 -5.331 1.00 95.12 415 TRP A C 1
ATOM 3270 O O . TRP A 1 415 ? -8.961 -6.281 -4.983 1.00 95.12 415 TRP A O 1
ATOM 3280 N N . ALA A 1 416 ? -10.274 -4.975 -6.262 1.00 96.00 416 ALA A N 1
ATOM 3281 C CA . ALA A 1 416 ? -9.193 -4.420 -7.068 1.00 96.00 416 ALA A CA 1
ATOM 3282 C C . ALA A 1 416 ? -8.289 -3.443 -6.297 1.00 96.00 416 ALA A C 1
ATOM 3284 O O . ALA A 1 416 ? -7.080 -3.431 -6.530 1.00 96.00 416 ALA A O 1
ATOM 3285 N N . LEU A 1 417 ? -8.838 -2.673 -5.348 1.00 90.81 417 LEU A N 1
ATOM 3286 C CA . LEU A 1 417 ? -8.112 -1.606 -4.642 1.00 90.81 417 LEU A CA 1
ATOM 3287 C C . LEU A 1 417 ? -6.831 -2.062 -3.937 1.00 90.81 417 LEU A C 1
ATOM 3289 O O . LEU A 1 417 ? -5.850 -1.328 -3.920 1.00 90.81 417 LEU A O 1
ATOM 3293 N N . SER A 1 418 ? -6.811 -3.266 -3.365 1.00 84.94 418 SER A N 1
ATOM 3294 C CA . SER A 1 418 ? -5.618 -3.793 -2.686 1.00 84.94 418 SER A CA 1
ATOM 3295 C C . SER A 1 418 ? -4.667 -4.565 -3.604 1.00 84.94 418 SER A C 1
ATOM 3297 O O . SER A 1 418 ? -3.618 -5.018 -3.150 1.00 84.94 418 SER A O 1
ATOM 3299 N N . ARG A 1 419 ? -5.020 -4.740 -4.885 1.00 94.25 419 ARG A N 1
ATOM 3300 C CA . ARG A 1 419 ? -4.296 -5.602 -5.838 1.00 94.25 419 ARG A CA 1
ATOM 3301 C C . ARG A 1 419 ? -3.684 -4.842 -7.007 1.00 94.25 419 ARG A C 1
ATOM 3303 O O . ARG A 1 419 ? -2.694 -5.314 -7.561 1.00 94.25 419 ARG A O 1
ATOM 3310 N N . PHE A 1 420 ? -4.251 -3.695 -7.377 1.00 93.88 420 PHE A N 1
ATOM 3311 C CA . PHE A 1 420 ? -3.854 -2.944 -8.566 1.00 93.88 420 PHE A CA 1
ATOM 3312 C C . PHE A 1 420 ? -3.558 -1.483 -8.212 1.00 93.88 420 PHE A C 1
ATOM 3314 O O . PHE A 1 420 ? -4.490 -0.700 -8.037 1.00 93.88 420 PHE A O 1
ATOM 3321 N N . PRO A 1 421 ? -2.274 -1.080 -8.155 1.00 88.12 421 PRO A N 1
ATOM 3322 C CA . PRO A 1 421 ? -1.884 0.300 -7.850 1.00 88.12 421 PRO A CA 1
ATOM 3323 C C . PRO A 1 421 ? -2.429 1.335 -8.844 1.00 88.12 421 PRO A C 1
ATOM 3325 O O . PRO A 1 421 ? -2.590 2.500 -8.498 1.00 88.12 421 PRO A O 1
ATOM 3328 N N . ARG A 1 422 ? -2.716 0.908 -10.083 1.00 88.44 422 ARG A N 1
ATOM 3329 C CA . ARG A 1 422 ? -3.274 1.749 -11.152 1.00 88.44 422 ARG A CA 1
ATOM 3330 C C . ARG A 1 422 ? -4.805 1.828 -11.125 1.00 88.44 422 ARG A C 1
ATOM 3332 O O . ARG A 1 422 ? -5.380 2.508 -11.967 1.00 88.44 422 ARG A O 1
ATOM 3339 N N . PHE A 1 423 ? -5.480 1.179 -10.175 1.00 92.38 423 PHE A N 1
ATOM 3340 C CA . PHE A 1 423 ? -6.939 1.222 -10.116 1.00 92.38 423 PHE A CA 1
ATOM 3341 C C . PHE A 1 423 ? -7.443 2.653 -9.821 1.00 92.38 423 PHE A C 1
ATOM 3343 O O . PHE A 1 423 ? -6.896 3.302 -8.927 1.00 92.38 423 PHE A O 1
ATOM 3350 N N . PRO A 1 424 ? -8.473 3.173 -10.522 1.00 91.25 424 PRO A N 1
ATOM 3351 C CA . PRO A 1 424 ? -8.866 4.570 -10.375 1.00 91.25 424 PRO A CA 1
ATOM 3352 C C . PRO A 1 424 ? -9.445 4.887 -8.991 1.00 91.25 424 PRO A C 1
ATOM 3354 O O . PRO A 1 424 ? -10.498 4.376 -8.605 1.00 91.25 424 PRO A O 1
ATOM 3357 N N . GLU A 1 425 ? -8.802 5.798 -8.260 1.00 86.19 425 GLU A N 1
ATOM 3358 C CA . GLU A 1 425 ? -9.209 6.179 -6.898 1.00 86.19 425 GLU A CA 1
ATOM 3359 C C . GLU A 1 425 ? -10.611 6.818 -6.858 1.00 86.19 425 GLU A C 1
ATOM 3361 O O . GLU A 1 425 ? -11.368 6.646 -5.906 1.00 86.19 425 GLU A O 1
ATOM 3366 N N . TRP A 1 426 ? -11.035 7.502 -7.923 1.00 90.38 426 TRP A N 1
ATOM 3367 C CA . TRP A 1 426 ? -12.371 8.102 -7.963 1.00 90.38 426 TRP A CA 1
ATOM 3368 C C . TRP A 1 426 ? -13.502 7.057 -7.912 1.00 90.38 426 TRP A C 1
ATOM 3370 O O . TRP A 1 426 ? -14.591 7.369 -7.425 1.00 90.38 426 TRP A O 1
ATOM 3380 N N . LEU A 1 427 ? -13.261 5.817 -8.363 1.00 91.50 427 LEU A N 1
ATOM 3381 C CA . LEU A 1 427 ? -14.234 4.725 -8.248 1.00 91.50 427 LEU A CA 1
ATOM 3382 C C . LEU A 1 427 ? -14.382 4.250 -6.805 1.00 91.50 427 LEU A C 1
ATOM 3384 O O . LEU A 1 427 ? -15.502 3.959 -6.388 1.00 91.50 427 LEU A O 1
ATOM 3388 N N . SER A 1 428 ? -13.289 4.213 -6.033 1.00 86.56 428 SER A N 1
ATOM 3389 C CA . SER A 1 428 ? -13.346 3.845 -4.612 1.00 86.56 428 SER A CA 1
ATOM 3390 C C . SER A 1 428 ? -14.216 4.822 -3.840 1.00 86.56 428 SER A C 1
ATOM 3392 O O . SER A 1 428 ? -15.135 4.399 -3.147 1.00 86.56 428 SER A O 1
ATOM 3394 N N . SER A 1 429 ? -14.007 6.121 -4.057 1.00 84.44 429 SER A N 1
ATOM 3395 C CA . SER A 1 429 ? -14.803 7.180 -3.436 1.00 84.44 429 SER A CA 1
ATOM 3396 C C . SER A 1 429 ? -16.272 7.104 -3.851 1.00 84.44 429 SER A C 1
ATOM 3398 O O . SER A 1 429 ? -17.161 7.196 -3.007 1.00 84.44 429 SER A O 1
ATOM 3400 N N . SER A 1 430 ? -16.545 6.882 -5.142 1.00 89.69 430 SER A N 1
ATOM 3401 C CA . SER A 1 430 ? -17.918 6.825 -5.651 1.00 89.69 430 SER A CA 1
ATOM 3402 C C . SER A 1 430 ? -18.695 5.594 -5.180 1.00 89.69 430 SER A C 1
ATOM 3404 O O . SER A 1 430 ? -19.916 5.666 -5.060 1.00 89.69 430 SER A O 1
ATOM 3406 N N . LYS A 1 431 ? -18.012 4.470 -4.936 1.00 91.50 431 LYS A N 1
ATOM 3407 C CA . LYS A 1 431 ? -18.621 3.202 -4.502 1.00 91.50 431 LYS A CA 1
ATOM 3408 C C . LYS A 1 431 ? -18.457 2.927 -3.010 1.00 91.50 431 LYS A C 1
ATOM 3410 O O . LYS A 1 431 ? -18.916 1.899 -2.526 1.00 91.50 431 LYS A O 1
ATOM 3415 N N . LEU A 1 432 ? -17.866 3.860 -2.264 1.00 85.50 432 LEU A N 1
ATOM 3416 C CA . LEU A 1 432 ? -17.492 3.677 -0.864 1.00 85.50 432 LEU A CA 1
ATOM 3417 C C . LEU A 1 432 ? -18.676 3.268 0.023 1.00 85.50 432 LEU A C 1
ATOM 3419 O O . LEU A 1 432 ? -18.548 2.362 0.840 1.00 85.50 432 LEU A O 1
ATOM 3423 N N . ARG A 1 433 ? -19.842 3.897 -0.169 1.00 84.50 433 ARG A N 1
ATOM 3424 C CA . ARG A 1 433 ? -21.060 3.561 0.583 1.00 84.50 433 ARG A CA 1
ATOM 3425 C C . ARG A 1 433 ? -21.512 2.120 0.326 1.00 84.50 433 ARG A C 1
ATOM 3427 O O . ARG A 1 433 ? -21.727 1.391 1.282 1.00 84.50 433 ARG A O 1
ATOM 3434 N N . GLU A 1 434 ? -21.606 1.711 -0.938 1.00 92.94 434 GLU A N 1
ATOM 3435 C CA . GLU A 1 434 ? -22.007 0.347 -1.325 1.00 92.94 434 GLU A CA 1
ATOM 3436 C C . GLU A 1 434 ? -20.999 -0.689 -0.793 1.00 92.94 434 GLU A C 1
ATOM 3438 O O . GLU A 1 434 ? -21.379 -1.744 -0.295 1.00 92.94 434 GLU A O 1
ATOM 3443 N N . ILE A 1 435 ? -19.701 -0.365 -0.823 1.00 90.50 435 ILE A N 1
ATOM 3444 C CA . ILE A 1 435 ? -18.645 -1.204 -0.239 1.00 90.50 435 ILE A CA 1
ATOM 3445 C C . ILE A 1 435 ? -18.856 -1.380 1.269 1.00 90.50 435 ILE A C 1
ATOM 3447 O O . ILE A 1 435 ? -18.752 -2.506 1.758 1.00 90.50 435 ILE A O 1
ATOM 3451 N N . TYR A 1 436 ? -19.170 -0.303 1.996 1.00 87.19 436 TYR A N 1
ATOM 3452 C CA . TYR A 1 436 ? -19.468 -0.381 3.426 1.00 87.19 436 TYR A CA 1
ATOM 3453 C C . TYR A 1 436 ? -20.752 -1.156 3.717 1.00 87.19 436 TYR A C 1
ATOM 3455 O O . TYR A 1 436 ? -20.773 -1.925 4.670 1.00 87.19 436 TYR A O 1
ATOM 3463 N N . GLU A 1 437 ? -21.791 -1.018 2.897 1.00 89.88 437 GLU A N 1
ATOM 3464 C CA . GLU A 1 437 ? -23.032 -1.791 3.036 1.00 89.88 437 GLU A CA 1
ATOM 3465 C C . GLU A 1 437 ? -22.786 -3.293 2.828 1.00 89.88 437 GLU A C 1
ATOM 3467 O O . GLU A 1 437 ? -23.262 -4.111 3.614 1.00 89.88 437 GLU A O 1
ATOM 3472 N N . ILE A 1 438 ? -21.982 -3.670 1.827 1.00 89.75 438 ILE A N 1
ATOM 3473 C CA . ILE A 1 438 ? -21.573 -5.067 1.607 1.00 89.75 438 ILE A CA 1
ATOM 3474 C C . ILE A 1 438 ? -20.762 -5.585 2.797 1.00 89.75 438 ILE A C 1
ATOM 3476 O O . ILE A 1 438 ? -21.005 -6.696 3.266 1.00 89.75 438 ILE A O 1
ATOM 3480 N N . GLN A 1 439 ? -19.802 -4.797 3.289 1.00 89.81 439 GLN A N 1
ATOM 3481 C CA . GLN A 1 439 ? -18.997 -5.163 4.456 1.00 89.81 439 GLN A CA 1
ATOM 3482 C C . GLN A 1 439 ? -19.858 -5.338 5.705 1.00 89.81 439 GLN A C 1
ATOM 3484 O O . GLN A 1 439 ? -19.697 -6.329 6.410 1.00 89.81 439 GLN A O 1
ATOM 3489 N N . ASP A 1 440 ? -20.793 -4.424 5.961 1.00 89.81 440 ASP A N 1
ATOM 3490 C CA . ASP A 1 440 ? -21.695 -4.507 7.105 1.00 89.81 440 ASP A CA 1
ATOM 3491 C C . ASP A 1 440 ? -22.619 -5.726 6.993 1.00 89.81 440 ASP A C 1
ATOM 3493 O O . ASP A 1 440 ? -22.748 -6.489 7.948 1.00 89.81 440 ASP A O 1
ATOM 3497 N N . ALA A 1 441 ? -23.171 -6.002 5.809 1.00 90.25 441 ALA A N 1
ATOM 3498 C CA . ALA A 1 441 ? -23.975 -7.198 5.571 1.00 90.25 441 ALA A CA 1
ATOM 3499 C C . ALA A 1 441 ? -23.175 -8.497 5.791 1.00 90.25 441 ALA A C 1
ATOM 3501 O O . ALA A 1 441 ? -23.672 -9.426 6.428 1.00 90.25 441 ALA A O 1
ATOM 3502 N N . GLU A 1 442 ? -21.928 -8.569 5.313 1.00 90.12 442 GLU A N 1
ATOM 3503 C CA . GLU A 1 442 ? -21.027 -9.710 5.540 1.00 90.12 442 GLU A CA 1
ATOM 3504 C C . GLU A 1 442 ? -20.652 -9.856 7.025 1.00 90.12 442 GLU A C 1
ATOM 3506 O O . GLU A 1 442 ? -20.657 -10.969 7.566 1.00 90.12 442 GLU A O 1
ATOM 3511 N N . LYS A 1 443 ? -20.390 -8.738 7.709 1.00 93.50 443 LYS A N 1
ATOM 3512 C CA . LYS A 1 443 ? -20.135 -8.670 9.153 1.00 93.50 443 LYS A CA 1
ATOM 3513 C C . LYS A 1 443 ? -21.331 -9.225 9.937 1.00 93.50 443 LYS A C 1
ATOM 3515 O O . LYS A 1 443 ? -21.162 -10.142 10.740 1.00 93.50 443 LYS A O 1
ATOM 3520 N N . GLN A 1 444 ? -22.549 -8.772 9.640 1.00 91.44 444 GLN A N 1
ATOM 3521 C CA . GLN A 1 444 ? -23.776 -9.275 10.271 1.00 91.44 444 GLN A CA 1
ATOM 3522 C C . GLN A 1 444 ? -24.022 -10.759 9.956 1.00 91.44 444 GLN A C 1
ATOM 3524 O O . GLN A 1 444 ? -24.323 -11.549 10.853 1.00 91.44 444 GLN A O 1
ATOM 3529 N N . ALA A 1 445 ? -23.840 -11.177 8.700 1.00 91.00 445 ALA A N 1
ATOM 3530 C CA . ALA A 1 445 ? -24.041 -12.565 8.278 1.00 91.00 445 ALA A CA 1
ATOM 3531 C C . ALA A 1 445 ? -23.074 -13.544 8.962 1.00 91.00 445 ALA A C 1
ATOM 3533 O O . ALA A 1 445 ? -23.430 -14.698 9.204 1.00 91.00 445 ALA A O 1
ATOM 3534 N N . THR A 1 446 ? -21.865 -13.089 9.297 1.00 92.12 446 THR A N 1
ATOM 3535 C CA . THR A 1 446 ? -20.849 -13.879 10.010 1.00 92.12 446 THR A CA 1
ATOM 3536 C C . THR A 1 446 ? -20.922 -13.737 11.533 1.00 92.12 446 THR A C 1
ATOM 3538 O O . THR A 1 446 ? -20.189 -14.425 12.247 1.00 92.12 446 THR A O 1
ATOM 3541 N N . GLY A 1 447 ? -21.833 -12.905 12.050 1.00 95.88 447 GLY A N 1
ATOM 3542 C CA . GLY A 1 447 ? -21.977 -12.649 13.482 1.00 95.88 447 GLY A CA 1
ATOM 3543 C C . GLY A 1 447 ? -20.748 -11.952 14.055 1.00 95.88 447 GLY A C 1
ATOM 3544 O O . GLY A 1 447 ? -20.269 -12.320 15.126 1.00 95.88 447 GLY A O 1
ATOM 3545 N N . ARG A 1 448 ? -20.177 -11.009 13.310 1.00 96.69 448 ARG A N 1
ATOM 3546 C CA . ARG A 1 448 ? -19.079 -10.163 13.767 1.00 96.69 448 ARG A CA 1
ATOM 3547 C C . ARG A 1 448 ? -19.614 -8.850 14.317 1.00 96.69 448 ARG A C 1
ATOM 3549 O O . ARG A 1 448 ? -20.632 -8.338 13.860 1.00 96.69 448 ARG A O 1
ATOM 3556 N N . TYR A 1 449 ? -18.890 -8.299 15.278 1.00 97.50 449 TYR A N 1
ATOM 3557 C CA . TYR A 1 449 ? -19.196 -7.017 15.898 1.00 97.50 449 TYR A CA 1
ATOM 3558 C C . TYR A 1 449 ? -17.922 -6.195 15.968 1.00 97.50 449 TYR A C 1
ATOM 3560 O O . TYR A 1 449 ? -16.873 -6.718 16.351 1.00 97.50 449 TYR A O 1
ATOM 3568 N N . THR A 1 450 ? -18.004 -4.906 15.648 1.00 97.50 450 THR A N 1
ATOM 3569 C CA . THR A 1 450 ? -16.933 -3.986 16.038 1.00 97.50 450 THR A CA 1
ATOM 3570 C C . THR A 1 450 ? -16.835 -3.937 17.562 1.00 97.50 450 THR A C 1
ATOM 3572 O O . THR A 1 450 ? -17.821 -4.167 18.267 1.00 97.50 450 THR A O 1
ATOM 3575 N N . LEU A 1 451 ? -15.662 -3.613 18.109 1.00 98.12 451 LEU A N 1
ATOM 3576 C CA . LEU A 1 451 ? -15.491 -3.548 19.569 1.00 98.12 451 LEU A CA 1
ATOM 3577 C C . LEU A 1 451 ? -16.454 -2.555 20.238 1.00 98.12 451 LEU A C 1
ATOM 3579 O O . LEU A 1 451 ? -16.895 -2.787 21.364 1.00 98.12 451 LEU A O 1
ATOM 3583 N N . ARG A 1 452 ? -16.814 -1.468 19.545 1.00 97.31 452 ARG A N 1
ATOM 3584 C CA . ARG A 1 452 ? -17.838 -0.534 20.023 1.00 97.31 452 ARG A CA 1
ATOM 3585 C C . ARG A 1 452 ? -19.245 -1.120 19.981 1.00 97.31 452 ARG A C 1
ATOM 3587 O O . ARG A 1 452 ? -19.923 -1.048 21.000 1.00 97.31 452 ARG A O 1
ATOM 3594 N N . GLU A 1 453 ? -19.661 -1.727 18.871 1.00 96.88 453 GLU A N 1
ATOM 3595 C CA . GLU A 1 453 ? -20.965 -2.407 18.791 1.00 96.88 453 GLU A CA 1
ATOM 3596 C C . GLU A 1 453 ? -21.077 -3.509 19.851 1.00 96.88 453 GLU A C 1
ATOM 3598 O O . GLU A 1 453 ? -22.121 -3.669 20.477 1.00 96.88 453 GLU A O 1
ATOM 3603 N N . ALA A 1 454 ? -19.986 -4.237 20.103 1.00 97.88 454 ALA A N 1
ATOM 3604 C CA . ALA A 1 454 ? -19.926 -5.248 21.146 1.00 97.88 454 ALA A CA 1
ATOM 3605 C C . ALA A 1 454 ? -20.123 -4.638 22.544 1.00 97.88 454 ALA A C 1
ATOM 3607 O O . ALA A 1 454 ? -20.928 -5.144 23.326 1.00 97.88 454 ALA A O 1
ATOM 3608 N N . ALA A 1 455 ? -19.442 -3.531 22.855 1.00 97.88 455 ALA A N 1
ATOM 3609 C CA . ALA A 1 455 ? -19.634 -2.820 24.117 1.00 97.88 455 ALA A CA 1
ATOM 3610 C C . ALA A 1 455 ? -21.079 -2.311 24.274 1.00 97.88 455 ALA A C 1
ATOM 3612 O O . ALA A 1 455 ? -21.687 -2.491 25.329 1.00 97.88 455 ALA A O 1
ATOM 3613 N N . GLU A 1 456 ? -21.654 -1.721 23.228 1.00 96.69 456 GLU A N 1
ATOM 3614 C CA . GLU A 1 456 ? -23.042 -1.240 23.209 1.00 96.69 456 GLU A CA 1
ATOM 3615 C C . GLU A 1 456 ? -24.045 -2.392 23.408 1.00 96.69 456 GLU A C 1
ATOM 3617 O O . GLU A 1 456 ? -24.963 -2.285 24.222 1.00 96.69 456 GLU A O 1
ATOM 3622 N N . ALA A 1 457 ? -23.823 -3.538 22.759 1.00 96.44 457 ALA A N 1
ATOM 3623 C CA . ALA A 1 457 ? -24.663 -4.723 22.910 1.00 96.44 457 ALA A CA 1
ATOM 3624 C C . ALA A 1 457 ? -24.596 -5.325 24.325 1.00 96.44 457 ALA A C 1
ATOM 3626 O O . ALA A 1 457 ? -25.631 -5.649 24.904 1.00 96.44 457 ALA A O 1
ATOM 3627 N N . ILE A 1 458 ? -23.397 -5.424 24.913 1.00 96.38 458 ILE A N 1
ATOM 3628 C CA . ILE A 1 458 ? -23.214 -5.905 26.292 1.00 96.38 458 ILE A CA 1
ATOM 3629 C C . ILE A 1 458 ? -23.913 -4.971 27.283 1.00 96.38 458 ILE A C 1
ATOM 3631 O O . ILE A 1 458 ? -24.559 -5.409 28.230 1.00 96.38 458 ILE A O 1
ATOM 3635 N N . THR A 1 459 ? -23.803 -3.665 27.074 1.00 91.88 459 THR A N 1
ATOM 3636 C CA . THR A 1 459 ? -24.269 -2.665 28.046 1.00 91.88 459 THR A CA 1
ATOM 3637 C C . THR A 1 459 ? -25.766 -2.426 28.020 1.00 91.88 459 THR A C 1
ATOM 3639 O O . THR A 1 459 ? -26.321 -1.976 29.024 1.00 91.88 459 THR A O 1
ATOM 3642 N N . ALA A 1 460 ? -26.456 -2.885 26.974 1.00 87.62 460 ALA A N 1
ATOM 3643 C CA . ALA A 1 460 ? -27.907 -3.039 26.986 1.00 87.62 460 ALA A CA 1
ATOM 3644 C C . ALA A 1 460 ? -28.414 -3.910 28.161 1.00 87.62 460 ALA A C 1
ATOM 3646 O O . ALA A 1 460 ? -29.588 -3.816 28.518 1.00 87.62 460 ALA A O 1
ATOM 3647 N N . SER A 1 461 ? -27.549 -4.707 28.813 1.00 83.81 461 SER A N 1
ATOM 3648 C CA . SER A 1 461 ? -27.876 -5.463 30.030 1.00 83.81 461 SER A CA 1
ATOM 3649 C C . SER A 1 461 ? -27.638 -4.715 31.355 1.00 83.81 461 SER A C 1
ATOM 3651 O O . SER A 1 461 ? -27.778 -5.331 32.411 1.00 83.81 461 SER A O 1
ATOM 3653 N N . GLY A 1 462 ? -27.272 -3.426 31.332 1.00 85.50 462 GLY A N 1
ATOM 3654 C CA . GLY A 1 462 ? -27.123 -2.577 32.529 1.00 85.50 462 GLY A CA 1
ATOM 3655 C C . GLY A 1 462 ? -25.698 -2.109 32.867 1.00 85.50 462 GLY A C 1
ATOM 3656 O O . GLY A 1 462 ? -25.510 -1.451 33.890 1.00 85.50 462 GLY A O 1
ATOM 3657 N N . GLU A 1 463 ? -24.704 -2.416 32.032 1.00 88.94 463 GLU A N 1
ATOM 3658 C CA . GLU A 1 463 ? -23.318 -1.942 32.190 1.00 88.94 463 GLU A CA 1
ATOM 3659 C C . GLU A 1 463 ? -23.107 -0.547 31.560 1.00 88.94 463 GLU A C 1
ATOM 3661 O O . GLU A 1 463 ? -23.970 -0.030 30.853 1.00 88.94 463 GLU A O 1
ATOM 3666 N N . ARG A 1 464 ? -21.946 0.089 31.787 1.00 93.69 464 ARG A N 1
ATOM 3667 C CA . ARG A 1 464 ? -21.563 1.350 31.109 1.00 93.69 464 ARG A CA 1
ATOM 3668 C C . ARG A 1 464 ? -20.709 1.076 29.863 1.00 93.69 464 ARG A C 1
ATOM 3670 O O . ARG A 1 464 ? -19.753 0.305 29.949 1.00 93.69 464 ARG A O 1
ATOM 3677 N N . VAL A 1 465 ? -21.027 1.730 28.739 1.00 94.44 465 VAL A N 1
ATOM 3678 C CA . VAL A 1 465 ? -20.388 1.515 27.419 1.00 94.44 465 VAL A CA 1
ATOM 3679 C C . VAL A 1 465 ? -18.879 1.734 27.464 1.00 94.44 465 VAL A C 1
ATOM 3681 O O . VAL A 1 465 ? -18.118 0.861 27.060 1.00 94.44 465 VAL A O 1
ATOM 3684 N N . GLU A 1 466 ? -18.430 2.870 27.985 1.00 96.38 466 GLU A N 1
ATOM 3685 C CA . GLU A 1 466 ? -17.037 3.311 27.907 1.00 96.38 466 GLU A CA 1
ATOM 3686 C C . GLU A 1 466 ? -16.087 2.395 28.697 1.00 96.38 466 GLU A C 1
ATOM 3688 O O . GLU A 1 466 ? -15.116 1.927 28.102 1.00 96.38 466 GLU A O 1
ATOM 3693 N N . PRO A 1 467 ? -16.372 2.021 29.964 1.00 97.06 467 PRO A N 1
ATOM 3694 C CA . PRO A 1 467 ? -15.556 1.038 30.677 1.00 97.06 467 PRO A CA 1
ATOM 3695 C C . PRO A 1 467 ? -15.524 -0.337 30.001 1.00 97.06 467 PRO A C 1
ATOM 3697 O O . PRO A 1 467 ? -14.494 -1.009 30.024 1.00 97.06 467 PRO A O 1
ATOM 3700 N N . MET A 1 468 ? -16.638 -0.778 29.402 1.00 97.81 468 MET A N 1
ATOM 3701 C CA . MET A 1 468 ? -16.672 -2.050 28.675 1.00 97.81 468 MET A CA 1
ATOM 3702 C C . MET A 1 468 ? -15.815 -1.982 27.407 1.00 97.81 468 MET A C 1
ATOM 3704 O O . MET A 1 468 ? -15.014 -2.878 27.146 1.00 97.81 468 MET A O 1
ATOM 3708 N N . LEU A 1 469 ? -15.918 -0.887 26.654 1.00 97.81 469 LEU A N 1
ATOM 3709 C CA . LEU A 1 469 ? -15.106 -0.653 25.467 1.00 97.81 469 LEU A CA 1
ATOM 3710 C C . LEU A 1 469 ? -13.609 -0.613 25.806 1.00 97.81 469 LEU A C 1
ATOM 3712 O O . LEU A 1 469 ? -12.817 -1.237 25.106 1.00 97.81 469 LEU A O 1
ATOM 3716 N N . GLU A 1 470 ? -13.210 0.054 26.891 1.00 97.50 470 GLU A N 1
ATOM 3717 C CA . GLU A 1 470 ? -11.814 0.076 27.351 1.00 97.50 470 GLU A CA 1
ATOM 3718 C C . GLU A 1 470 ? -11.277 -1.330 27.651 1.00 97.50 470 GLU A C 1
ATOM 3720 O O . GLU A 1 470 ? -10.160 -1.663 27.242 1.00 97.50 470 GLU A O 1
ATOM 3725 N N . LYS A 1 471 ? -12.081 -2.184 28.298 1.00 98.00 471 LYS A N 1
ATOM 3726 C CA . LYS A 1 471 ? -11.721 -3.587 28.555 1.00 98.00 471 LYS A CA 1
ATOM 3727 C C . LYS A 1 471 ? -11.545 -4.377 27.259 1.00 98.00 471 LYS A C 1
ATOM 3729 O O . LYS A 1 471 ? -10.544 -5.076 27.116 1.00 98.00 471 LYS A O 1
ATOM 3734 N N . LEU A 1 472 ? -12.466 -4.235 26.304 1.00 98.25 472 LEU A N 1
ATOM 3735 C CA . LEU A 1 472 ? -12.378 -4.907 25.002 1.00 98.25 472 LEU A CA 1
ATOM 3736 C C . LEU A 1 472 ? -11.154 -4.440 24.197 1.00 98.25 472 LEU A C 1
ATOM 3738 O O . LEU A 1 472 ? -10.440 -5.264 23.627 1.00 98.25 472 LEU A O 1
ATOM 3742 N N . LEU A 1 473 ? -10.853 -3.137 24.200 1.00 97.75 473 LEU A N 1
ATOM 3743 C CA . LEU A 1 473 ? -9.655 -2.581 23.559 1.00 97.75 473 LEU A CA 1
ATOM 3744 C C . LEU A 1 473 ? -8.367 -3.115 24.205 1.00 97.75 473 LEU A C 1
ATOM 3746 O O . LEU A 1 473 ? -7.431 -3.496 23.500 1.00 97.75 473 LEU A O 1
ATOM 3750 N N . ALA A 1 474 ? -8.314 -3.183 25.538 1.00 97.19 474 ALA A N 1
ATOM 3751 C CA . ALA A 1 474 ? -7.183 -3.760 26.262 1.00 97.19 474 ALA A CA 1
ATOM 3752 C C . ALA A 1 474 ? -7.029 -5.268 25.988 1.00 97.19 474 ALA A C 1
ATOM 3754 O O . ALA A 1 474 ? -5.907 -5.765 25.830 1.00 97.19 474 ALA A O 1
ATOM 3755 N N . ALA A 1 475 ? -8.142 -5.996 25.873 1.00 97.94 475 ALA A N 1
ATOM 3756 C CA . ALA A 1 475 ? -8.150 -7.416 25.548 1.00 97.94 475 ALA A CA 1
ATOM 3757 C C . ALA A 1 475 ? -7.642 -7.693 24.126 1.00 97.94 475 ALA A C 1
ATOM 3759 O O . ALA A 1 475 ? -6.800 -8.570 23.926 1.00 97.94 475 ALA A O 1
ATOM 3760 N N . ALA A 1 476 ? -8.081 -6.898 23.149 1.00 97.56 476 ALA A N 1
ATOM 3761 C CA . ALA A 1 476 ? -7.573 -6.949 21.782 1.00 97.56 476 ALA A CA 1
ATOM 3762 C C . ALA A 1 476 ? -6.066 -6.636 21.732 1.00 97.56 476 ALA A C 1
ATOM 3764 O O . ALA A 1 476 ? -5.292 -7.400 21.154 1.00 97.56 476 ALA A O 1
ATOM 3765 N N . LYS A 1 477 ? -5.620 -5.571 22.419 1.00 96.31 477 LYS A N 1
ATOM 3766 C CA . LYS A 1 477 ? -4.205 -5.155 22.456 1.00 96.31 477 LYS A CA 1
ATOM 3767 C C . LYS A 1 477 ? -3.288 -6.209 23.081 1.00 96.31 477 LYS A C 1
ATOM 3769 O O . LYS A 1 477 ? -2.156 -6.376 22.642 1.00 96.31 477 LYS A O 1
ATOM 3774 N N . SER A 1 478 ? -3.771 -6.909 24.106 1.00 96.00 478 SER A N 1
ATOM 3775 C CA . SER A 1 478 ? -3.048 -8.001 24.777 1.00 96.00 478 SER A CA 1
ATOM 3776 C C . SER A 1 478 ? -3.191 -9.355 24.077 1.00 96.00 478 SER A C 1
ATOM 3778 O O . SER A 1 478 ? -2.652 -10.346 24.562 1.00 96.00 478 SER A O 1
ATOM 3780 N N . ALA A 1 479 ? -3.923 -9.412 22.959 1.00 96.25 479 ALA A N 1
ATOM 3781 C CA . ALA A 1 479 ? -4.271 -10.639 22.253 1.00 96.25 479 ALA A CA 1
ATOM 3782 C C . ALA A 1 479 ? -5.033 -11.676 23.112 1.00 96.25 479 ALA A C 1
ATOM 3784 O O . ALA A 1 479 ? -5.040 -12.865 22.781 1.00 96.25 479 ALA A O 1
ATOM 3785 N N . SER A 1 480 ? -5.720 -11.250 24.178 1.00 97.38 480 SER A N 1
ATOM 3786 C CA . SER A 1 480 ? -6.647 -12.108 24.936 1.00 97.38 480 SER A CA 1
ATOM 3787 C C . SER A 1 480 ? -8.041 -12.183 24.300 1.00 97.38 480 SER A C 1
ATOM 3789 O O . SER A 1 480 ? -8.754 -13.158 24.516 1.00 97.38 480 SER A O 1
ATOM 3791 N N . LEU A 1 481 ? -8.398 -11.208 23.455 1.00 98.06 481 LEU A N 1
ATOM 3792 C CA . LEU A 1 481 ? -9.532 -11.266 22.528 1.00 98.06 481 LEU A CA 1
ATOM 3793 C C . LEU A 1 481 ? -9.004 -11.380 21.090 1.00 98.06 481 LEU A C 1
ATOM 3795 O O . LEU A 1 481 ? -8.081 -10.660 20.695 1.00 98.06 481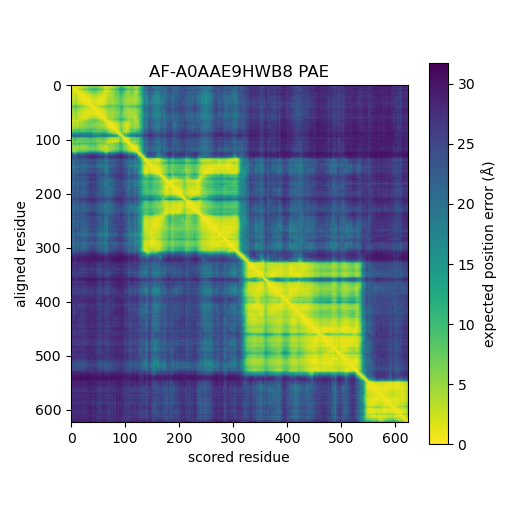 LEU A O 1
ATOM 3799 N N . ALA A 1 482 ? -9.543 -12.317 20.308 1.00 97.88 482 ALA A N 1
ATOM 3800 C CA . ALA A 1 482 ? -9.259 -12.395 18.879 1.00 97.88 482 ALA A CA 1
ATOM 3801 C C . ALA A 1 482 ? -10.044 -11.303 18.145 1.00 97.88 482 ALA A C 1
ATOM 3803 O O . ALA A 1 482 ? -11.254 -11.178 18.322 1.00 97.88 482 ALA A O 1
ATOM 3804 N N . VAL A 1 483 ? -9.336 -10.508 17.345 1.00 97.88 483 VAL A N 1
ATOM 3805 C CA . VAL A 1 483 ? -9.919 -9.451 16.517 1.00 97.88 483 VAL A CA 1
ATOM 3806 C C . VAL A 1 483 ? -9.362 -9.523 15.100 1.00 97.88 483 VAL A C 1
ATOM 3808 O O . VAL A 1 483 ? -8.295 -10.104 14.868 1.00 97.88 483 VAL A O 1
ATOM 3811 N N . TYR A 1 484 ? -10.104 -8.952 14.163 1.00 96.50 484 TYR A N 1
ATOM 3812 C CA . TYR A 1 484 ? -9.918 -9.055 12.724 1.00 96.50 484 TYR A CA 1
ATOM 3813 C C . TYR A 1 484 ? -10.133 -7.679 12.095 1.00 96.50 484 TYR A C 1
ATOM 3815 O O . TYR A 1 484 ? -10.978 -6.913 12.563 1.00 96.50 484 TYR A O 1
ATOM 3823 N N . GLY A 1 485 ? -9.408 -7.383 11.016 1.00 91.19 485 GLY A N 1
ATOM 3824 C CA . GLY A 1 485 ? -9.714 -6.209 10.204 1.00 91.19 485 GLY A CA 1
ATOM 3825 C C . GLY A 1 485 ? -11.076 -6.352 9.502 1.00 91.19 485 GLY A C 1
ATOM 3826 O O . GLY A 1 485 ? -11.564 -7.479 9.349 1.00 91.19 485 GLY A O 1
ATOM 3827 N N . PRO A 1 486 ? -11.682 -5.246 9.025 1.00 88.81 486 PRO A N 1
ATOM 3828 C CA . PRO A 1 486 ? -12.976 -5.270 8.344 1.00 88.81 486 PRO A CA 1
ATOM 3829 C C . PRO A 1 486 ? -13.027 -6.273 7.186 1.00 88.81 486 PRO A C 1
ATOM 3831 O O . PRO A 1 486 ? -12.356 -6.112 6.162 1.00 88.81 486 PRO A O 1
ATOM 3834 N N . GLY A 1 487 ? -13.825 -7.332 7.346 1.00 82.62 487 GLY A N 1
ATOM 3835 C CA . GLY A 1 487 ? -13.957 -8.405 6.355 1.00 82.62 487 GLY A CA 1
ATOM 3836 C C . GLY A 1 487 ? -12.713 -9.288 6.160 1.00 82.62 487 GLY A C 1
ATOM 3837 O O . GLY A 1 487 ? -12.689 -10.110 5.244 1.00 82.62 487 GLY A O 1
ATOM 3838 N N . GLU A 1 488 ? -11.682 -9.157 6.997 1.00 88.44 488 GLU A N 1
ATOM 3839 C CA . GLU A 1 488 ? -10.512 -10.037 6.979 1.00 88.44 488 GLU A CA 1
ATOM 3840 C C . GLU A 1 488 ? -10.783 -11.314 7.777 1.00 88.44 488 GLU A C 1
ATOM 3842 O O . GLU A 1 488 ? -11.491 -11.305 8.780 1.00 88.44 488 GLU A O 1
ATOM 3847 N N . ASN A 1 489 ? -10.210 -12.439 7.351 1.00 87.38 489 ASN A N 1
ATOM 3848 C CA . ASN A 1 489 ? -10.298 -13.707 8.091 1.00 87.38 489 ASN A CA 1
ATOM 3849 C C . ASN A 1 489 ? -9.045 -13.998 8.923 1.00 87.38 489 ASN A C 1
ATOM 3851 O O . ASN A 1 489 ? -9.057 -14.885 9.776 1.00 87.38 489 ASN A O 1
ATOM 3855 N N . ALA A 1 490 ? -7.959 -13.270 8.666 1.00 89.75 490 ALA A N 1
ATOM 3856 C CA . ALA A 1 490 ? -6.732 -13.387 9.429 1.00 89.75 490 ALA A CA 1
ATOM 3857 C C . ALA A 1 490 ? -6.848 -12.569 10.715 1.00 89.75 490 ALA A C 1
ATOM 3859 O O . ALA A 1 490 ? -7.326 -11.436 10.709 1.00 89.75 490 ALA A O 1
ATOM 3860 N N . ARG A 1 491 ? -6.397 -13.156 11.823 1.00 94.31 491 ARG A N 1
ATOM 3861 C CA . ARG A 1 491 ? -6.344 -12.465 13.108 1.00 94.31 491 ARG A CA 1
ATOM 3862 C C . ARG A 1 491 ? -5.375 -11.286 13.016 1.00 94.31 491 ARG A C 1
ATOM 3864 O O . ARG A 1 491 ? -4.226 -11.471 12.613 1.00 94.31 491 ARG A O 1
ATOM 3871 N N . HIS A 1 492 ? -5.814 -10.111 13.452 1.00 92.62 492 HIS A N 1
ATOM 3872 C CA . HIS A 1 492 ? -4.969 -8.928 13.505 1.00 92.62 492 HIS A CA 1
ATOM 3873 C C . HIS A 1 492 ? -3.931 -9.051 14.634 1.00 92.62 492 HIS A C 1
ATOM 3875 O O . HIS A 1 492 ? -4.247 -9.497 15.741 1.00 92.62 492 HIS A O 1
ATOM 3881 N N . GLN A 1 493 ? -2.682 -8.666 14.358 1.00 92.25 493 GLN A N 1
ATOM 3882 C CA . GLN A 1 493 ? -1.592 -8.669 15.337 1.00 92.25 493 GLN A CA 1
ATOM 3883 C C . GLN A 1 493 ? -1.148 -7.236 15.628 1.00 92.25 493 GLN A C 1
ATOM 3885 O O . GLN A 1 493 ? -0.679 -6.529 14.737 1.00 92.25 493 GLN A O 1
ATOM 3890 N N . TYR A 1 494 ? -1.261 -6.812 16.887 1.00 91.69 494 TYR A N 1
ATOM 3891 C CA . TYR A 1 494 ? -0.838 -5.476 17.299 1.00 91.69 494 TYR A CA 1
ATOM 3892 C C . TYR A 1 494 ? 0.650 -5.438 17.631 1.00 91.69 494 TYR A C 1
ATOM 3894 O O . TYR A 1 494 ? 1.140 -6.201 18.463 1.00 91.69 494 TYR A O 1
ATOM 3902 N N . GLY A 1 495 ? 1.359 -4.493 17.013 1.00 87.56 495 GLY A N 1
ATOM 3903 C CA . GLY A 1 495 ? 2.690 -4.090 17.453 1.00 87.56 495 GLY A CA 1
ATOM 3904 C C . GLY A 1 495 ? 2.635 -3.201 18.706 1.00 87.56 495 GLY A C 1
ATOM 3905 O O . GLY A 1 495 ? 1.570 -2.687 19.059 1.00 87.56 495 GLY A O 1
ATOM 3906 N N . PRO A 1 496 ? 3.785 -2.935 19.356 1.00 86.25 496 PRO A N 1
ATOM 3907 C CA . PRO A 1 496 ? 3.853 -2.146 20.593 1.00 86.25 496 PRO A CA 1
ATOM 3908 C C . PRO A 1 496 ? 3.287 -0.720 20.458 1.00 86.25 496 PRO A C 1
ATOM 3910 O O . PRO A 1 496 ? 2.838 -0.138 21.446 1.00 86.25 496 PRO A O 1
ATOM 3913 N N . TYR A 1 497 ? 3.266 -0.174 19.237 1.00 91.00 497 TYR A N 1
ATOM 3914 C CA . TYR A 1 497 ? 2.812 1.188 18.937 1.00 91.00 497 TYR A CA 1
ATOM 3915 C C . TYR A 1 497 ? 1.520 1.252 18.113 1.00 91.00 497 TYR A C 1
ATOM 3917 O O . TYR A 1 497 ? 1.070 2.349 17.791 1.00 91.00 497 TYR A O 1
ATOM 3925 N N . THR A 1 498 ? 0.914 0.114 17.763 1.00 89.31 498 THR A N 1
ATOM 3926 C CA . THR A 1 498 ? -0.304 0.099 16.942 1.00 89.31 498 THR A CA 1
ATOM 3927 C C . THR A 1 498 ? -1.531 0.250 17.847 1.00 89.31 498 THR A C 1
ATOM 3929 O O . THR A 1 498 ? -1.774 -0.627 18.680 1.00 89.31 498 THR A O 1
ATOM 3932 N N . PRO A 1 499 ? -2.311 1.343 17.743 1.00 93.62 499 PRO A N 1
ATOM 3933 C CA . PRO A 1 499 ? -3.523 1.500 18.537 1.00 93.62 499 PRO A CA 1
ATOM 3934 C C . PRO A 1 499 ? -4.637 0.584 18.014 1.00 93.62 499 PRO A C 1
ATOM 3936 O O . PRO A 1 499 ? -4.840 0.477 16.805 1.00 93.62 499 PRO A O 1
ATOM 3939 N N . VAL A 1 500 ? -5.390 -0.022 18.934 1.00 95.88 500 VAL A N 1
ATOM 3940 C CA . VAL A 1 500 ? -6.630 -0.750 18.620 1.00 95.88 500 VAL A CA 1
ATOM 3941 C C . VAL A 1 500 ? -7.721 0.266 18.280 1.00 95.88 500 VAL A C 1
ATOM 3943 O O . VAL A 1 500 ? -7.903 1.246 19.005 1.00 95.88 500 VAL A O 1
ATOM 3946 N N . ARG A 1 501 ? -8.449 0.053 17.181 1.00 95.62 501 ARG A N 1
ATOM 3947 C CA . ARG A 1 501 ? -9.468 0.990 16.679 1.00 95.62 501 ARG A CA 1
ATOM 3948 C C . ARG A 1 501 ? -10.874 0.464 16.965 1.00 95.62 501 ARG A C 1
ATOM 3950 O O . ARG A 1 501 ? -11.309 -0.510 16.363 1.00 95.62 501 ARG A O 1
ATOM 3957 N N . SER A 1 502 ? -11.624 1.149 17.823 1.00 94.88 502 SER A N 1
ATOM 3958 C CA . SER A 1 502 ? -12.950 0.697 18.281 1.00 94.88 502 SER A CA 1
ATOM 3959 C C . SER A 1 502 ? -13.996 0.480 17.176 1.00 94.88 502 SER A C 1
ATOM 3961 O O . SER A 1 502 ? -14.881 -0.351 17.356 1.00 94.88 502 SER A O 1
ATOM 3963 N N . TYR A 1 503 ? -13.897 1.208 16.056 1.00 92.56 503 TYR A N 1
ATOM 3964 C CA . TYR A 1 503 ? -14.840 1.168 14.923 1.00 92.56 503 TYR A CA 1
ATOM 3965 C C . TYR A 1 503 ? -14.337 0.372 13.706 1.00 92.56 503 TYR A C 1
ATOM 3967 O O . TYR A 1 503 ? -14.986 0.368 12.664 1.00 92.56 503 TYR A O 1
ATOM 3975 N N . HIS A 1 504 ? -13.147 -0.222 13.782 1.00 90.94 504 HIS A N 1
ATOM 3976 C CA . HIS A 1 504 ? -12.570 -0.987 12.668 1.00 90.94 504 HIS A CA 1
ATOM 3977 C C . HIS A 1 504 ? -12.335 -2.439 13.030 1.00 90.94 504 HIS A C 1
ATOM 3979 O O . HIS A 1 504 ? -12.498 -3.304 12.184 1.00 90.94 504 HIS A O 1
ATOM 3985 N N . GLU A 1 505 ? -11.945 -2.699 14.270 1.00 95.81 505 GLU A N 1
ATOM 3986 C CA . GLU A 1 505 ? -11.596 -4.047 14.680 1.00 95.81 505 GLU A CA 1
ATOM 3987 C C . GLU A 1 505 ? -12.867 -4.822 14.991 1.00 95.81 505 GLU A C 1
ATOM 3989 O O . GLU A 1 505 ? -13.681 -4.398 15.818 1.00 95.81 505 GLU A O 1
ATOM 3994 N N . GLU A 1 506 ? -13.026 -5.945 14.305 1.00 97.56 506 GLU A N 1
ATOM 3995 C CA . GLU A 1 506 ? -14.164 -6.844 14.405 1.00 97.56 506 GLU A CA 1
ATOM 3996 C C . GLU A 1 506 ? -13.788 -8.065 15.247 1.00 97.56 506 GLU A C 1
ATOM 3998 O O . GLU A 1 506 ? -12.689 -8.597 15.126 1.00 97.56 506 GLU A O 1
ATOM 4003 N N . ALA A 1 507 ? -14.705 -8.555 16.073 1.00 97.88 507 ALA A N 1
ATOM 4004 C CA . ALA A 1 507 ? -14.583 -9.834 16.765 1.00 97.88 507 ALA A CA 1
ATOM 4005 C C . ALA A 1 507 ? -15.793 -10.712 16.437 1.00 97.88 507 ALA A C 1
ATOM 4007 O O . ALA A 1 507 ? -16.914 -10.208 16.309 1.00 97.88 507 ALA A O 1
ATOM 4008 N N . TYR A 1 508 ? -15.591 -12.025 16.308 1.00 97.50 508 TYR A N 1
ATOM 4009 C CA . TYR A 1 508 ? -16.714 -12.949 16.158 1.00 97.50 508 TYR A CA 1
ATOM 4010 C C . TYR A 1 508 ? -17.503 -13.056 17.467 1.00 97.50 508 TYR A C 1
ATOM 4012 O O . TYR A 1 508 ? -16.933 -13.046 18.560 1.00 97.50 508 TYR A O 1
ATOM 4020 N N . TRP A 1 509 ? -18.819 -13.248 17.351 1.00 97.81 509 TRP A N 1
ATOM 4021 C CA . TRP A 1 509 ? -19.739 -13.496 18.466 1.00 97.81 509 TRP A CA 1
ATOM 4022 C C . TRP A 1 509 ? -19.231 -14.590 19.421 1.00 97.81 509 TRP A C 1
ATOM 4024 O O . TRP A 1 509 ? -19.366 -14.468 20.637 1.00 97.81 509 TRP A O 1
ATOM 4034 N N . SER A 1 510 ? -18.617 -15.649 18.880 1.00 97.12 510 SER A N 1
ATOM 4035 C CA . SER A 1 510 ? -18.084 -16.774 19.649 1.00 97.12 510 SER A CA 1
ATOM 4036 C C . SER A 1 510 ? -16.854 -16.390 20.465 1.00 97.12 510 SER A C 1
ATOM 4038 O O . SER A 1 510 ? -16.751 -16.789 21.622 1.00 97.12 510 SER A O 1
ATOM 4040 N N . ASP A 1 511 ? -15.953 -15.589 19.891 1.00 98.00 511 ASP A N 1
ATOM 4041 C CA . ASP A 1 511 ? -14.746 -15.118 20.577 1.00 98.00 511 ASP A CA 1
ATOM 4042 C C . ASP A 1 511 ? -15.109 -14.133 21.691 1.00 98.00 511 ASP A C 1
ATOM 4044 O O . ASP A 1 511 ? -14.565 -14.206 22.792 1.00 98.00 511 ASP A O 1
ATOM 4048 N N . LEU A 1 512 ? -16.088 -13.260 21.434 1.00 98.44 512 LEU A N 1
ATOM 4049 C CA . LEU A 1 512 ? -16.643 -12.354 22.438 1.00 98.44 512 LEU A CA 1
ATOM 4050 C C . LEU A 1 512 ? -17.293 -13.124 23.593 1.00 98.44 512 LEU A C 1
ATOM 4052 O O . LEU A 1 512 ? -17.031 -12.815 24.753 1.00 98.44 512 LEU A O 1
ATOM 4056 N N . ASN A 1 513 ? -18.096 -14.151 23.298 1.00 98.12 513 ASN A N 1
ATOM 4057 C CA . ASN A 1 513 ? -18.714 -14.991 24.326 1.00 98.12 513 ASN A CA 1
ATOM 4058 C C . ASN A 1 513 ? -17.667 -15.749 25.156 1.00 98.12 513 ASN A C 1
ATOM 4060 O O . ASN A 1 513 ? -17.741 -15.722 26.382 1.00 98.12 513 ASN A O 1
ATOM 4064 N N . ALA A 1 514 ? -16.658 -16.347 24.516 1.00 97.94 514 ALA A N 1
ATOM 4065 C CA . ALA A 1 514 ? -15.570 -17.035 25.212 1.00 97.94 514 ALA A CA 1
ATOM 4066 C C . ALA A 1 514 ? -14.750 -16.081 26.100 1.00 97.94 514 ALA A C 1
ATOM 4068 O O . ALA A 1 514 ? -14.355 -16.431 27.220 1.00 97.94 514 ALA A O 1
ATOM 4069 N N . TRP A 1 515 ? -14.516 -14.855 25.622 1.00 98.38 515 TRP A N 1
ATOM 4070 C CA . TRP A 1 515 ? -13.861 -13.816 26.404 1.00 98.38 515 TRP A CA 1
ATOM 4071 C C . TRP A 1 515 ? -14.713 -13.391 27.607 1.00 98.38 515 TRP A C 1
ATOM 4073 O O . TRP A 1 515 ? -14.174 -13.306 28.712 1.00 98.38 515 TRP A O 1
ATOM 4083 N N . LEU A 1 516 ? -16.026 -13.192 27.426 1.00 98.19 516 LEU A N 1
ATOM 4084 C CA . LEU A 1 516 ? -16.964 -12.867 28.507 1.00 98.19 516 LEU A CA 1
ATOM 4085 C C . LEU A 1 516 ? -17.021 -13.974 29.566 1.00 98.19 516 LEU A C 1
ATOM 4087 O O . LEU A 1 516 ? -16.963 -13.672 30.754 1.00 98.19 516 LEU A O 1
ATOM 4091 N N . ASP A 1 517 ? -17.066 -15.243 29.157 1.00 97.50 517 ASP A N 1
ATOM 4092 C CA . ASP A 1 517 ? -17.065 -16.388 30.078 1.00 97.50 517 ASP A CA 1
ATOM 4093 C C . ASP A 1 517 ? -15.804 -16.416 30.957 1.00 97.50 517 ASP A C 1
ATOM 4095 O O . ASP A 1 517 ? -15.875 -16.718 32.150 1.00 97.50 517 ASP A O 1
ATOM 4099 N N . SER A 1 518 ? -14.653 -16.071 30.376 1.00 98.00 518 SER A N 1
ATOM 4100 C CA . SER A 1 518 ? -13.355 -16.142 31.056 1.00 98.00 518 SER A CA 1
ATOM 4101 C C . SER A 1 518 ? -13.044 -14.907 31.910 1.00 98.00 518 SER A C 1
ATOM 4103 O O . SER A 1 518 ? -12.413 -15.034 32.957 1.00 98.00 518 SER A O 1
ATOM 4105 N N . ASN A 1 519 ? -13.454 -13.712 31.470 1.00 97.81 519 ASN A N 1
ATOM 4106 C CA . ASN A 1 519 ? -13.016 -12.440 32.060 1.00 97.81 519 ASN A CA 1
ATOM 4107 C C . ASN A 1 519 ? -14.134 -11.699 32.797 1.00 97.81 519 ASN A C 1
ATOM 4109 O O . ASN A 1 519 ?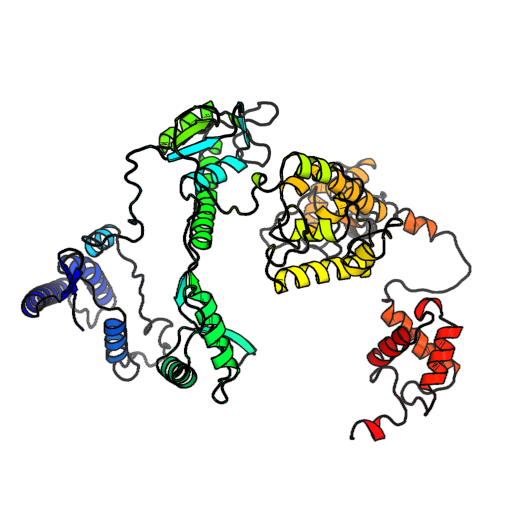 -13.863 -10.982 33.756 1.00 97.81 519 ASN A O 1
ATOM 4113 N N . GLU A 1 520 ? -15.389 -11.878 32.386 1.00 97.06 520 GLU A N 1
ATOM 4114 C CA . GLU A 1 520 ? -16.539 -11.146 32.922 1.00 97.06 520 GLU A CA 1
ATOM 4115 C C . GLU A 1 520 ? -17.724 -12.090 33.225 1.00 97.06 520 GLU A C 1
ATOM 4117 O O . GLU A 1 520 ? -18.849 -11.846 32.782 1.00 97.06 520 GLU A O 1
ATOM 4122 N N . PRO A 1 521 ? -17.535 -13.158 34.030 1.00 96.94 521 PRO A N 1
ATOM 4123 C CA . PRO A 1 521 ? -18.547 -14.205 34.225 1.00 96.94 521 PRO A CA 1
ATOM 4124 C C . PRO A 1 521 ? -19.841 -13.715 34.897 1.00 96.94 521 PRO A C 1
ATOM 4126 O O . PRO A 1 521 ? -20.839 -14.430 34.926 1.00 96.94 521 PRO A O 1
ATOM 4129 N N . ARG A 1 522 ? -19.838 -12.501 35.464 1.00 95.81 522 ARG A N 1
ATOM 4130 C CA . ARG A 1 522 ? -21.022 -11.861 36.060 1.00 95.81 522 ARG A CA 1
ATOM 4131 C C . ARG A 1 522 ? -21.976 -11.288 35.013 1.00 95.81 522 ARG A C 1
ATOM 4133 O O . ARG A 1 522 ? -23.148 -11.085 35.318 1.00 95.81 522 ARG A O 1
ATOM 4140 N N . ILE A 1 523 ? -21.486 -11.016 33.806 1.00 95.81 523 ILE A N 1
ATOM 4141 C CA . ILE A 1 523 ? -22.296 -10.511 32.703 1.00 95.81 523 ILE A CA 1
ATOM 4142 C C . ILE A 1 523 ? -23.026 -11.704 32.093 1.00 95.81 523 ILE A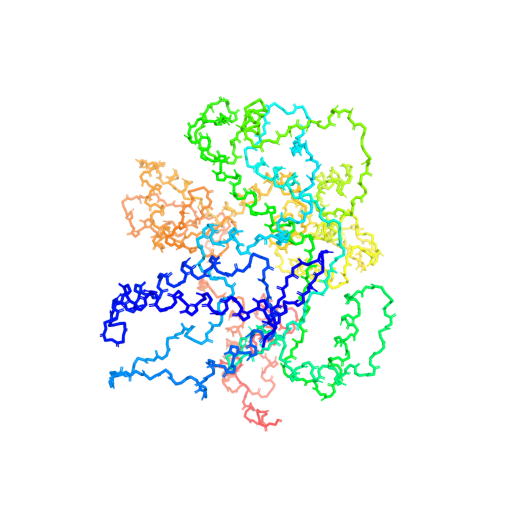 C 1
ATOM 4144 O O . ILE A 1 523 ? -22.396 -12.613 31.561 1.00 95.81 523 ILE A O 1
ATOM 4148 N N . ALA A 1 524 ? -24.358 -11.713 32.171 1.00 96.06 524 ALA A N 1
ATOM 4149 C CA . ALA A 1 524 ? -25.185 -12.799 31.633 1.00 96.06 524 ALA A CA 1
ATOM 4150 C C . ALA A 1 524 ? -25.443 -12.681 30.117 1.00 96.06 524 ALA A C 1
ATOM 4152 O O . ALA A 1 524 ? -25.848 -13.655 29.486 1.00 96.06 524 ALA A O 1
ATOM 4153 N N . PHE A 1 525 ? -25.223 -11.501 29.528 1.00 96.88 525 PHE A N 1
ATOM 4154 C CA . PHE A 1 525 ? -25.419 -11.256 28.098 1.00 96.88 525 PHE A CA 1
ATOM 4155 C C . PHE A 1 525 ? -24.484 -12.119 27.240 1.00 96.88 525 PHE A C 1
ATOM 4157 O O . PHE A 1 525 ? -23.285 -12.188 27.506 1.00 96.88 525 PHE A O 1
ATOM 4164 N N . ARG A 1 526 ? -25.014 -12.749 26.188 1.00 97.50 526 ARG A N 1
ATOM 4165 C CA . ARG A 1 526 ? -24.232 -13.479 25.181 1.00 97.50 526 ARG A CA 1
ATOM 4166 C C . ARG A 1 526 ? -24.665 -13.045 23.787 1.00 97.50 526 ARG A C 1
ATOM 4168 O O . ARG A 1 526 ? -25.858 -12.897 23.526 1.00 97.50 526 ARG A O 1
ATOM 4175 N N . PHE A 1 527 ? -23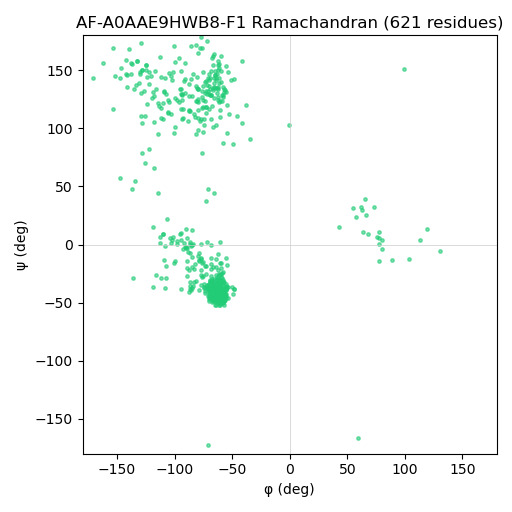.693 -12.869 22.900 1.00 96.81 527 PHE A N 1
ATOM 4176 C CA . PHE A 1 527 ? -23.937 -12.557 21.499 1.00 96.81 527 PHE A CA 1
ATOM 4177 C C . PHE A 1 527 ? -24.619 -13.750 20.817 1.00 96.81 527 PHE A C 1
ATOM 4179 O O . PHE A 1 527 ? -24.167 -14.887 21.008 1.00 96.81 527 PHE A O 1
ATOM 4186 N N . PRO A 1 528 ? -25.699 -13.527 20.050 1.00 95.81 528 PRO A N 1
ATOM 4187 C CA . PRO A 1 528 ? -26.391 -14.603 19.358 1.00 95.81 528 PRO A CA 1
ATOM 4188 C C . PRO A 1 528 ? -25.518 -15.180 18.230 1.00 95.81 528 PRO A C 1
ATOM 4190 O O . PRO A 1 528 ? -24.746 -14.444 17.611 1.00 95.81 528 PRO A O 1
ATOM 4193 N N . PRO A 1 529 ? -25.647 -16.481 17.915 1.00 94.38 529 PRO A N 1
ATOM 4194 C CA . PRO A 1 529 ? -25.022 -17.044 16.726 1.00 94.38 529 PRO A CA 1
ATOM 4195 C C . PRO A 1 529 ? -25.641 -16.434 15.453 1.00 94.38 529 PRO A C 1
ATOM 4197 O O . PRO A 1 529 ? -26.835 -16.118 15.446 1.00 94.38 529 PRO A O 1
ATOM 4200 N N . PRO A 1 530 ? -24.878 -16.303 14.352 1.00 93.38 530 PRO A N 1
ATOM 4201 C CA . PRO A 1 530 ? -25.395 -15.767 13.102 1.00 93.38 530 PRO A CA 1
ATOM 4202 C C . PRO A 1 530 ? -26.531 -16.641 12.549 1.00 93.38 530 PRO A C 1
ATOM 4204 O O . PRO A 1 530 ? -26.534 -17.860 12.755 1.00 93.38 530 PRO A O 1
ATOM 4207 N N . PRO A 1 531 ? -27.476 -16.062 11.788 1.00 82.50 531 PRO A N 1
ATOM 4208 C CA . PRO A 1 531 ? -28.679 -16.756 11.323 1.00 82.50 531 PRO A CA 1
ATOM 4209 C C . PRO A 1 531 ? -28.387 -18.013 10.485 1.00 82.50 531 PRO A C 1
ATOM 4211 O O . PRO A 1 531 ? -29.107 -19.005 10.598 1.00 82.50 531 PRO A O 1
ATOM 4214 N N . ALA A 1 532 ? -27.295 -18.027 9.711 1.00 71.12 532 ALA A N 1
ATOM 4215 C CA . ALA A 1 532 ? -26.859 -19.210 8.961 1.00 71.12 532 ALA A CA 1
ATOM 4216 C C . ALA A 1 532 ? -26.413 -20.373 9.871 1.00 71.12 532 ALA A C 1
ATOM 4218 O O . ALA A 1 532 ? -26.571 -21.537 9.512 1.00 71.12 532 ALA A O 1
ATOM 4219 N N . SER A 1 533 ? -25.897 -20.065 11.065 1.00 61.66 533 SER A N 1
ATOM 4220 C CA . SER A 1 533 ? -25.554 -21.061 12.083 1.00 61.66 533 SER A CA 1
ATOM 4221 C C . SER A 1 533 ? -26.805 -21.533 12.830 1.00 61.66 533 SER A C 1
ATOM 4223 O O . SER A 1 533 ? -26.978 -22.730 13.041 1.00 61.66 533 SER A O 1
ATOM 4225 N N . ALA A 1 534 ? -27.743 -20.626 13.133 1.00 57.03 534 ALA A N 1
ATOM 4226 C CA . ALA A 1 534 ? -28.998 -20.955 13.816 1.00 57.03 534 ALA A CA 1
ATOM 4227 C C . ALA A 1 534 ? -29.892 -21.927 13.017 1.00 57.03 534 ALA A C 1
ATOM 4229 O O . ALA A 1 534 ? -30.528 -22.801 13.606 1.00 57.03 534 ALA A O 1
ATOM 4230 N N . ALA A 1 535 ? -29.888 -21.842 11.681 1.00 49.53 535 ALA A N 1
ATOM 4231 C CA . ALA A 1 535 ? -30.609 -22.776 10.808 1.00 49.53 535 ALA A CA 1
ATOM 4232 C C . ALA A 1 535 ? -30.029 -24.209 10.813 1.00 49.53 535 ALA A C 1
ATOM 4234 O O . ALA A 1 535 ? -30.720 -25.150 10.430 1.00 49.53 535 ALA A O 1
ATOM 4235 N N . SER A 1 536 ? -28.792 -24.393 11.290 1.00 49.47 536 SER A N 1
ATOM 4236 C CA . SER A 1 536 ? -28.153 -25.706 11.443 1.00 49.47 536 SER A CA 1
ATOM 4237 C C . SER A 1 536 ? -28.365 -26.333 12.834 1.00 49.47 536 SER A C 1
ATOM 4239 O O . SER A 1 536 ? -27.855 -27.425 13.080 1.00 49.47 536 SER A O 1
ATOM 4241 N N . ILE A 1 537 ? -29.110 -25.673 13.736 1.00 41.56 537 ILE A N 1
ATOM 4242 C CA . ILE A 1 537 ? -29.425 -26.149 15.103 1.00 41.56 537 ILE A CA 1
ATOM 4243 C C . ILE A 1 537 ? -30.901 -26.606 15.206 1.00 41.56 537 ILE A C 1
ATOM 4245 O O . ILE A 1 537 ? -31.480 -26.676 16.286 1.00 41.56 537 ILE A O 1
ATOM 4249 N N . ALA A 1 538 ? -31.550 -26.952 14.091 1.00 35.31 538 ALA A N 1
ATOM 4250 C CA . ALA A 1 538 ? -32.706 -27.851 14.145 1.00 35.31 538 ALA A CA 1
ATOM 4251 C C . ALA A 1 538 ? -32.163 -29.284 14.268 1.00 35.31 538 ALA A C 1
ATOM 4253 O O . ALA A 1 538 ? -31.344 -29.647 13.428 1.00 35.31 538 ALA A O 1
ATOM 4254 N N . PRO A 1 539 ? -32.552 -30.090 15.275 1.00 34.72 539 PRO A N 1
ATOM 4255 C CA . PRO A 1 539 ? -31.909 -31.375 15.536 1.00 34.72 539 PRO A CA 1
ATOM 4256 C C . PRO A 1 539 ? -32.242 -32.387 14.427 1.00 34.72 539 PRO A C 1
ATOM 4258 O O . PRO A 1 539 ? -33.410 -32.762 14.295 1.00 34.72 539 PRO A O 1
ATOM 4261 N N . PRO A 1 540 ? -31.258 -32.880 13.650 1.00 33.31 540 PRO A N 1
ATOM 4262 C CA . PRO A 1 540 ? -31.398 -34.088 12.854 1.00 33.31 540 PRO A CA 1
ATOM 4263 C C . PRO A 1 540 ? -30.814 -35.278 13.643 1.00 33.31 540 PRO A C 1
ATOM 4265 O O . PRO A 1 540 ? -30.045 -35.085 14.588 1.00 33.31 540 PRO A O 1
ATOM 4268 N N . PRO A 1 541 ? -31.184 -36.520 13.297 1.00 36.34 541 PRO A N 1
ATOM 4269 C CA . PRO A 1 541 ? -30.762 -37.699 14.039 1.00 36.34 541 PRO A CA 1
ATOM 4270 C C . PRO A 1 541 ? -29.248 -37.901 13.914 1.00 36.34 541 PRO A C 1
ATOM 4272 O O . PRO A 1 541 ? -28.686 -37.722 12.836 1.00 36.34 541 PRO A O 1
ATOM 4275 N N . ASP A 1 542 ? -28.631 -38.268 15.037 1.00 39.28 542 ASP A N 1
ATOM 4276 C CA . ASP A 1 542 ? -27.259 -38.749 15.219 1.00 39.28 542 ASP A CA 1
ATOM 4277 C C . ASP A 1 542 ? -26.406 -38.865 13.947 1.00 39.28 542 ASP A C 1
ATOM 4279 O O . ASP A 1 542 ? -26.473 -39.848 13.207 1.00 39.28 542 ASP A O 1
ATOM 4283 N N . THR A 1 543 ? -25.498 -37.913 13.731 1.00 44.25 543 THR A N 1
ATOM 4284 C CA . THR A 1 543 ? -24.212 -38.242 13.104 1.00 44.25 543 THR A CA 1
ATOM 4285 C C . THR A 1 543 ? -23.139 -37.244 13.524 1.00 44.25 543 THR A C 1
ATOM 4287 O O . THR A 1 543 ? -23.210 -36.047 13.261 1.00 44.25 543 THR A O 1
ATOM 4290 N N . SER A 1 544 ? -22.133 -37.761 14.225 1.00 45.41 544 SER A N 1
ATOM 4291 C CA . SER A 1 544 ? -20.984 -37.035 14.751 1.00 45.41 544 SER A CA 1
ATOM 4292 C C . SER A 1 544 ? -20.162 -36.367 13.642 1.00 45.41 544 SER A C 1
ATOM 4294 O O . SER A 1 544 ? -19.515 -37.057 12.852 1.00 45.41 544 SER A O 1
ATOM 4296 N N . ALA A 1 545 ? -20.101 -35.038 13.628 1.00 45.22 545 ALA A N 1
ATOM 4297 C CA . ALA A 1 545 ? -19.104 -34.291 12.867 1.00 45.22 545 ALA A CA 1
ATOM 4298 C C . ALA A 1 545 ? -18.434 -33.263 13.787 1.00 45.22 545 ALA A C 1
ATOM 4300 O O . ALA A 1 545 ? -19.053 -32.294 14.221 1.00 45.22 545 ALA A O 1
ATOM 4301 N N . ALA A 1 546 ? -17.160 -33.500 14.104 1.00 41.81 546 ALA A N 1
ATOM 4302 C CA . ALA A 1 546 ? -16.321 -32.550 14.823 1.00 41.81 546 ALA A CA 1
ATOM 4303 C C . ALA A 1 546 ? -16.002 -31.333 13.922 1.00 41.81 546 ALA A C 1
ATOM 4305 O O . ALA A 1 546 ? -15.682 -31.519 12.741 1.00 41.81 546 ALA A O 1
ATOM 4306 N N . PRO A 1 547 ? -16.072 -30.093 14.436 1.00 54.16 547 PRO A N 1
ATOM 4307 C CA . PRO A 1 547 ? -15.825 -28.895 13.642 1.00 54.16 547 PRO A CA 1
ATOM 4308 C C . PRO A 1 547 ? -14.321 -28.696 13.396 1.00 54.16 547 PRO A C 1
ATOM 4310 O O . PRO A 1 547 ? -13.522 -28.755 14.327 1.00 54.16 547 PRO A O 1
ATOM 4313 N N . GLY A 1 548 ? -13.938 -28.431 12.140 1.00 61.97 548 GLY A N 1
ATOM 4314 C CA . GLY A 1 548 ? -12.610 -27.894 11.796 1.00 61.97 548 GLY A CA 1
ATOM 4315 C C . GLY A 1 548 ? -11.834 -28.598 10.677 1.00 61.97 548 GLY A C 1
ATOM 4316 O O . GLY A 1 548 ? -10.786 -28.104 10.271 1.00 61.97 548 GLY A O 1
ATOM 4317 N N . LEU A 1 549 ? -12.309 -29.724 10.136 1.00 82.06 549 LEU A N 1
ATOM 4318 C CA . LEU A 1 549 ? -11.548 -30.449 9.110 1.00 82.06 549 LEU A CA 1
ATOM 4319 C C . LEU A 1 549 ? -11.729 -29.813 7.725 1.00 82.06 549 LEU A C 1
ATOM 4321 O O . LEU A 1 549 ? -12.846 -29.689 7.202 1.00 82.06 549 LEU A O 1
ATOM 4325 N N . THR A 1 550 ? -10.604 -29.439 7.106 1.00 91.56 550 THR A N 1
ATOM 4326 C CA . THR A 1 550 ? -10.572 -28.937 5.727 1.00 91.56 550 THR A CA 1
ATOM 4327 C C . THR A 1 550 ? -11.232 -29.949 4.784 1.00 91.56 550 THR A C 1
ATOM 4329 O O . THR A 1 550 ? -11.270 -31.153 5.051 1.00 91.56 550 THR A O 1
ATOM 4332 N N . LYS A 1 551 ? -11.780 -29.487 3.650 1.00 93.75 551 LYS A N 1
ATOM 4333 C CA . LYS A 1 551 ? -12.399 -30.388 2.656 1.00 93.75 551 LYS A CA 1
ATOM 4334 C C . LYS A 1 551 ? -11.431 -31.496 2.215 1.00 93.75 551 LYS A C 1
ATOM 4336 O O . LYS A 1 551 ? -11.848 -32.634 2.027 1.00 93.75 551 LYS A O 1
ATOM 4341 N N . ARG A 1 552 ? -10.144 -31.160 2.098 1.00 96.25 552 ARG A N 1
ATOM 4342 C CA . ARG A 1 552 ? -9.072 -32.088 1.736 1.00 96.25 552 ARG A CA 1
ATOM 4343 C C . ARG A 1 552 ? -8.840 -33.154 2.805 1.00 96.25 552 ARG A C 1
ATOM 4345 O O . ARG A 1 552 ? -8.789 -34.332 2.477 1.00 96.25 552 ARG A O 1
ATOM 4352 N N . GLU A 1 553 ? -8.804 -32.770 4.075 1.00 96.38 553 GLU A N 1
ATOM 4353 C CA . GLU A 1 553 ? -8.663 -33.720 5.181 1.00 96.38 553 GLU A CA 1
ATOM 4354 C C . GLU A 1 553 ? -9.873 -34.664 5.280 1.00 96.38 553 GLU A C 1
ATOM 4356 O O . GLU A 1 553 ? -9.709 -35.868 5.461 1.00 96.38 553 GLU A O 1
ATOM 4361 N N . ARG A 1 554 ? -11.091 -34.156 5.044 1.00 95.19 554 ARG A N 1
ATOM 4362 C CA . ARG A 1 554 ? -12.298 -34.998 4.947 1.00 95.19 554 ARG A CA 1
ATOM 4363 C C . ARG A 1 554 ? -12.220 -36.003 3.798 1.00 95.19 554 ARG A C 1
ATOM 4365 O O . ARG A 1 554 ? -12.619 -37.152 3.965 1.00 95.19 554 ARG A O 1
ATOM 4372 N N . GLN A 1 555 ? -11.671 -35.604 2.649 1.00 97.31 555 GLN A N 1
ATOM 4373 C CA . GLN A 1 555 ? -11.401 -36.535 1.550 1.00 97.31 555 GLN A CA 1
ATOM 4374 C C . GLN A 1 555 ? -10.383 -37.605 1.968 1.00 97.31 555 GLN A C 1
ATOM 4376 O O . GLN A 1 555 ? -10.620 -38.782 1.722 1.00 97.31 555 GLN A O 1
ATOM 4381 N N . ILE A 1 556 ? -9.283 -37.238 2.634 1.00 97.56 556 ILE A N 1
ATOM 4382 C CA . ILE A 1 556 ? -8.279 -38.208 3.103 1.00 97.56 556 ILE A CA 1
ATOM 4383 C C . ILE A 1 556 ? -8.908 -39.220 4.073 1.00 97.56 556 ILE A C 1
ATOM 4385 O O . ILE A 1 556 ? -8.745 -40.425 3.880 1.00 97.56 556 ILE A O 1
ATOM 4389 N N . GLN A 1 557 ? -9.693 -38.755 5.047 1.00 97.19 557 GLN A N 1
ATOM 4390 C CA . GLN A 1 557 ? -10.405 -39.623 5.993 1.00 97.19 557 GLN A CA 1
ATOM 4391 C C . GLN A 1 557 ? -11.418 -40.546 5.301 1.00 97.19 557 GLN A C 1
ATOM 4393 O O . GLN A 1 557 ? -11.544 -41.711 5.670 1.00 97.19 557 GLN A O 1
ATOM 4398 N N . ALA A 1 558 ? -12.096 -40.074 4.252 1.00 97.44 558 ALA A N 1
ATOM 4399 C CA . ALA A 1 558 ? -12.988 -40.912 3.454 1.00 97.44 558 ALA A CA 1
ATOM 4400 C C . ALA A 1 558 ? -12.233 -42.010 2.678 1.00 97.44 558 ALA A C 1
ATOM 4402 O O . ALA A 1 558 ? -12.749 -43.117 2.531 1.00 97.44 558 ALA A O 1
ATOM 4403 N N . ILE A 1 559 ? -11.006 -41.747 2.203 1.00 97.88 559 ILE A N 1
ATOM 4404 C CA . ILE A 1 559 ? -10.166 -42.777 1.560 1.00 97.88 559 ILE A CA 1
ATOM 4405 C C . ILE A 1 559 ? -9.694 -43.806 2.599 1.00 97.88 559 ILE A C 1
ATOM 4407 O O . ILE A 1 559 ? -9.684 -45.003 2.315 1.00 97.88 559 ILE A O 1
ATOM 4411 N N . GLU A 1 560 ? -9.342 -43.365 3.807 1.00 97.75 560 GLU A N 1
ATOM 4412 C CA . GLU A 1 560 ? -8.984 -44.250 4.922 1.00 97.75 560 GLU A CA 1
ATOM 4413 C C . GLU A 1 560 ? -10.149 -45.165 5.322 1.00 97.75 560 GLU A C 1
ATOM 4415 O O . GLU A 1 560 ? -9.979 -46.381 5.397 1.00 97.75 560 GLU A O 1
ATOM 4420 N N . ALA A 1 561 ? -11.348 -44.601 5.488 1.00 97.12 561 ALA A N 1
ATOM 4421 C CA . ALA A 1 561 ? -12.557 -45.365 5.783 1.00 97.12 561 ALA A CA 1
ATOM 4422 C C . ALA A 1 561 ? -12.909 -46.345 4.650 1.00 97.12 561 ALA A C 1
ATOM 4424 O O . ALA A 1 561 ? -13.329 -47.472 4.908 1.00 97.12 561 ALA A O 1
ATOM 4425 N N . ALA A 1 562 ? -12.692 -45.954 3.389 1.00 97.81 562 ALA A N 1
ATOM 4426 C CA . ALA A 1 562 ? -12.863 -46.844 2.245 1.00 97.81 562 ALA A CA 1
ATOM 4427 C C . ALA A 1 562 ? -11.874 -48.022 2.273 1.00 97.81 562 ALA A C 1
ATOM 4429 O O . ALA A 1 562 ? -12.248 -49.140 1.913 1.00 97.81 562 ALA A O 1
ATOM 4430 N N . ALA A 1 563 ? -10.624 -47.789 2.694 1.00 97.94 563 ALA A N 1
ATOM 4431 C CA . ALA A 1 563 ? -9.620 -48.841 2.848 1.00 97.94 563 ALA A CA 1
ATOM 4432 C C . ALA A 1 563 ? -10.040 -49.849 3.918 1.00 97.94 563 ALA A C 1
ATOM 4434 O O . ALA A 1 563 ? -10.058 -51.049 3.638 1.00 97.94 563 ALA A O 1
ATOM 4435 N N . ASP A 1 564 ? -10.486 -49.364 5.077 1.00 96.81 564 ASP A N 1
ATOM 4436 C CA . ASP A 1 564 ? -10.974 -50.214 6.163 1.00 96.81 564 ASP A CA 1
ATOM 4437 C C . ASP A 1 564 ? -12.212 -51.020 5.735 1.00 96.81 564 ASP A C 1
ATOM 4439 O O . ASP A 1 564 ? -12.261 -52.234 5.931 1.00 96.81 564 ASP A O 1
ATOM 4443 N N . ALA A 1 565 ? -13.178 -50.381 5.065 1.00 96.56 565 ALA A N 1
ATOM 4444 C CA . ALA A 1 565 ? -14.396 -51.032 4.574 1.00 96.56 565 ALA A CA 1
ATOM 4445 C C . ALA A 1 565 ? -14.119 -52.123 3.525 1.00 96.56 565 ALA A C 1
ATOM 4447 O O . ALA A 1 565 ? -14.886 -53.077 3.390 1.00 96.56 565 ALA A O 1
ATOM 4448 N N . LYS A 1 566 ? -13.024 -51.997 2.767 1.00 96.94 566 LYS A N 1
ATOM 4449 C CA . LYS A 1 566 ? -12.570 -53.004 1.796 1.00 96.94 566 LYS A CA 1
ATOM 4450 C C . LYS A 1 566 ? -11.618 -54.041 2.397 1.00 96.94 566 LYS A C 1
ATOM 4452 O O . LYS A 1 566 ? -11.222 -54.959 1.681 1.00 96.94 566 LYS A O 1
ATOM 4457 N N . GLY A 1 567 ? -11.254 -53.914 3.675 1.00 96.88 567 GLY A N 1
ATOM 4458 C CA . GLY A 1 567 ? -10.276 -54.782 4.330 1.00 96.88 567 GLY A CA 1
ATOM 4459 C C . GLY A 1 567 ? -8.858 -54.623 3.774 1.00 96.88 567 GLY A C 1
ATOM 4460 O O . GLY A 1 567 ? -8.066 -55.562 3.831 1.00 96.88 567 GLY A O 1
ATOM 4461 N N . PHE A 1 568 ? -8.531 -53.465 3.193 1.00 97.94 568 PHE A N 1
ATOM 4462 C CA . PHE A 1 568 ? -7.185 -53.184 2.703 1.00 97.94 568 PHE A CA 1
ATOM 4463 C C . PHE A 1 568 ? -6.331 -52.588 3.830 1.00 97.94 568 PHE A C 1
ATOM 4465 O O . PHE A 1 568 ? -6.733 -51.582 4.417 1.00 97.94 568 PHE A O 1
ATOM 4472 N N . PRO A 1 569 ? -5.132 -53.130 4.118 1.00 97.06 569 PRO A N 1
ATOM 4473 C CA . PRO A 1 569 ? -4.217 -52.496 5.059 1.00 97.06 569 PRO A CA 1
ATOM 4474 C C . PRO A 1 569 ? -3.826 -51.117 4.524 1.00 97.06 569 PRO A C 1
ATOM 4476 O O . PRO A 1 569 ? -3.298 -51.021 3.415 1.00 97.06 569 PRO A O 1
ATOM 4479 N N . ARG A 1 570 ? -4.066 -50.045 5.290 1.00 97.31 570 ARG A N 1
ATOM 4480 C CA . ARG A 1 570 ? -3.850 -48.662 4.819 1.00 97.31 570 ARG A CA 1
ATOM 4481 C C . ARG A 1 570 ? -2.430 -48.436 4.279 1.00 97.31 570 ARG A C 1
ATOM 4483 O O . ARG A 1 570 ? -2.255 -47.769 3.266 1.00 97.31 570 ARG A O 1
ATOM 4490 N N . ASN A 1 571 ? -1.420 -49.054 4.886 1.00 96.12 571 ASN A N 1
ATOM 4491 C CA . ASN A 1 571 ? -0.013 -48.980 4.474 1.00 96.12 571 ASN A CA 1
ATOM 4492 C C . ASN A 1 571 ? 0.405 -49.993 3.383 1.00 96.12 571 ASN A C 1
ATOM 4494 O O . ASN A 1 571 ? 1.566 -49.987 2.975 1.00 96.12 571 ASN A O 1
ATOM 4498 N N . ALA A 1 572 ? -0.496 -50.863 2.923 1.00 96.44 572 ALA A N 1
ATOM 4499 C CA . ALA A 1 572 ? -0.212 -51.895 1.929 1.00 96.44 572 ALA A CA 1
ATOM 4500 C C . ALA A 1 572 ? -1.439 -52.179 1.044 1.00 96.44 572 ALA A C 1
ATOM 4502 O O . ALA A 1 572 ? -1.914 -53.311 0.941 1.00 96.44 572 ALA A O 1
ATOM 4503 N N . ILE A 1 573 ? -1.955 -51.142 0.380 1.00 97.44 573 ILE A N 1
ATOM 4504 C CA . ILE A 1 573 ? -3.067 -51.271 -0.564 1.00 97.44 573 ILE A CA 1
ATOM 4505 C C . ILE A 1 573 ? -2.635 -52.178 -1.733 1.00 97.44 573 ILE A C 1
ATOM 4507 O O . ILE A 1 573 ? -1.625 -51.872 -2.381 1.00 97.44 573 ILE A O 1
ATOM 4511 N N . PRO A 1 574 ? -3.364 -53.275 -2.022 1.00 97.38 574 PRO A N 1
ATOM 4512 C CA . PRO A 1 574 ? -2.989 -54.222 -3.072 1.00 97.38 574 PRO A CA 1
ATOM 4513 C C . PRO A 1 574 ? -3.064 -53.589 -4.468 1.00 97.38 574 PRO A C 1
ATOM 4515 O O . PRO A 1 574 ? -3.704 -52.549 -4.668 1.00 97.38 574 PRO A O 1
ATOM 4518 N N . ASP A 1 575 ? -2.447 -54.230 -5.461 1.00 94.38 575 ASP A N 1
ATOM 4519 C CA . ASP A 1 575 ? -2.553 -53.794 -6.856 1.00 94.38 575 ASP A CA 1
ATOM 4520 C C . ASP A 1 575 ? -4.020 -53.742 -7.306 1.00 94.38 575 ASP A C 1
ATOM 4522 O O . ASP A 1 575 ? -4.824 -54.627 -7.018 1.00 94.38 575 ASP A O 1
ATOM 4526 N N . GLY A 1 576 ? -4.399 -52.648 -7.970 1.00 94.62 576 GLY A N 1
ATOM 4527 C CA . GLY A 1 576 ? -5.797 -52.357 -8.312 1.00 94.62 576 GLY A CA 1
ATOM 4528 C C . GLY A 1 576 ? -6.649 -51.817 -7.150 1.00 94.62 576 GLY A C 1
ATOM 4529 O O . GLY A 1 576 ? -7.692 -51.209 -7.402 1.00 94.62 576 GLY A O 1
ATOM 4530 N N . GLY A 1 577 ? -6.184 -51.917 -5.900 1.00 96.50 577 GLY A N 1
ATOM 4531 C CA . GLY A 1 577 ? -6.886 -51.425 -4.711 1.00 96.50 577 GLY A CA 1
ATOM 4532 C C . GLY A 1 577 ? -7.178 -49.924 -4.768 1.00 96.50 577 GLY A C 1
ATOM 4533 O O . GLY A 1 577 ? -8.291 -49.506 -4.465 1.00 96.50 577 GLY A O 1
ATOM 4534 N N . LYS A 1 578 ? -6.252 -49.106 -5.294 1.00 97.44 578 LYS A N 1
ATOM 4535 C CA . LYS A 1 578 ? -6.479 -47.661 -5.499 1.00 97.44 578 LYS A CA 1
ATOM 4536 C C . LYS A 1 578 ? -7.710 -47.363 -6.370 1.00 97.44 578 LYS A C 1
ATOM 4538 O O . LYS A 1 578 ? -8.433 -46.410 -6.090 1.00 97.44 578 LYS A O 1
ATOM 4543 N N . LYS A 1 579 ? -7.962 -48.161 -7.417 1.00 97.50 579 LYS A N 1
ATOM 4544 C CA . LYS A 1 579 ? -9.150 -48.002 -8.275 1.00 97.50 579 LYS A CA 1
ATOM 4545 C C . LYS A 1 579 ? -10.418 -48.383 -7.510 1.00 97.50 579 LYS A C 1
ATOM 4547 O O . LYS A 1 579 ? -11.385 -47.633 -7.543 1.00 97.50 579 LYS A O 1
ATOM 4552 N N . ALA A 1 580 ? -10.389 -49.494 -6.774 1.00 97.56 580 ALA A N 1
ATOM 4553 C CA . ALA A 1 580 ? -11.519 -49.924 -5.952 1.00 97.56 580 ALA A CA 1
ATOM 4554 C C . ALA A 1 580 ? -11.886 -48.895 -4.866 1.00 97.56 580 ALA A C 1
ATOM 4556 O O . ALA A 1 580 ? -13.069 -48.655 -4.630 1.00 97.56 580 ALA A O 1
ATOM 4557 N N . LEU A 1 581 ? -10.887 -48.253 -4.249 1.00 98.12 581 LEU A N 1
ATOM 4558 C CA . LEU A 1 581 ? -11.099 -47.169 -3.286 1.00 98.12 581 LEU A CA 1
ATOM 4559 C C . LEU A 1 581 ? -11.692 -45.923 -3.938 1.00 98.12 581 LEU A C 1
ATOM 4561 O O . LEU A 1 581 ? -12.621 -45.344 -3.389 1.00 98.12 581 LEU A O 1
ATOM 4565 N N . ARG A 1 582 ? -11.227 -45.549 -5.135 1.00 98.12 582 ARG A N 1
ATOM 4566 C CA . ARG A 1 582 ? -11.794 -44.423 -5.891 1.00 98.12 582 ARG A CA 1
ATOM 4567 C C . ARG A 1 582 ? -13.280 -44.610 -6.174 1.00 98.12 582 ARG A C 1
ATOM 4569 O O . ARG A 1 582 ? -14.062 -43.713 -5.879 1.00 98.12 582 ARG A O 1
ATOM 4576 N N . GLU A 1 583 ? -13.663 -45.769 -6.706 1.00 97.44 583 GLU A N 1
ATOM 4577 C CA . GLU A 1 583 ? -15.069 -46.078 -7.000 1.00 97.44 583 GLU A CA 1
ATOM 4578 C C . GLU A 1 583 ? -15.922 -46.089 -5.727 1.00 97.44 583 GLU A C 1
ATOM 4580 O O . GLU A 1 583 ? -17.029 -45.549 -5.708 1.00 97.44 583 GLU A O 1
ATOM 4585 N N . TYR A 1 584 ? -15.386 -46.637 -4.631 1.00 97.38 584 TYR A N 1
ATOM 4586 C CA . TYR A 1 584 ? -16.063 -46.610 -3.338 1.00 97.38 584 TYR A CA 1
ATOM 4587 C C . TYR A 1 584 ? -16.281 -45.176 -2.841 1.00 97.38 584 TYR A C 1
ATOM 4589 O O . TYR A 1 584 ? -17.398 -44.832 -2.460 1.00 97.38 584 TYR A O 1
ATOM 4597 N N . CYS A 1 585 ? -15.248 -44.330 -2.877 1.00 97.56 585 CYS A N 1
ATOM 4598 C CA . CYS A 1 585 ? -15.337 -42.938 -2.446 1.00 97.56 585 CYS A CA 1
ATOM 4599 C C . CYS A 1 585 ? -16.305 -42.128 -3.316 1.00 97.56 585 CYS A C 1
ATOM 4601 O O . CYS A 1 585 ? -17.078 -41.344 -2.781 1.00 97.56 585 CYS A O 1
ATOM 4603 N N . LYS A 1 586 ? -16.333 -42.342 -4.635 1.00 96.25 586 LYS A N 1
ATOM 4604 C CA . LYS A 1 586 ? -17.311 -41.683 -5.515 1.00 96.25 586 LYS A CA 1
ATOM 4605 C C . LYS A 1 586 ? -18.748 -42.107 -5.228 1.00 96.25 586 LYS A C 1
ATOM 4607 O O . LYS A 1 586 ? -19.645 -41.275 -5.283 1.00 96.25 586 LYS A O 1
ATOM 4612 N N . THR A 1 587 ? -18.952 -43.386 -4.920 1.00 96.00 587 THR A N 1
ATOM 4613 C CA . THR A 1 587 ? -20.286 -43.939 -4.652 1.00 96.00 587 THR A CA 1
ATOM 4614 C C . THR A 1 587 ? -20.821 -43.499 -3.289 1.00 96.00 587 THR A C 1
ATOM 4616 O O . THR A 1 587 ? -21.991 -43.159 -3.179 1.00 96.00 587 THR A O 1
ATOM 4619 N N . ASN A 1 588 ? -19.975 -43.495 -2.252 1.00 96.25 588 ASN A N 1
ATOM 4620 C CA . ASN A 1 588 ? -20.406 -43.272 -0.864 1.00 96.25 588 ASN A CA 1
ATOM 4621 C C . ASN A 1 588 ? -20.150 -41.845 -0.352 1.00 96.25 588 ASN A C 1
ATOM 4623 O O . ASN A 1 588 ? -20.712 -41.457 0.665 1.00 96.25 588 ASN A O 1
ATOM 4627 N N . HIS A 1 589 ? -19.309 -41.069 -1.041 1.00 95.94 589 HIS A N 1
ATOM 4628 C CA . HIS A 1 589 ? -18.916 -39.706 -0.665 1.00 95.94 589 HIS A CA 1
ATOM 4629 C C . HIS A 1 589 ? -18.909 -38.782 -1.895 1.00 95.94 589 HIS A C 1
ATOM 4631 O O . HIS A 1 589 ? -17.940 -38.064 -2.172 1.00 95.94 589 HIS A O 1
ATOM 4637 N N . SER A 1 590 ? -19.982 -38.830 -2.692 1.00 95.50 590 SER A N 1
ATOM 4638 C CA . SER A 1 590 ? -20.114 -38.041 -3.925 1.00 95.50 590 SER A CA 1
ATOM 4639 C C . SER A 1 590 ? -20.039 -36.528 -3.682 1.00 95.50 590 SER A C 1
ATOM 4641 O O . SER A 1 590 ? -19.580 -35.789 -4.550 1.00 95.50 590 SER A O 1
ATOM 4643 N N . ASP A 1 591 ? -20.438 -36.072 -2.494 1.00 93.38 591 ASP A N 1
ATOM 4644 C CA . ASP A 1 591 ? -20.323 -34.691 -2.013 1.00 93.38 591 ASP A CA 1
ATOM 4645 C C . ASP A 1 591 ? -18.858 -34.230 -1.874 1.00 93.38 591 ASP A C 1
ATOM 4647 O O . ASP A 1 591 ? -18.527 -33.069 -2.138 1.00 93.38 591 ASP A O 1
ATOM 4651 N N . LEU A 1 592 ? -17.957 -35.150 -1.515 1.00 94.81 592 LEU A N 1
ATOM 4652 C CA . LEU A 1 592 ? -16.533 -34.869 -1.358 1.00 94.81 592 LEU A CA 1
ATOM 4653 C C . LEU A 1 592 ? -15.752 -35.006 -2.669 1.00 94.81 592 LEU A C 1
ATOM 4655 O O . LEU A 1 592 ? -14.841 -34.205 -2.902 1.00 94.81 592 LEU A O 1
ATOM 4659 N N . PHE A 1 593 ? -16.074 -35.989 -3.517 1.00 94.12 593 PHE A N 1
ATOM 4660 C CA . PHE A 1 593 ? -15.247 -36.345 -4.683 1.00 94.12 593 PHE A CA 1
ATOM 4661 C C . PHE A 1 593 ? -15.824 -35.949 -6.050 1.00 94.12 593 PHE A C 1
ATOM 4663 O O . PHE A 1 593 ? -15.055 -35.834 -7.003 1.00 94.12 593 PHE A O 1
ATOM 4670 N N . GLY A 1 594 ? -17.128 -35.677 -6.159 1.00 89.94 594 GLY A N 1
ATOM 4671 C CA . GLY A 1 594 ? -17.775 -35.308 -7.422 1.00 89.94 594 GLY A CA 1
ATOM 4672 C C . GLY A 1 594 ? -17.646 -36.366 -8.532 1.00 89.94 594 GLY A C 1
ATOM 4673 O O . GLY A 1 594 ? -17.272 -37.514 -8.297 1.00 89.94 594 GLY A O 1
ATOM 4674 N N . ALA A 1 595 ? -17.965 -35.977 -9.773 1.00 84.94 595 ALA A N 1
ATOM 4675 C CA . ALA A 1 595 ? -17.912 -36.882 -10.930 1.00 84.94 595 ALA A CA 1
ATOM 4676 C C . ALA A 1 595 ? -16.476 -37.141 -11.442 1.00 84.94 595 ALA A C 1
ATOM 4678 O O . ALA A 1 595 ? -16.187 -38.205 -11.998 1.00 84.94 595 ALA A O 1
ATOM 4679 N N . GLY A 1 596 ? -15.564 -36.182 -11.244 1.00 87.94 596 GLY A N 1
ATOM 4680 C CA . GLY A 1 596 ? -14.182 -36.234 -11.732 1.00 87.94 596 GLY A CA 1
ATOM 4681 C C . GLY A 1 596 ? -13.237 -37.096 -10.886 1.00 87.94 596 GLY A C 1
ATOM 4682 O O . GLY A 1 596 ? -13.524 -37.443 -9.745 1.00 87.94 596 GLY A O 1
ATOM 4683 N N . ASP A 1 597 ? -12.073 -37.434 -11.448 1.00 92.00 597 ASP A N 1
ATOM 4684 C CA . ASP A 1 597 ? -11.028 -38.208 -10.753 1.00 92.00 597 ASP A CA 1
ATOM 4685 C C . ASP A 1 597 ? -10.032 -37.334 -9.976 1.00 92.00 597 ASP A C 1
ATOM 4687 O O . ASP A 1 597 ? -9.356 -37.827 -9.068 1.00 92.00 597 ASP A O 1
ATOM 4691 N N . SER A 1 598 ? -9.930 -36.046 -10.321 1.00 93.75 598 SER A N 1
ATOM 4692 C CA . SER A 1 598 ? -8.949 -35.120 -9.741 1.00 93.75 598 SER A CA 1
ATOM 4693 C C . SER A 1 598 ? -9.050 -35.017 -8.215 1.00 93.75 598 SER A C 1
ATOM 4695 O O . SER A 1 598 ? -8.023 -35.189 -7.561 1.00 93.75 598 SER A O 1
ATOM 4697 N N . PRO A 1 599 ? -10.248 -34.871 -7.606 1.00 96.31 599 PRO A N 1
ATOM 4698 C CA . PRO A 1 599 ? -10.354 -34.747 -6.151 1.00 96.31 599 PRO A CA 1
ATOM 4699 C C . PRO A 1 599 ? -9.792 -35.956 -5.394 1.00 96.31 599 PRO A C 1
ATOM 4701 O O . PRO A 1 599 ? -9.129 -35.787 -4.372 1.00 96.31 599 PRO A O 1
ATOM 4704 N N . PHE A 1 600 ? -10.002 -37.169 -5.920 1.00 97.94 600 PHE A N 1
ATOM 4705 C CA . PHE A 1 600 ? -9.452 -38.393 -5.336 1.00 97.94 600 PHE A CA 1
ATOM 4706 C C . PHE A 1 600 ? -7.940 -38.480 -5.526 1.00 97.94 600 PHE A C 1
ATOM 4708 O O . PHE A 1 600 ? -7.224 -38.838 -4.595 1.00 97.94 600 PHE A O 1
ATOM 4715 N N . ASN A 1 601 ? -7.441 -38.173 -6.726 1.00 96.94 601 ASN A N 1
ATOM 4716 C CA . ASN A 1 601 ? -6.013 -38.265 -7.020 1.00 96.94 601 ASN A CA 1
ATOM 4717 C C . ASN A 1 601 ? -5.187 -37.282 -6.186 1.00 96.94 601 ASN A C 1
ATOM 4719 O O . ASN A 1 601 ? -4.120 -37.665 -5.706 1.00 96.94 601 ASN A O 1
ATOM 4723 N N . ASP A 1 602 ? -5.693 -36.070 -5.972 1.00 95.81 602 ASP A N 1
ATOM 4724 C CA . ASP A 1 602 ? -5.055 -35.065 -5.126 1.00 95.81 602 ASP A CA 1
ATOM 4725 C C . ASP A 1 602 ? -5.009 -35.508 -3.659 1.00 95.81 602 ASP A C 1
ATOM 4727 O O . ASP A 1 602 ? -3.935 -35.552 -3.063 1.00 95.81 602 ASP A O 1
ATOM 4731 N N . ALA A 1 603 ? -6.156 -35.908 -3.092 1.00 97.44 603 ALA A N 1
ATOM 4732 C CA . ALA A 1 603 ? -6.232 -36.378 -1.708 1.00 97.44 603 ALA A CA 1
ATOM 4733 C C . ALA A 1 603 ? -5.373 -37.634 -1.489 1.00 97.44 603 ALA A C 1
ATOM 4735 O O . ALA A 1 603 ? -4.681 -37.758 -0.483 1.00 97.44 603 ALA A O 1
ATOM 4736 N N . TRP A 1 604 ? -5.345 -38.544 -2.466 1.00 97.56 604 TRP A N 1
ATOM 4737 C CA . TRP A 1 604 ? -4.455 -39.702 -2.454 1.00 97.56 604 TRP A CA 1
ATOM 4738 C C . TRP A 1 604 ? -2.978 -39.301 -2.454 1.00 97.56 604 TRP A C 1
ATOM 4740 O O . TRP A 1 604 ? -2.180 -39.900 -1.735 1.00 97.56 604 TRP A O 1
ATOM 4750 N N . LYS A 1 605 ? -2.592 -38.331 -3.295 1.00 96.56 605 LYS A N 1
ATOM 4751 C CA . LYS A 1 605 ? -1.207 -37.851 -3.397 1.00 96.56 605 LYS A CA 1
ATOM 4752 C C . LYS A 1 605 ? -0.742 -37.244 -2.076 1.00 96.56 605 LYS A C 1
ATOM 4754 O O . LYS A 1 605 ? 0.396 -37.476 -1.699 1.00 96.56 605 LYS A O 1
ATOM 4759 N N . GLU A 1 606 ? -1.619 -36.524 -1.387 1.00 96.81 606 GLU A N 1
ATOM 4760 C CA . GLU A 1 606 ? -1.340 -35.909 -0.088 1.00 96.81 606 GLU A CA 1
ATOM 4761 C C . GLU A 1 606 ? -1.288 -36.936 1.054 1.00 96.81 606 GLU A C 1
ATOM 4763 O O . GLU A 1 606 ? -0.392 -36.892 1.892 1.00 96.81 606 GLU A O 1
ATOM 4768 N N . ALA A 1 607 ? -2.186 -37.927 1.050 1.00 96.12 607 ALA A N 1
ATOM 4769 C CA . ALA A 1 607 ? -2.195 -39.001 2.044 1.00 96.12 607 ALA A CA 1
ATOM 4770 C C . ALA A 1 607 ? -0.994 -39.961 1.925 1.00 96.12 607 ALA A C 1
ATOM 4772 O O . ALA A 1 607 ? -0.596 -40.588 2.909 1.00 96.12 607 ALA A O 1
ATOM 4773 N N . SER A 1 608 ? -0.419 -40.110 0.729 1.00 92.50 608 SER A N 1
ATOM 4774 C CA . SER A 1 608 ? 0.720 -40.994 0.459 1.00 92.50 608 SER A CA 1
ATOM 4775 C C . SER A 1 608 ? 2.046 -40.233 0.564 1.00 92.50 608 SER A C 1
ATOM 4777 O O . SER A 1 608 ? 2.230 -39.270 -0.176 1.00 92.50 608 SER A O 1
ATOM 4779 N N . PRO A 1 609 ? 3.059 -40.703 1.325 1.00 87.06 609 PRO A N 1
ATOM 4780 C CA . PRO A 1 609 ? 3.207 -42.035 1.942 1.00 87.06 609 PRO A CA 1
ATOM 4781 C C . PRO A 1 609 ? 2.551 -42.272 3.292 1.00 87.06 609 PRO A C 1
ATOM 4783 O O . PRO A 1 609 ? 2.472 -43.423 3.708 1.00 87.06 609 PRO A O 1
ATOM 4786 N N . VAL A 1 610 ? 2.232 -41.212 4.022 1.00 92.75 610 VAL A N 1
ATOM 4787 C CA . VAL A 1 610 ? 2.221 -41.277 5.488 1.00 92.75 610 VAL A CA 1
ATOM 4788 C C . VAL A 1 610 ? 1.018 -42.046 6.030 1.00 92.75 610 VAL A C 1
ATOM 4790 O O . VAL A 1 610 ? 1.140 -42.775 7.008 1.00 92.75 610 VAL A O 1
ATOM 4793 N N . ARG A 1 611 ? -0.140 -41.898 5.387 1.00 96.69 611 ARG A N 1
ATOM 4794 C CA . ARG A 1 611 ? -1.423 -42.422 5.869 1.00 96.69 611 ARG A CA 1
ATOM 4795 C C . ARG A 1 611 ? -1.924 -43.595 5.045 1.00 96.69 611 ARG A C 1
ATOM 4797 O O . ARG A 1 611 ? -2.487 -44.538 5.595 1.00 96.69 611 ARG A O 1
ATOM 4804 N N . ILE A 1 612 ? -1.700 -43.545 3.731 1.00 96.12 612 ILE A N 1
ATOM 4805 C CA . ILE A 1 612 ? -2.074 -44.609 2.800 1.00 96.12 612 ILE A CA 1
ATOM 4806 C C . ILE A 1 612 ? -0.923 -44.877 1.829 1.00 96.12 612 ILE A C 1
ATOM 4808 O O . ILE A 1 612 ? -0.356 -43.948 1.255 1.00 96.12 612 ILE A O 1
ATOM 4812 N N . ALA A 1 613 ? -0.585 -46.145 1.604 1.00 95.69 613 ALA A N 1
ATOM 4813 C CA . ALA A 1 613 ? 0.484 -46.542 0.693 1.00 95.69 613 ALA A CA 1
ATOM 4814 C C . ALA A 1 613 ? 0.133 -47.811 -0.095 1.00 95.69 613 ALA A C 1
ATOM 4816 O O . ALA A 1 613 ? -0.549 -48.701 0.399 1.00 95.69 613 ALA A O 1
ATOM 4817 N N . MET A 1 614 ? 0.617 -47.898 -1.339 1.00 96.75 614 MET A N 1
ATOM 4818 C CA . MET A 1 614 ? 0.527 -49.116 -2.155 1.00 96.75 614 MET A CA 1
ATOM 4819 C C . MET A 1 614 ? 1.499 -50.182 -1.631 1.00 96.75 614 MET A C 1
ATOM 4821 O O . MET A 1 614 ? 2.648 -49.853 -1.337 1.00 96.75 614 MET A O 1
ATOM 4825 N N . ALA A 1 615 ? 1.087 -51.453 -1.614 1.00 95.00 615 ALA A N 1
ATOM 4826 C CA . ALA A 1 615 ? 1.920 -52.582 -1.182 1.00 95.00 615 ALA A CA 1
ATOM 4827 C C . ALA A 1 615 ? 3.247 -52.672 -1.961 1.00 95.00 615 ALA A C 1
ATOM 4829 O O . ALA A 1 615 ? 4.304 -52.909 -1.385 1.00 95.00 615 ALA A O 1
ATOM 4830 N N . ASN A 1 616 ? 3.209 -52.378 -3.263 1.00 91.00 616 ASN A N 1
ATOM 4831 C CA . ASN A 1 616 ? 4.373 -52.463 -4.148 1.00 91.00 616 ASN A CA 1
ATOM 4832 C C . ASN A 1 616 ? 5.192 -51.167 -4.235 1.00 91.00 616 ASN A C 1
ATOM 4834 O O . ASN A 1 616 ? 6.038 -51.029 -5.116 1.00 91.00 616 ASN A O 1
ATOM 4838 N N . ARG A 1 617 ? 4.973 -50.189 -3.344 1.00 86.06 617 ARG A N 1
ATOM 4839 C CA . ARG A 1 617 ? 5.676 -48.896 -3.403 1.00 86.06 617 ARG A CA 1
ATOM 4840 C C . ARG A 1 617 ? 7.199 -49.059 -3.408 1.00 86.06 617 ARG A C 1
ATOM 4842 O O . ARG A 1 617 ? 7.863 -48.382 -4.185 1.00 86.06 617 ARG A O 1
ATOM 4849 N N . ALA A 1 618 ? 7.741 -49.958 -2.583 1.00 82.00 618 ALA A N 1
ATOM 4850 C CA . ALA A 1 618 ? 9.185 -50.200 -2.505 1.00 82.00 618 ALA A CA 1
ATOM 4851 C C . ALA A 1 618 ? 9.777 -50.692 -3.839 1.00 82.00 618 ALA A C 1
ATOM 4853 O O . ALA A 1 618 ? 10.907 -50.354 -4.173 1.00 82.00 618 ALA A O 1
ATOM 4854 N N . THR A 1 619 ? 8.998 -51.425 -4.637 1.00 83.38 619 THR A N 1
ATOM 4855 C CA . THR A 1 619 ? 9.412 -51.943 -5.948 1.00 83.38 619 THR A CA 1
ATOM 4856 C C . THR A 1 619 ? 9.499 -50.849 -7.020 1.00 83.38 619 THR A C 1
ATOM 4858 O O . THR A 1 619 ? 10.260 -50.995 -7.974 1.00 83.38 619 THR A O 1
ATOM 4861 N N . TYR A 1 620 ? 8.747 -49.751 -6.868 1.00 75.62 620 TYR A N 1
ATOM 4862 C CA . TYR A 1 620 ? 8.680 -48.649 -7.840 1.00 75.62 620 TYR A CA 1
ATOM 4863 C C . TYR A 1 620 ? 9.361 -47.355 -7.378 1.00 75.62 620 TYR A C 1
ATOM 4865 O O . TYR A 1 620 ? 9.577 -46.476 -8.197 1.00 75.62 620 TYR A O 1
ATOM 4873 N N . ALA A 1 621 ? 9.702 -47.211 -6.095 1.00 71.69 621 ALA A N 1
ATOM 4874 C CA . ALA A 1 621 ? 10.361 -46.009 -5.574 1.00 71.69 621 ALA A CA 1
ATOM 4875 C C . ALA A 1 621 ? 11.878 -45.948 -5.864 1.00 71.69 621 ALA A C 1
ATOM 4877 O O . ALA A 1 621 ? 12.502 -44.935 -5.567 1.00 71.69 621 ALA A O 1
ATOM 4878 N N . GLY A 1 622 ? 12.465 -47.024 -6.404 1.00 54.22 622 GLY A N 1
ATOM 4879 C CA . GLY A 1 622 ? 13.895 -47.139 -6.731 1.00 54.22 622 GLY A CA 1
ATOM 4880 C C . GLY A 1 622 ? 14.201 -47.382 -8.215 1.00 54.22 622 GLY A C 1
ATOM 4881 O O . GLY A 1 622 ? 15.309 -47.804 -8.536 1.00 54.22 622 GLY A O 1
ATOM 4882 N N . LYS A 1 623 ? 13.223 -47.168 -9.099 1.00 45.62 623 LYS A N 1
ATOM 4883 C CA . LYS A 1 623 ? 13.391 -47.081 -10.557 1.00 45.62 623 LYS A CA 1
ATOM 4884 C C . LYS A 1 623 ? 13.001 -45.680 -10.988 1.00 45.62 623 LYS A C 1
ATOM 4886 O O . LYS A 1 623 ? 13.629 -45.191 -11.947 1.00 45.62 623 LYS A O 1
#

Foldseek 3Di:
DWKWAQDPNDTDTDDVVNVVVLVVVLVVLLVVLCVVQPPLVPDVVSVVVSVVCSVQPSLVSDAARMDDDPVVVVVVLCVCLPCVNDDPDDPDPPDPDPDVCVSPDDPDDDDDPVSVCRNCVRPCDPVPPPPPVPCAFQEQEDAAPDQKDQPLCVLLSVLCSVQPADDDDWAQPAWWKWAQDPVRDIDTGGDDPVNVVLLCVLCVVPDQPDDDDPVSSVVSSQVSLVPDPSNDRMGTDGPIDDSRVVSVVSSVVSSVVVSVVVLVCLLVVVQWWAAPVRHTDSGRDRRIIGGPVSVQVVSVVVRHDYDYPPPDDDDDDDDDPDAQDPVQEPPVLVVCLLPPQWDWLQCLLCLLLLHSGPDVDCPSDDPVSSVVSSVVSVVCCVVVVFPWDADPPDDPVCVVPTGRTTGGLLSSCVVSVVPGPSRRPVSCVSSVVVVVVVLVVVCLQQQKDQLQRLLVQLCVQPDDSPVSSVVSQVCLQVVVAFWDFRVGPDTDDDDPPRGDDRRTIIGHQVSSQVSCVVPPVVRPDGRDGRPVVVVVPPDDDDDDDDPDDDLLNVLLVLLLVLCVVVVHDQQAQEVCSLVSSQVVCCVPVCVSCPPDPVSSVVSVVVCPPPGGHHNCCVVVVVD

pLDDT: mean 86.09, std 14.82, range [33.31, 98.44]

Secondary structure (DSSP, 8-state):
--EEEEETTEEEEPPHHHHHHHHHHHHHHHHHHHHHSTTTTT-HHHHHHHHHHHHHHGGGGSPTT-EE-HHHHHHHHHHHHSTTT-----SSSS-----TTTT---SS----HHHHHHHTTTS--GGGS------S-EEEEE-TT-SEEETTTHHHHHHHHHS-------EEEE-PEEEE-TTS-EEEEPPPHHHHHHHHHHTTT-----SS-HHHHHHHHHHHHHH-TT--S-EEPPEEE-HHHHHHHHHHHHHHHHHHHHHHHHHTTSS-EE-TTS-EESS--TT-EEEHHHHHHHHHTTTEEEEETT-------------S-GGGS-HHHHHHHHH-S-B-HHHHHHHHHT-S---S-TTSS-HHHHHHHHHHHHHHHHHTSS-EEE-TT--HHHHHHS--EEE-HHHHHHHHHTT-TTS-HHHHHHHHHHHHHHHHHHHHHHTEEEHHHHHHHHHTTS--HHHHHHHHHHHHHTTSS--B-TT--SBP---TT----TTT-EEEHHHHHHHHHHH-TT----PPPPHHHHTT-SPPS-----TT--HHHHHHHHHHHHHHHTT--TTSBPTTHHHHHHHHHHHH-HHHH-SSSHHHHHHHHHHTTTT--BTTHHHHTT-